Protein AF-A0A8K1FYH0-F1 (afdb_monomer)

InterPro domains:
  IPR000477 Reverse transcriptase domain [PF00078] (4-81)
  IPR000477 Reverse transcriptase domain [PS50878] (1-81)
  IPR010661 Reverse transcriptase thumb [PF06817] (89-152)
  IPR012337 Ribonuclease H-like superfamily [SSF53098] (295-375)
  IPR036397 Ribonuclease H superfamily [G3DSA:3.30.420.10] (295-384)
  IPR043128 Reverse transcriptase/Diguanylate cyclase domain [G3DSA:3.30.70.270] (1-76)
  IPR043128 Reverse transcriptase/Diguanylate cyclase domain [G3DSA:3.30.70.270] (77-166)
  IPR043502 DNA/RNA polymerase superfamily [SSF56672] (4-276)
  IPR060690 ERVK-8-like, RNaseH-like domain [PF27608] (182-283)

Nearest PDB structures (foldseek):
  7sr6-assembly1_A  TM=9.062E-01  e=6.387E-32  Homo sapiens
  6ik9-assembly1_A  TM=7.816E-01  e=8.731E-21  Human immunodeficiency virus 1
  6cgf-assembly1_A  TM=7.879E-01  e=1.950E-19  Human immunodeficiency virus type 1 BH10
  5vqy-assembly1_A  TM=7.579E-01  e=7.467E-20  Human immunodeficiency virus type 1 BH10
  1s1v-assembly1_A  TM=7.340E-01  e=3.630E-19  Human immunodeficiency virus 1

Structure (mmCIF, N/CA/C/O backbone):
data_AF-A0A8K1FYH0-F1
#
_entry.id   AF-A0A8K1FYH0-F1
#
loop_
_atom_site.group_PDB
_atom_site.id
_atom_site.type_symbol
_atom_site.label_atom_id
_atom_site.label_alt_id
_atom_site.label_comp_id
_atom_site.label_asym_id
_atom_site.label_entity_id
_atom_site.label_seq_id
_atom_site.pdbx_PDB_ins_code
_atom_site.Cartn_x
_atom_site.Cartn_y
_atom_site.Cartn_z
_atom_site.occupancy
_atom_site.B_iso_or_equiv
_atom_site.auth_seq_id
_atom_site.auth_comp_id
_atom_site.auth_asym_id
_atom_site.auth_atom_id
_atom_site.pdbx_PDB_model_num
ATOM 1 N N . MET A 1 1 ? -2.721 -29.015 22.883 1.00 50.81 1 MET A N 1
ATOM 2 C CA . MET A 1 1 ? -4.061 -28.393 22.799 1.00 50.81 1 MET A CA 1
ATOM 3 C C . MET A 1 1 ? -4.038 -27.365 21.677 1.00 50.81 1 MET A C 1
ATOM 5 O O . MET A 1 1 ? -3.586 -26.254 21.910 1.00 50.81 1 MET A O 1
ATOM 9 N N . GLN A 1 2 ? -4.418 -27.746 20.454 1.00 56.38 2 GLN A N 1
ATOM 10 C CA . GLN A 1 2 ? -4.421 -26.832 19.297 1.00 56.38 2 GLN A CA 1
ATOM 11 C C . GLN A 1 2 ? -5.674 -25.933 19.253 1.00 56.38 2 GLN A C 1
ATOM 13 O O . GLN A 1 2 ? -5.608 -24.842 18.701 1.00 56.38 2 GLN A O 1
ATOM 18 N N . ASP A 1 3 ? -6.757 -26.310 19.942 1.00 71.69 3 ASP A N 1
ATOM 19 C CA . ASP A 1 3 ? -8.051 -25.604 19.869 1.00 71.69 3 ASP A CA 1
ATOM 20 C C . ASP A 1 3 ? -8.286 -24.561 20.974 1.00 71.69 3 ASP A C 1
ATOM 22 O O . ASP A 1 3 ? -9.357 -23.963 21.051 1.00 71.69 3 ASP A O 1
ATOM 26 N N . SER A 1 4 ? -7.298 -24.324 21.844 1.00 75.12 4 SER A N 1
ATOM 27 C CA . SER A 1 4 ? -7.460 -23.472 23.035 1.00 75.12 4 SER A CA 1
ATOM 28 C C . SER A 1 4 ? -7.919 -22.046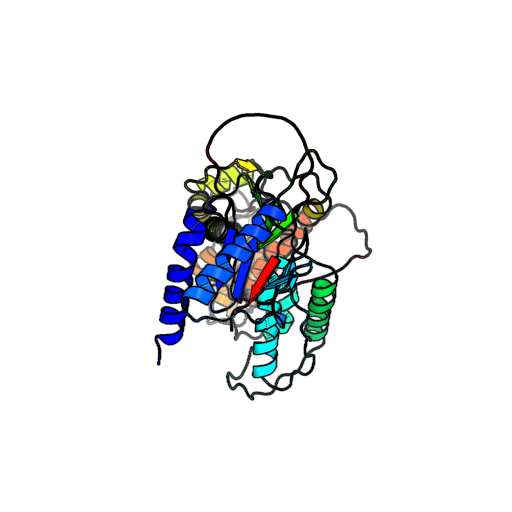 22.689 1.00 75.12 4 SER A C 1
ATOM 30 O O . SER A 1 4 ? -8.846 -21.519 23.302 1.00 75.12 4 SER A O 1
ATOM 32 N N . ALA A 1 5 ? -7.327 -21.442 21.653 1.00 78.69 5 ALA A N 1
ATOM 33 C CA . ALA A 1 5 ? -7.678 -20.089 21.220 1.00 78.69 5 ALA A CA 1
ATOM 34 C C . ALA A 1 5 ? -9.105 -20.009 20.649 1.00 78.69 5 ALA A C 1
ATOM 36 O O . ALA A 1 5 ? -9.850 -19.086 20.973 1.00 78.69 5 ALA A O 1
ATOM 37 N N . THR A 1 6 ? -9.505 -20.999 19.847 1.00 83.06 6 THR A N 1
ATOM 38 C CA . THR A 1 6 ? -10.849 -21.080 19.257 1.00 83.06 6 THR A CA 1
ATOM 39 C C . THR A 1 6 ? -11.914 -21.248 20.337 1.00 83.06 6 THR A C 1
ATOM 41 O O . THR A 1 6 ? -12.937 -20.565 20.308 1.00 83.06 6 THR A O 1
ATOM 44 N N . ILE A 1 7 ? -11.655 -22.113 21.322 1.00 82.88 7 ILE A N 1
ATOM 45 C CA . ILE A 1 7 ? -12.557 -22.344 22.454 1.00 82.88 7 ILE A CA 1
ATOM 46 C C . ILE A 1 7 ? -12.684 -21.075 23.302 1.00 82.88 7 ILE A C 1
ATOM 48 O O . ILE A 1 7 ? -13.801 -20.682 23.629 1.00 82.88 7 ILE A O 1
ATOM 52 N N . CYS A 1 8 ? -11.567 -20.407 23.606 1.00 79.69 8 CYS A N 1
ATOM 53 C CA . CYS A 1 8 ? -11.567 -19.151 24.356 1.00 79.69 8 CYS A CA 1
ATOM 54 C C . CYS A 1 8 ? -12.404 -18.076 23.648 1.00 79.69 8 CYS A C 1
ATOM 56 O O . CYS A 1 8 ? -13.326 -17.515 24.240 1.00 79.69 8 CYS A O 1
ATOM 58 N N . HIS A 1 9 ? -12.160 -17.855 22.353 1.00 81.25 9 HIS A N 1
ATOM 59 C CA . HIS A 1 9 ? -12.895 -16.853 21.585 1.00 81.25 9 HIS A CA 1
ATOM 60 C C . HIS A 1 9 ? -14.397 -17.159 21.514 1.00 81.25 9 HIS A C 1
ATOM 62 O O . HIS A 1 9 ? -15.218 -16.270 21.735 1.00 81.25 9 HIS A O 1
ATOM 68 N N . TRP A 1 10 ? -14.768 -18.420 21.264 1.00 86.44 10 TRP A N 1
ATOM 69 C CA . TRP A 1 10 ? -16.169 -18.845 21.242 1.00 86.44 10 TRP A CA 1
ATOM 70 C C . TRP A 1 10 ? -16.853 -18.651 22.598 1.00 86.44 10 TRP A C 1
ATOM 72 O O . TRP A 1 10 ? -17.994 -18.193 22.657 1.00 86.44 10 TRP A O 1
ATOM 82 N N . TYR A 1 11 ? -16.159 -18.969 23.692 1.00 85.81 11 TYR A N 1
ATOM 83 C CA . TYR A 1 11 ? -16.703 -18.851 25.041 1.00 85.81 11 TYR A CA 1
ATOM 84 C C . TYR A 1 11 ? -16.947 -17.389 25.436 1.00 85.81 11 TYR A C 1
ATOM 86 O O . TYR A 1 11 ? -18.031 -17.055 25.923 1.00 85.81 11 TYR A O 1
ATOM 94 N N . VAL A 1 12 ? -15.983 -16.502 25.163 1.00 85.75 12 VAL A N 1
ATOM 95 C CA . VAL A 1 12 ? -16.134 -15.052 25.371 1.00 85.75 12 VAL A CA 1
ATOM 96 C C . VAL A 1 12 ? -17.271 -14.506 24.503 1.00 85.75 12 VAL A C 1
ATOM 98 O O . VAL A 1 12 ? -18.172 -13.856 25.029 1.00 85.75 12 VAL A O 1
ATOM 101 N N . ALA A 1 13 ? -17.312 -14.843 23.209 1.00 87.81 13 ALA A N 1
ATOM 102 C CA . ALA A 1 13 ? -18.386 -14.422 22.305 1.00 87.81 13 ALA A CA 1
ATOM 103 C C . ALA A 1 13 ? -19.776 -14.838 22.815 1.00 87.81 13 ALA A C 1
ATOM 105 O O . ALA A 1 13 ? -20.690 -14.017 22.896 1.00 87.81 13 ALA A O 1
ATOM 106 N N . LYS A 1 14 ? -19.927 -16.104 23.224 1.00 90.00 14 LYS A N 1
ATOM 107 C CA . LYS A 1 14 ? -21.182 -16.642 23.767 1.00 90.00 14 LYS A CA 1
ATOM 108 C C . LYS A 1 14 ? -21.612 -15.931 25.051 1.00 90.00 14 LYS A C 1
ATOM 110 O O . LYS A 1 14 ? -22.801 -15.710 25.254 1.00 90.00 14 LYS A O 1
ATOM 115 N N . THR A 1 15 ? -20.656 -15.573 25.902 1.00 89.31 15 THR A N 1
ATOM 116 C CA . THR A 1 15 ? -20.914 -14.873 27.169 1.00 89.31 15 THR A CA 1
ATOM 117 C C . THR A 1 15 ? -21.375 -13.432 26.931 1.00 89.31 15 THR A C 1
ATOM 119 O O . THR A 1 15 ? -22.264 -12.944 27.626 1.00 89.31 15 THR A O 1
ATOM 122 N N . LEU A 1 16 ? -20.795 -12.748 25.939 1.00 90.62 16 LEU A N 1
ATOM 123 C CA . LEU A 1 16 ? -21.078 -11.339 25.652 1.00 90.62 16 LEU A CA 1
ATOM 124 C C . LEU A 1 16 ? -22.286 -11.123 24.726 1.00 90.62 16 LEU A C 1
ATOM 126 O O . LEU A 1 16 ? -22.879 -10.047 24.762 1.00 90.62 16 LEU A O 1
ATOM 130 N N . SER A 1 17 ? -22.681 -12.124 23.935 1.00 92.69 17 SER A N 1
ATOM 131 C CA . SER A 1 17 ? -23.791 -12.032 22.970 1.00 92.69 17 SER A CA 1
ATOM 132 C C . SER A 1 17 ? -25.098 -11.473 23.571 1.00 92.69 17 SER A C 1
ATOM 134 O O . SER A 1 17 ? -25.622 -10.509 23.011 1.00 92.69 17 SER A O 1
ATOM 136 N N . PRO A 1 18 ? -25.580 -11.917 24.751 1.00 94.00 18 PRO A N 1
ATOM 137 C CA . PRO A 1 18 ? -26.787 -11.343 25.360 1.00 94.00 18 PRO A CA 1
ATOM 138 C C . PRO A 1 18 ? -26.644 -9.878 25.802 1.00 94.00 18 PRO A C 1
ATOM 140 O O . PRO A 1 18 ? -27.639 -9.183 26.006 1.00 94.00 18 PRO A O 1
ATOM 143 N N . VAL A 1 19 ? -25.420 -9.399 26.048 1.00 92.88 19 VAL A N 1
ATOM 144 C CA . VAL A 1 19 ? -25.162 -7.982 26.362 1.00 92.88 19 VAL A CA 1
ATOM 145 C C . VAL A 1 19 ? -25.211 -7.157 25.078 1.00 92.88 19 VAL A C 1
ATOM 147 O O . VAL A 1 19 ? -25.871 -6.123 25.053 1.00 92.88 19 VAL A O 1
ATOM 150 N N . GLN A 1 20 ? -24.588 -7.653 24.008 1.00 91.75 20 GLN A N 1
ATOM 151 C CA . GLN A 1 20 ? -24.579 -7.006 22.693 1.00 91.75 20 GLN A CA 1
ATOM 152 C C . GLN A 1 20 ? -25.993 -6.837 22.132 1.00 91.75 20 GLN A C 1
ATOM 154 O O . GLN A 1 20 ? -26.345 -5.756 21.675 1.00 91.75 20 GLN A O 1
ATOM 159 N N . GLU A 1 21 ? -26.833 -7.869 22.237 1.00 93.81 21 GLU A N 1
ATOM 160 C CA . GLU A 1 21 ? -28.228 -7.818 21.776 1.00 93.81 21 GLU A CA 1
ATOM 161 C C . GLU A 1 21 ? -29.073 -6.774 22.522 1.00 93.81 21 GLU A C 1
ATOM 163 O O . GLU A 1 21 ? -29.989 -6.192 21.945 1.00 93.81 21 GLU A O 1
ATOM 168 N N . ARG A 1 22 ? -28.764 -6.510 23.798 1.00 94.56 22 ARG A N 1
ATOM 169 C CA . ARG A 1 22 ? -29.462 -5.501 24.611 1.00 94.56 22 ARG A CA 1
ATOM 170 C C . ARG A 1 22 ? -28.961 -4.078 24.377 1.00 94.56 22 ARG A C 1
ATOM 172 O O . ARG A 1 22 ? -29.654 -3.139 24.755 1.00 94.56 22 ARG A O 1
ATOM 179 N N . MET A 1 23 ? -27.772 -3.917 23.801 1.00 92.44 23 MET A N 1
ATOM 180 C CA . MET A 1 23 ? -27.089 -2.631 23.641 1.00 92.44 23 MET A CA 1
ATOM 181 C C . MET A 1 23 ? -26.587 -2.465 22.198 1.00 92.44 23 MET A C 1
ATOM 183 O O . MET A 1 23 ? -25.375 -2.437 21.974 1.00 92.44 23 MET A O 1
ATOM 187 N N . PRO A 1 24 ? -27.496 -2.354 21.208 1.00 89.81 24 PRO A N 1
ATOM 188 C CA . PRO A 1 24 ? -27.126 -2.309 19.791 1.00 89.81 24 PRO A CA 1
ATOM 189 C C . PRO A 1 24 ? -26.293 -1.074 19.413 1.00 89.81 24 PRO A C 1
ATOM 191 O O . PRO A 1 24 ? -25.539 -1.121 18.444 1.00 89.81 24 PRO A O 1
ATOM 194 N N . ASP A 1 25 ? -26.394 0.006 20.190 1.00 87.38 25 ASP A N 1
ATOM 195 C CA . ASP A 1 25 ? -25.679 1.267 19.955 1.00 87.38 25 ASP A CA 1
ATOM 196 C C . ASP A 1 25 ? -24.262 1.287 20.564 1.00 87.38 25 ASP A C 1
ATOM 198 O O . ASP A 1 25 ? -23.533 2.275 20.447 1.00 87.38 25 ASP A O 1
ATOM 202 N N . VAL A 1 26 ? -23.850 0.198 21.226 1.00 88.81 26 VAL A N 1
ATOM 203 C CA . VAL A 1 26 ? -22.522 0.050 21.831 1.00 88.81 26 VAL A CA 1
ATOM 204 C C . VAL A 1 26 ? -21.664 -0.877 20.978 1.00 88.81 26 VAL A C 1
ATOM 206 O O . VAL A 1 26 ? -22.039 -1.994 20.628 1.00 88.81 26 VAL A O 1
ATOM 209 N N . LEU A 1 27 ? -20.453 -0.425 20.674 1.00 88.56 27 LEU A N 1
ATOM 210 C CA . LEU A 1 27 ? -19.450 -1.201 19.969 1.00 88.56 27 LEU A CA 1
ATOM 211 C C . LEU A 1 27 ? -18.667 -2.072 20.948 1.00 88.56 27 LEU A C 1
ATOM 213 O O . LEU A 1 27 ? -18.035 -1.566 21.877 1.00 88.56 27 LEU A O 1
ATOM 217 N N . PHE A 1 28 ? -18.640 -3.374 20.671 1.00 89.69 28 PHE A N 1
ATOM 218 C CA . PHE A 1 28 ? -17.846 -4.357 21.398 1.00 89.69 28 PHE A CA 1
ATOM 219 C C . PHE A 1 28 ? -16.819 -4.988 20.457 1.00 89.69 28 PHE A C 1
ATOM 221 O O . PHE A 1 28 ? -17.181 -5.655 19.489 1.00 89.69 28 PHE A O 1
ATOM 228 N N . TYR A 1 29 ? -15.538 -4.815 20.766 1.00 87.75 29 TYR A N 1
ATOM 229 C CA . TYR A 1 29 ? -14.430 -5.485 20.089 1.00 87.75 29 TYR A CA 1
ATOM 230 C C . TYR A 1 29 ? -13.698 -6.352 21.088 1.00 87.75 29 TYR A C 1
ATOM 232 O O . TYR A 1 29 ? -13.206 -5.850 22.090 1.00 87.75 29 TYR A O 1
ATOM 240 N N . TYR A 1 30 ? -13.597 -7.644 20.818 1.00 84.38 30 TYR A N 1
ATOM 241 C CA . TYR A 1 30 ? -12.876 -8.553 21.692 1.00 84.38 30 TYR A CA 1
ATOM 242 C C . TYR A 1 30 ? -11.926 -9.424 20.887 1.00 84.38 30 TYR A C 1
ATOM 244 O O . TYR A 1 30 ? -12.257 -9.928 19.812 1.00 84.38 30 TYR A O 1
ATOM 252 N N . TYR A 1 31 ? -10.720 -9.572 21.418 1.00 83.62 31 TYR A N 1
ATOM 253 C CA . TYR A 1 31 ? -9.671 -10.391 20.841 1.00 83.62 31 TYR A CA 1
ATOM 254 C C . TYR A 1 31 ? -8.997 -11.148 21.965 1.00 83.62 31 TYR A C 1
ATOM 256 O O . TYR A 1 31 ? -8.365 -10.543 22.824 1.00 83.62 31 TYR A O 1
ATOM 264 N N . MET A 1 32 ? -9.156 -12.470 21.944 1.00 82.06 32 MET A N 1
ATOM 265 C CA . MET A 1 32 ? -8.763 -13.331 23.057 1.00 82.06 32 MET A CA 1
ATOM 266 C C . MET A 1 32 ? -9.369 -12.823 24.381 1.00 82.06 32 MET A C 1
ATOM 268 O O . MET A 1 32 ? -10.587 -12.885 24.534 1.00 82.06 32 MET A O 1
ATOM 272 N N . ASP A 1 33 ? -8.541 -12.329 25.297 1.00 79.88 33 ASP A N 1
ATOM 273 C CA . ASP A 1 33 ? -8.871 -11.846 26.641 1.00 79.88 33 ASP A CA 1
ATOM 274 C C . ASP A 1 33 ? -9.088 -10.321 26.740 1.00 79.88 33 ASP A C 1
ATOM 276 O O . ASP A 1 33 ? -9.591 -9.836 27.757 1.00 79.88 33 ASP A O 1
ATOM 280 N N . ASP A 1 34 ? -8.769 -9.559 25.688 1.00 84.88 34 ASP A N 1
ATOM 281 C CA . ASP A 1 34 ? -8.928 -8.102 25.662 1.00 84.88 34 ASP A CA 1
ATOM 282 C C . ASP A 1 34 ? -10.294 -7.685 25.095 1.00 84.88 34 ASP A C 1
ATOM 284 O O . ASP A 1 34 ? -10.642 -8.048 23.966 1.00 84.88 34 ASP A O 1
ATOM 288 N N . ILE A 1 35 ? -11.030 -6.836 25.827 1.00 88.25 35 ILE A N 1
ATOM 289 C CA . ILE A 1 35 ? -12.327 -6.280 25.411 1.00 88.25 35 ILE A CA 1
ATOM 290 C C . ILE A 1 35 ? -12.253 -4.745 25.347 1.00 88.25 35 ILE A C 1
ATOM 292 O O . ILE A 1 35 ? -12.004 -4.054 26.336 1.00 88.25 35 ILE A O 1
ATOM 296 N N . LEU A 1 36 ? -12.522 -4.201 24.165 1.00 89.94 36 LEU A N 1
ATOM 297 C CA . LEU A 1 36 ? -12.722 -2.786 23.880 1.00 89.94 36 LEU A CA 1
ATOM 298 C C . LEU A 1 36 ? -14.228 -2.503 23.779 1.00 89.94 36 LEU A C 1
ATOM 300 O O . LEU A 1 36 ? -14.926 -3.118 22.972 1.00 89.94 36 LEU A O 1
ATOM 304 N N . ILE A 1 37 ? -14.707 -1.541 24.571 1.00 90.38 37 ILE A N 1
ATOM 305 C CA . ILE A 1 37 ? -16.104 -1.091 24.588 1.00 90.38 37 ILE A CA 1
ATOM 306 C C . ILE A 1 37 ? -16.135 0.400 24.245 1.00 90.38 37 ILE A C 1
ATOM 308 O O . ILE A 1 37 ? -15.409 1.199 24.842 1.00 90.38 37 ILE A O 1
ATOM 312 N N . SER A 1 38 ? -16.963 0.786 23.277 1.00 88.88 38 SER A N 1
ATOM 313 C CA . SER A 1 38 ? -17.101 2.179 22.843 1.00 88.88 38 SER A CA 1
ATOM 314 C C . SER A 1 38 ? -18.555 2.521 22.547 1.00 88.88 38 SER A C 1
ATOM 316 O O . SER A 1 38 ? -19.270 1.719 21.961 1.00 88.88 38 SER A O 1
ATOM 318 N N . ALA A 1 39 ? -18.988 3.718 22.927 1.00 87.88 39 ALA A N 1
ATOM 319 C CA . ALA A 1 39 ? -20.316 4.239 22.631 1.00 87.88 39 ALA A CA 1
ATOM 320 C C . ALA A 1 39 ? -20.255 5.764 22.491 1.00 87.88 39 ALA A C 1
ATOM 322 O O . ALA A 1 39 ? -19.270 6.399 22.872 1.00 87.88 39 ALA A O 1
ATOM 323 N N . GLU A 1 40 ? -21.331 6.353 21.976 1.00 83.56 40 GLU A N 1
ATOM 324 C CA . GLU A 1 40 ? -21.438 7.797 21.740 1.00 83.56 40 GLU A CA 1
ATOM 325 C C . GLU A 1 40 ? -21.363 8.631 23.033 1.00 83.56 40 GLU A C 1
ATOM 327 O O . GLU A 1 40 ? -20.875 9.762 23.029 1.00 83.56 40 GLU A O 1
ATOM 332 N N . THR A 1 41 ? -21.794 8.067 24.166 1.00 83.06 41 THR A N 1
ATOM 333 C CA . THR A 1 41 ? -21.779 8.746 25.468 1.00 83.06 41 THR A CA 1
ATOM 334 C C . THR A 1 41 ? -21.090 7.905 26.536 1.00 83.06 41 THR A C 1
ATOM 336 O O . THR A 1 41 ? -21.135 6.676 26.512 1.00 83.06 41 THR A O 1
ATOM 339 N N . VAL A 1 42 ? -20.487 8.581 27.519 1.00 83.44 42 VAL A N 1
ATOM 340 C CA . VAL A 1 42 ? -19.825 7.918 28.657 1.00 83.44 42 VAL A CA 1
ATOM 341 C C . VAL A 1 42 ? -20.802 7.048 29.451 1.00 83.44 42 VAL A C 1
ATOM 343 O O . VAL A 1 42 ? -20.427 5.963 29.874 1.00 83.44 42 VAL A O 1
ATOM 346 N N . VAL A 1 43 ? -22.054 7.488 29.606 1.00 85.44 43 VAL A N 1
ATOM 347 C CA . VAL A 1 43 ? -23.079 6.757 30.370 1.00 85.44 43 VAL A CA 1
ATOM 348 C C . VAL A 1 43 ? -23.335 5.376 29.763 1.00 85.44 43 VAL A C 1
ATOM 350 O O . VAL A 1 43 ? -23.247 4.377 30.468 1.00 85.44 43 VAL A O 1
ATOM 353 N N . HIS A 1 44 ? -23.543 5.301 28.445 1.00 86.44 44 HIS A N 1
ATOM 354 C CA . HIS A 1 44 ? -23.760 4.024 27.758 1.00 86.44 44 HIS A CA 1
ATOM 355 C C . HIS A 1 44 ? -22.534 3.107 27.848 1.00 86.44 44 HIS A C 1
ATOM 357 O O . HIS A 1 44 ? -22.671 1.894 27.994 1.00 86.44 44 HIS A O 1
ATOM 363 N N . VAL A 1 45 ? -21.324 3.676 27.800 1.00 86.94 45 VAL A N 1
ATOM 364 C CA . VAL A 1 45 ? -20.096 2.903 28.019 1.00 86.94 45 VAL A CA 1
ATOM 365 C C . VAL A 1 45 ? -20.055 2.334 29.440 1.00 86.94 45 VAL A C 1
ATOM 367 O O . VAL A 1 45 ? -19.747 1.158 29.608 1.00 86.94 45 VAL A O 1
ATOM 370 N N . GLU A 1 46 ? -20.360 3.131 30.466 1.00 86.69 46 GLU A N 1
ATOM 371 C CA . GLU A 1 46 ? -20.359 2.676 31.861 1.00 86.69 46 GLU A CA 1
ATOM 372 C C . GLU A 1 46 ? -21.410 1.587 32.120 1.00 86.69 46 GLU A C 1
ATOM 374 O O . GLU A 1 46 ? -21.105 0.590 32.779 1.00 86.69 46 GLU A O 1
ATOM 379 N N . GLU A 1 47 ? -22.611 1.727 31.557 1.00 90.31 47 GLU A N 1
ATOM 380 C CA . GLU A 1 47 ? -23.662 0.705 31.614 1.00 90.31 47 GLU A CA 1
ATOM 381 C C . GLU A 1 47 ? -23.227 -0.594 30.925 1.00 90.31 47 GLU A C 1
ATOM 383 O O . GLU A 1 47 ? -23.368 -1.680 31.495 1.00 90.31 47 GLU A O 1
ATOM 388 N N . ALA A 1 48 ? -22.631 -0.497 29.734 1.00 90.38 48 ALA A N 1
ATOM 389 C CA . ALA A 1 48 ? -22.106 -1.650 29.011 1.00 90.38 48 ALA A CA 1
ATOM 390 C C . ALA A 1 48 ? -20.985 -2.352 29.782 1.00 90.38 48 ALA A C 1
ATOM 392 O O . ALA A 1 48 ? -20.994 -3.574 29.915 1.00 90.38 48 ALA A O 1
ATOM 393 N N . VAL A 1 49 ? -20.052 -1.590 30.353 1.00 89.56 49 VAL A N 1
ATOM 394 C CA . VAL A 1 49 ? -18.986 -2.093 31.228 1.00 89.56 49 VAL A CA 1
ATOM 395 C C . VAL A 1 49 ? -19.585 -2.868 32.406 1.00 89.56 49 VAL A C 1
ATOM 397 O O . VAL A 1 49 ? -19.170 -3.995 32.666 1.00 89.56 49 VAL A O 1
ATOM 400 N N . GLN A 1 50 ? -20.593 -2.325 33.093 1.00 90.69 50 GLN A N 1
ATOM 401 C CA . GLN A 1 50 ? -21.255 -3.025 34.201 1.00 90.69 50 GLN A CA 1
ATOM 402 C C . GLN A 1 50 ? -21.950 -4.316 33.747 1.00 90.69 50 GLN A C 1
ATOM 404 O O . GLN A 1 50 ? -21.791 -5.355 34.394 1.00 90.69 50 GLN A O 1
ATOM 409 N N . ALA A 1 51 ? -22.675 -4.276 32.627 1.00 92.62 51 ALA A N 1
ATOM 410 C CA . ALA A 1 51 ? -23.354 -5.443 32.071 1.00 92.62 51 ALA A CA 1
ATOM 411 C C . ALA A 1 51 ? -22.364 -6.547 31.664 1.00 92.62 51 ALA A C 1
ATOM 413 O O . ALA A 1 51 ? -22.605 -7.724 31.940 1.00 92.62 51 ALA A O 1
ATOM 414 N N . VAL A 1 52 ? -21.226 -6.174 31.068 1.00 91.31 52 VAL A N 1
ATOM 415 C CA . VAL A 1 52 ? -20.132 -7.097 30.738 1.00 91.31 52 VAL A CA 1
ATOM 416 C C . VAL A 1 52 ? -19.525 -7.695 32.005 1.00 91.31 52 VAL A C 1
ATOM 418 O O . VAL A 1 52 ? -19.404 -8.915 32.086 1.00 91.31 52 VAL A O 1
ATOM 421 N N . CYS A 1 53 ? -19.214 -6.884 33.024 1.00 89.44 53 CYS A N 1
ATOM 422 C CA . CYS A 1 53 ? -18.703 -7.379 34.306 1.00 89.44 53 CYS A CA 1
ATOM 423 C C . CYS A 1 53 ? -19.624 -8.434 34.926 1.00 89.44 53 CYS A C 1
ATOM 425 O O . CYS A 1 53 ? -19.154 -9.483 35.365 1.00 89.44 53 CYS A O 1
ATOM 427 N N . GLN A 1 54 ? -20.933 -8.178 34.946 1.00 91.25 54 GLN A N 1
ATOM 428 C CA . GLN A 1 54 ? -21.925 -9.114 35.477 1.00 91.25 54 GLN A CA 1
ATOM 429 C C . GLN A 1 54 ? -22.002 -10.400 34.648 1.00 91.25 54 GLN A C 1
ATOM 431 O O . GLN A 1 54 ? -21.988 -11.491 35.218 1.00 91.25 54 GLN A O 1
ATOM 436 N N . ALA A 1 55 ? -22.038 -10.286 33.315 1.00 90.88 55 ALA A N 1
ATOM 437 C CA . ALA A 1 55 ? -22.108 -11.438 32.419 1.00 90.88 55 ALA A CA 1
ATOM 438 C C . ALA A 1 55 ? -20.885 -12.352 32.591 1.00 90.88 55 ALA A C 1
ATOM 440 O O . ALA A 1 55 ? -21.036 -13.552 32.804 1.00 90.88 55 ALA A O 1
ATOM 441 N N . VAL A 1 56 ? -19.687 -11.768 32.611 1.00 88.38 56 VAL A N 1
ATOM 442 C CA . VAL A 1 56 ? -18.403 -12.460 32.795 1.00 88.38 56 VAL A CA 1
ATOM 443 C C . VAL A 1 56 ? -18.312 -13.112 34.181 1.00 88.38 56 VAL A C 1
ATOM 445 O O . VAL A 1 56 ? -17.974 -14.290 34.291 1.00 88.38 56 VAL A O 1
ATOM 448 N N . THR A 1 57 ? -18.697 -12.393 35.239 1.00 88.81 57 THR A N 1
ATOM 449 C CA . THR A 1 57 ? -18.658 -12.924 36.614 1.00 88.81 57 THR A CA 1
ATOM 450 C C . THR A 1 57 ? -19.646 -14.076 36.802 1.00 88.81 57 THR A C 1
ATOM 452 O O . THR A 1 57 ? -19.336 -15.050 37.485 1.00 88.81 57 THR A O 1
ATOM 455 N N . SER A 1 58 ? -20.824 -14.021 36.167 1.00 89.25 58 SER A N 1
ATOM 456 C CA . SER A 1 58 ? -21.835 -15.084 36.295 1.00 89.25 58 SER A CA 1
ATOM 457 C C . SER A 1 58 ? -21.390 -16.429 35.706 1.00 89.25 58 SER A C 1
ATOM 459 O O . SER A 1 58 ? -21.888 -17.472 36.125 1.00 89.25 58 SER A O 1
ATOM 461 N N . VAL A 1 59 ? -20.411 -16.416 34.795 1.00 87.69 59 VAL A N 1
ATOM 462 C CA . VAL A 1 59 ? -19.810 -17.617 34.195 1.00 87.69 59 VAL A CA 1
ATOM 463 C C . VAL A 1 59 ? -18.444 -17.985 34.793 1.00 87.69 59 VAL A C 1
ATOM 465 O O . VAL A 1 59 ? -17.741 -18.830 34.238 1.00 87.69 59 VAL A O 1
ATOM 468 N N . GLY A 1 60 ? -18.062 -17.366 35.917 1.00 86.50 60 GLY A N 1
ATOM 469 C CA . GLY A 1 60 ? -16.842 -17.684 36.667 1.00 86.50 60 GLY A CA 1
ATOM 470 C C . GLY A 1 60 ? -15.550 -17.049 36.140 1.00 86.50 60 GLY A C 1
ATOM 471 O O . GLY A 1 60 ? -14.473 -17.408 36.609 1.00 86.50 60 GLY A O 1
ATOM 472 N N . LEU A 1 61 ? -15.633 -16.116 35.187 1.00 85.12 61 LEU A N 1
ATOM 473 C CA . LEU A 1 61 ? -14.484 -15.336 34.716 1.00 85.12 61 LEU A CA 1
ATOM 474 C C . LEU A 1 61 ? -14.279 -14.098 35.605 1.00 85.12 61 LEU A C 1
ATOM 476 O O . LEU A 1 61 ? -15.240 -13.553 36.150 1.00 85.12 61 LEU A O 1
ATOM 480 N N . THR A 1 62 ? -13.035 -13.630 35.743 1.00 82.69 62 THR A N 1
ATOM 481 C CA . THR A 1 62 ? -12.703 -12.487 36.612 1.00 82.69 62 THR A CA 1
ATOM 482 C C . THR A 1 62 ? -12.111 -11.343 35.803 1.00 82.69 62 THR A C 1
ATOM 484 O O . THR A 1 62 ? -11.310 -11.553 34.903 1.00 82.69 62 THR A O 1
ATOM 487 N N . ILE A 1 63 ? -12.482 -10.103 36.121 1.00 82.62 63 ILE A N 1
ATOM 488 C CA . ILE A 1 63 ? -11.868 -8.912 35.525 1.00 82.62 63 ILE A CA 1
ATOM 489 C C . ILE A 1 63 ? -10.712 -8.447 36.401 1.00 82.62 63 ILE A C 1
ATOM 491 O O . ILE A 1 63 ? -10.916 -8.096 37.563 1.00 82.62 63 ILE A O 1
ATOM 495 N N . ALA A 1 64 ? -9.514 -8.391 35.824 1.00 82.38 64 ALA A N 1
ATOM 496 C CA . ALA A 1 64 ? -8.349 -7.781 36.445 1.00 82.38 64 ALA A CA 1
ATOM 497 C C . ALA A 1 64 ? -8.549 -6.268 36.520 1.00 82.38 64 ALA A C 1
ATOM 499 O O . ALA A 1 64 ? -8.319 -5.532 35.555 1.00 82.38 64 ALA A O 1
ATOM 500 N N . SER A 1 65 ? -9.006 -5.801 37.681 1.00 78.75 65 SER A N 1
ATOM 501 C CA . SER A 1 65 ? -9.323 -4.393 37.942 1.00 78.75 65 SER A CA 1
ATOM 502 C C . SER A 1 65 ? -8.169 -3.434 37.613 1.00 78.75 65 SER A C 1
ATOM 504 O O . SER A 1 65 ? -8.400 -2.316 37.162 1.00 78.75 65 SER A O 1
ATOM 506 N N . GLU A 1 66 ? -6.927 -3.888 37.769 1.00 79.50 66 GLU A N 1
ATOM 507 C CA . GLU A 1 66 ? -5.694 -3.156 37.491 1.00 79.50 66 GLU A CA 1
ATOM 508 C C . GLU A 1 66 ? -5.404 -2.977 35.995 1.00 79.50 66 GLU A C 1
ATOM 510 O O . GLU A 1 66 ? -4.676 -2.063 35.610 1.00 79.50 66 GLU A O 1
ATOM 515 N N . LYS A 1 67 ? -5.986 -3.824 35.141 1.00 80.50 67 LYS A N 1
ATOM 516 C CA . LYS A 1 67 ? -5.838 -3.757 33.682 1.00 80.50 67 LYS A CA 1
ATOM 517 C C . LYS A 1 67 ? -6.960 -2.946 33.006 1.00 80.50 67 LYS A C 1
ATOM 519 O O . LYS A 1 67 ? -6.897 -2.686 31.805 1.00 80.50 67 LYS A O 1
ATOM 524 N N . VAL A 1 68 ? -7.970 -2.509 33.764 1.00 84.12 68 VAL A N 1
ATOM 525 C CA . VAL A 1 68 ? -9.096 -1.681 33.296 1.00 84.12 68 VAL A CA 1
ATOM 526 C C . VAL A 1 68 ? -8.609 -0.268 32.948 1.00 84.12 68 VAL A C 1
ATOM 528 O O . VAL A 1 68 ? -8.148 0.476 33.813 1.00 84.12 68 VAL A O 1
ATOM 531 N N . GLN A 1 69 ? -8.754 0.151 31.688 1.00 86.56 69 GLN A N 1
ATOM 532 C CA . GLN A 1 69 ? -8.334 1.481 31.222 1.00 86.56 69 GLN A CA 1
ATOM 533 C C . GLN A 1 69 ? -9.553 2.383 30.994 1.00 86.56 69 GLN A C 1
ATOM 535 O O . GLN A 1 69 ? -10.279 2.237 30.020 1.00 86.56 69 GLN A O 1
ATOM 540 N N . LYS A 1 70 ? -9.788 3.356 31.878 1.00 83.69 70 LYS A N 1
ATOM 541 C CA . LYS A 1 70 ? -10.980 4.232 31.820 1.00 83.69 70 LYS A CA 1
ATOM 542 C C . LYS A 1 70 ? -10.767 5.561 31.089 1.00 83.69 70 LYS A C 1
ATOM 544 O O . LYS A 1 70 ? -11.707 6.320 30.896 1.00 83.69 70 LYS A O 1
ATOM 549 N N . LYS A 1 71 ? -9.520 5.902 30.758 1.00 85.06 71 LYS A N 1
ATOM 550 C CA . LYS A 1 71 ? -9.148 7.217 30.217 1.00 85.06 71 LYS A CA 1
ATOM 551 C C . LYS A 1 71 ? -8.149 7.070 29.075 1.00 85.06 71 LYS A C 1
ATOM 553 O O . LYS A 1 71 ? -7.279 6.206 29.125 1.00 85.06 71 LYS A O 1
ATOM 558 N N . SER A 1 72 ? -8.250 7.972 28.100 1.00 83.00 72 SER A N 1
ATOM 559 C CA . SER A 1 72 ? -7.286 8.112 27.004 1.00 83.00 72 SER A CA 1
ATOM 560 C C . SER A 1 72 ? -5.888 8.469 27.533 1.00 83.00 72 SER A C 1
ATOM 562 O O . SER A 1 72 ? -5.787 9.283 28.456 1.00 83.00 72 SER A O 1
ATOM 564 N 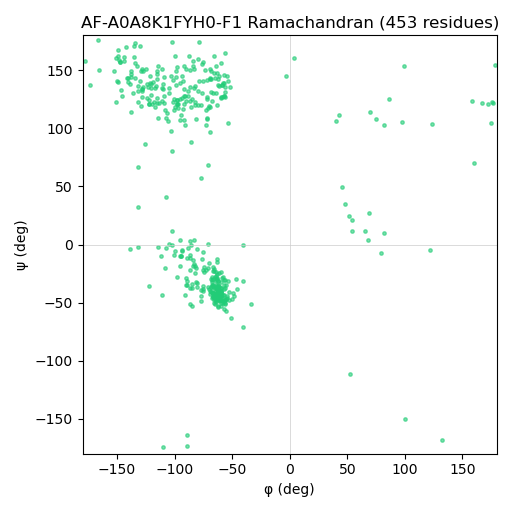N . PRO A 1 73 ? -4.803 7.983 26.900 1.00 89.12 73 PRO A N 1
ATOM 565 C CA . PRO A 1 73 ? -4.793 7.093 25.738 1.00 89.12 73 PRO A CA 1
ATOM 566 C C . PRO A 1 73 ? -4.972 5.629 26.140 1.00 89.12 73 PRO A C 1
ATOM 568 O O . PRO A 1 73 ? -4.308 5.149 27.057 1.00 89.12 73 PRO A O 1
ATOM 571 N N . TRP A 1 74 ? -5.806 4.909 25.400 1.00 89.56 74 TRP A N 1
ATOM 572 C CA . TRP A 1 74 ? -6.066 3.501 25.661 1.00 89.56 74 TRP A CA 1
ATOM 573 C C . TRP A 1 74 ? -5.146 2.596 24.861 1.00 89.56 74 TRP A C 1
ATOM 575 O O . TRP A 1 74 ? -4.862 2.855 23.692 1.00 89.56 74 TRP A O 1
ATOM 585 N N . LYS A 1 75 ? -4.682 1.521 25.484 1.00 91.12 75 LYS A N 1
ATOM 586 C CA . LYS A 1 75 ? -3.833 0.518 24.852 1.00 91.12 75 LYS A CA 1
ATOM 587 C C . LYS A 1 75 ? -4.671 -0.667 24.403 1.00 91.12 75 LYS A C 1
ATOM 589 O O . LYS A 1 75 ? -5.343 -1.266 25.237 1.00 91.12 75 LYS A O 1
ATOM 594 N N . TYR A 1 76 ? -4.592 -1.012 23.121 1.00 88.44 76 TYR A N 1
ATOM 595 C CA . TYR A 1 76 ? -5.303 -2.158 22.556 1.00 88.44 76 TYR A CA 1
ATOM 596 C C . TYR A 1 76 ? -4.539 -2.735 21.363 1.00 88.44 76 TYR A C 1
ATOM 598 O O . TYR A 1 76 ? -4.231 -2.001 20.425 1.00 88.44 76 TYR A O 1
ATOM 606 N N . LEU A 1 77 ? -4.191 -4.025 21.417 1.00 86.94 77 LEU A N 1
ATOM 607 C CA . LEU A 1 77 ? -3.434 -4.739 20.375 1.00 86.94 77 LEU A CA 1
ATOM 608 C C . LEU A 1 77 ? -2.210 -3.988 19.830 1.00 86.94 77 LEU A C 1
ATOM 610 O O . LEU A 1 77 ? -2.040 -3.813 18.624 1.00 86.94 77 LEU A O 1
ATOM 614 N N . GLY A 1 78 ? -1.374 -3.484 20.734 1.00 87.56 78 GLY A N 1
ATOM 615 C CA . GLY A 1 78 ? -0.183 -2.717 20.365 1.00 87.56 78 GLY A CA 1
ATOM 616 C C . GLY A 1 78 ? -0.459 -1.258 19.982 1.00 87.56 78 GLY A C 1
ATOM 617 O O . GLY A 1 78 ? 0.479 -0.478 19.882 1.00 87.56 78 GLY A O 1
ATOM 618 N N . TRP A 1 79 ? -1.706 -0.810 19.854 1.00 89.88 79 TRP A N 1
ATOM 619 C CA . TRP A 1 79 ? -2.025 0.591 19.554 1.00 89.88 79 TRP A CA 1
ATOM 620 C C . TRP A 1 79 ? -2.244 1.416 20.817 1.00 89.88 79 TRP A C 1
ATOM 622 O O . TRP A 1 79 ? -2.615 0.885 21.862 1.00 89.88 79 TRP A O 1
ATOM 632 N N . ARG A 1 80 ? -2.005 2.725 20.709 1.00 91.50 80 ARG A N 1
ATOM 633 C CA . ARG A 1 80 ? -2.451 3.781 21.619 1.00 91.50 80 ARG A CA 1
ATOM 634 C C . ARG A 1 80 ? -3.547 4.567 20.915 1.00 91.50 80 ARG A C 1
ATOM 636 O O . ARG A 1 80 ? -3.282 5.312 19.974 1.00 91.50 80 ARG A O 1
ATOM 643 N N . ILE A 1 81 ? -4.766 4.394 21.384 1.00 90.75 81 ILE A N 1
ATOM 644 C CA . ILE A 1 81 ? -5.958 5.046 20.866 1.00 90.75 81 ILE A CA 1
ATOM 645 C C . ILE A 1 81 ? -6.163 6.316 21.696 1.00 90.75 81 ILE A C 1
ATOM 647 O O . ILE A 1 81 ? -6.294 6.252 22.917 1.00 90.75 81 ILE A O 1
ATOM 651 N N . GLY A 1 82 ? -6.088 7.477 21.052 1.00 88.06 82 GLY A N 1
ATOM 652 C CA . GLY A 1 82 ? -6.429 8.773 21.640 1.00 88.06 82 GLY A CA 1
ATOM 653 C C . GLY A 1 82 ? -7.909 9.103 21.446 1.00 88.06 82 GLY A C 1
ATOM 654 O O . GLY A 1 82 ? -8.694 8.240 21.085 1.00 88.06 82 GLY A O 1
ATOM 655 N N . MET A 1 83 ? -8.299 10.364 21.629 1.00 83.19 83 MET A N 1
ATOM 656 C CA . MET A 1 83 ? -9.675 10.805 21.328 1.00 83.19 83 MET A CA 1
ATOM 657 C C . MET A 1 83 ? -9.933 10.957 19.824 1.00 83.19 83 MET A C 1
ATOM 659 O O . MET A 1 83 ? -11.024 10.676 19.348 1.00 83.19 83 MET A O 1
ATOM 663 N N . HIS A 1 84 ? -8.921 11.399 19.073 1.00 83.62 84 HIS A N 1
ATOM 664 C CA . HIS A 1 84 ? -9.040 11.679 17.634 1.00 83.62 84 HIS A CA 1
ATOM 665 C C . HIS A 1 84 ? -7.916 11.053 16.803 1.00 83.62 84 HIS A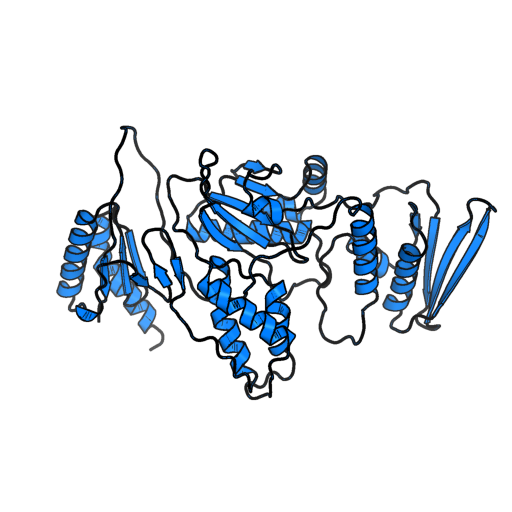 C 1
ATOM 667 O O . HIS A 1 84 ? -7.897 11.182 15.581 1.00 83.62 84 HIS A O 1
ATOM 673 N N . SER A 1 85 ? -6.964 10.378 17.451 1.00 88.19 85 SER A N 1
ATOM 674 C CA . SER A 1 85 ? -5.795 9.807 16.790 1.00 88.19 85 SER A CA 1
ATOM 675 C C . SER A 1 85 ? -5.492 8.390 17.252 1.00 88.19 85 SER A C 1
ATOM 677 O O . SER A 1 85 ? -5.965 7.935 18.296 1.00 88.19 85 SER A O 1
ATOM 679 N N . ILE A 1 86 ? -4.708 7.693 16.440 1.00 89.56 86 ILE A N 1
ATOM 680 C CA . ILE A 1 86 ? -4.183 6.358 16.682 1.00 89.56 86 ILE A CA 1
ATOM 681 C C . ILE A 1 86 ? -2.676 6.415 16.458 1.00 89.56 86 ILE A C 1
ATOM 683 O O . ILE A 1 86 ? -2.190 6.866 15.415 1.00 89.56 86 ILE A O 1
ATOM 687 N N . LEU A 1 87 ? -1.944 5.949 17.462 1.00 89.38 87 LEU A N 1
ATOM 688 C CA . LEU A 1 87 ? -0.490 5.885 17.496 1.00 89.38 87 LEU A CA 1
ATOM 689 C C . LEU A 1 87 ? -0.060 4.449 17.781 1.00 89.38 87 LEU A C 1
ATOM 691 O O . LEU A 1 87 ? -0.756 3.718 18.483 1.00 89.38 87 LEU A O 1
ATOM 695 N N . ALA A 1 88 ? 1.107 4.046 17.292 1.00 87.56 88 ALA A N 1
ATOM 696 C CA . ALA A 1 88 ? 1.725 2.809 17.754 1.00 87.56 88 ALA A CA 1
ATOM 697 C C . ALA A 1 88 ? 2.112 2.930 19.238 1.00 87.56 88 ALA A C 1
ATOM 699 O O . ALA A 1 88 ? 2.459 4.015 19.722 1.00 87.56 88 ALA A O 1
ATOM 700 N N . GLN A 1 89 ? 2.066 1.827 19.985 1.00 85.50 89 GLN A N 1
ATOM 701 C CA . GLN A 1 89 ? 2.737 1.783 21.280 1.00 85.50 89 GLN A CA 1
ATOM 702 C C . GLN A 1 89 ? 4.246 1.975 21.071 1.00 85.50 89 GLN A C 1
ATOM 704 O O . GLN A 1 89 ? 4.787 1.491 20.076 1.00 85.50 89 GLN A O 1
ATOM 709 N N . PRO A 1 90 ? 4.932 2.698 21.977 1.00 81.12 90 PRO A N 1
ATOM 710 C CA . PRO A 1 90 ? 6.367 2.897 21.862 1.00 81.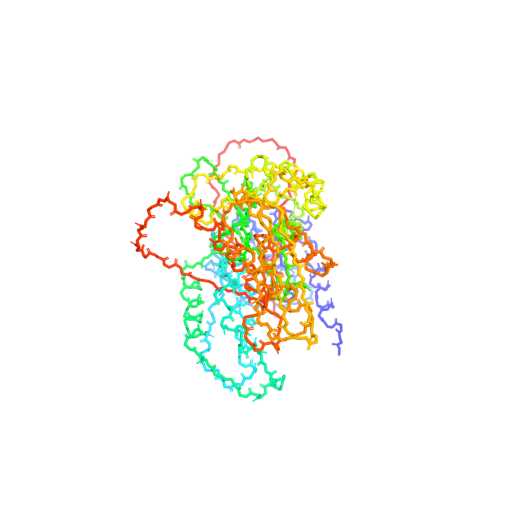12 90 PRO A CA 1
ATOM 711 C C . PRO A 1 90 ? 7.091 1.553 21.814 1.00 81.12 90 PRO A C 1
ATOM 713 O O . PRO A 1 90 ? 6.906 0.718 22.698 1.00 81.12 90 PRO A O 1
ATOM 716 N N . PHE A 1 91 ? 7.939 1.374 20.809 1.00 81.56 91 PHE A N 1
ATOM 717 C CA . PHE A 1 91 ? 8.897 0.280 20.745 1.00 81.56 91 PHE A CA 1
ATOM 718 C C . PHE A 1 91 ? 10.280 0.850 20.452 1.00 81.56 91 PHE A C 1
ATOM 720 O O . PHE A 1 91 ? 10.424 1.893 19.811 1.00 81.56 91 PHE A O 1
ATOM 727 N N . GLN A 1 92 ? 11.306 0.171 20.952 1.00 78.88 92 GLN A N 1
ATOM 728 C CA . GLN A 1 92 ? 12.681 0.574 20.717 1.00 78.88 92 GLN A CA 1
ATOM 729 C C . GLN A 1 92 ? 13.131 0.055 19.351 1.00 78.88 92 GLN A C 1
ATOM 731 O O . GLN A 1 92 ? 13.144 -1.151 19.107 1.00 78.88 92 GLN A O 1
ATOM 736 N N . ILE A 1 93 ? 13.519 0.969 18.464 1.00 81.00 93 ILE A N 1
ATOM 737 C CA . ILE A 1 93 ? 14.225 0.616 17.233 1.00 81.00 93 ILE A CA 1
ATOM 738 C C . ILE A 1 93 ? 15.634 0.185 17.635 1.00 81.00 93 ILE A C 1
ATOM 740 O O . ILE A 1 93 ? 16.438 1.013 18.063 1.00 81.00 93 ILE A O 1
ATOM 744 N N . SER A 1 94 ? 15.929 -1.111 17.526 1.00 80.00 94 SER A N 1
ATOM 745 C CA . SER A 1 94 ? 17.296 -1.598 17.710 1.00 80.00 94 SER A CA 1
ATOM 746 C C . SER A 1 94 ? 18.152 -1.176 16.520 1.00 80.00 94 SER A C 1
ATOM 748 O O . SER A 1 94 ? 17.824 -1.479 15.372 1.00 80.00 94 SER A O 1
ATOM 750 N N . THR A 1 95 ? 19.258 -0.494 16.799 1.00 83.69 95 THR A N 1
ATOM 751 C CA . THR A 1 95 ? 20.303 -0.178 15.816 1.00 83.69 95 THR A CA 1
ATOM 752 C C . THR A 1 95 ? 21.423 -1.220 15.813 1.00 83.69 95 THR A C 1
ATOM 754 O O . THR A 1 95 ? 22.317 -1.168 14.970 1.00 83.69 95 THR A O 1
ATOM 757 N N . GLU A 1 96 ? 21.379 -2.194 16.723 1.00 88.19 96 GLU A N 1
ATOM 758 C CA . GLU A 1 96 ? 22.350 -3.279 16.787 1.00 88.19 96 GLU A CA 1
ATOM 759 C C . GLU A 1 96 ? 21.934 -4.415 15.850 1.00 88.19 96 GLU A C 1
ATOM 761 O O . GLU A 1 96 ? 21.229 -5.340 16.246 1.00 88.19 96 GLU A O 1
ATOM 766 N N . ILE A 1 97 ? 22.372 -4.333 14.594 1.00 92.88 97 ILE A N 1
ATOM 767 C CA . ILE A 1 97 ? 22.227 -5.414 13.615 1.00 92.88 97 ILE A CA 1
ATOM 768 C C . ILE A 1 97 ? 23.523 -6.220 13.578 1.00 92.88 97 ILE A C 1
ATOM 770 O O . ILE A 1 97 ? 24.577 -5.671 13.242 1.00 92.88 97 ILE A O 1
ATOM 774 N N . ARG A 1 98 ? 23.441 -7.505 13.937 1.00 94.19 98 ARG A N 1
ATOM 775 C CA . ARG A 1 98 ? 24.580 -8.437 13.953 1.00 94.19 98 ARG A CA 1
ATOM 776 C C . ARG A 1 98 ? 24.338 -9.650 13.064 1.00 94.19 98 ARG A C 1
ATOM 778 O O . ARG A 1 98 ? 25.274 -10.137 12.438 1.00 94.19 98 ARG A O 1
ATOM 785 N N . THR A 1 99 ? 23.100 -10.126 13.003 1.00 96.25 99 THR A N 1
ATOM 786 C CA . THR A 1 99 ? 22.686 -11.348 12.303 1.00 96.25 99 THR A CA 1
ATOM 787 C C . THR A 1 99 ? 21.487 -11.080 11.394 1.00 96.25 99 THR A C 1
ATOM 789 O O . THR A 1 99 ? 20.894 -10.007 11.469 1.00 96.25 99 THR A O 1
ATOM 792 N N . LEU A 1 100 ? 21.099 -12.032 10.539 1.00 96.00 100 LEU A N 1
ATOM 793 C CA . LEU A 1 100 ? 19.895 -11.936 9.700 1.00 96.00 100 LEU A CA 1
ATOM 794 C C . LEU A 1 100 ? 18.596 -11.879 10.525 1.00 96.00 100 LEU A C 1
ATOM 796 O O . LEU A 1 100 ? 17.615 -11.276 10.084 1.00 96.00 100 LEU A O 1
ATOM 800 N N . HIS A 1 101 ? 18.580 -12.449 11.730 1.00 95.00 101 HIS A N 1
ATOM 801 C CA . HIS A 1 101 ? 17.417 -12.389 12.615 1.00 95.00 101 HIS A CA 1
ATOM 802 C C . HIS A 1 101 ? 17.052 -10.950 13.032 1.00 95.00 101 HIS A C 1
ATOM 804 O O . HIS A 1 101 ? 15.872 -10.592 13.096 1.00 95.00 101 HIS A O 1
ATOM 810 N N . ASP A 1 102 ? 18.055 -10.102 13.264 1.00 94.75 102 ASP A N 1
ATOM 811 C CA . ASP A 1 102 ? 17.857 -8.729 13.735 1.00 94.75 102 ASP A CA 1
ATOM 812 C C . ASP A 1 102 ? 17.052 -7.858 12.743 1.00 94.75 102 ASP A C 1
ATOM 814 O O . ASP A 1 102 ? 16.021 -7.303 13.144 1.00 94.75 102 ASP A O 1
ATOM 818 N N . PRO A 1 103 ? 17.421 -7.750 11.445 1.00 93.69 103 PRO A N 1
ATOM 819 C CA . PRO A 1 103 ? 16.650 -6.991 10.471 1.00 93.69 103 PRO A CA 1
ATOM 820 C C . PRO A 1 103 ? 15.292 -7.634 10.184 1.00 93.69 103 PRO A C 1
ATOM 822 O O . PRO A 1 103 ? 14.358 -6.901 9.884 1.00 93.69 103 PRO A O 1
ATOM 825 N N . GLN A 1 104 ? 15.128 -8.959 10.309 1.00 92.44 104 GLN A N 1
ATOM 826 C CA . GLN A 1 104 ? 13.815 -9.604 10.159 1.00 92.44 104 GLN A CA 1
ATOM 827 C C . GLN A 1 104 ? 12.826 -9.132 11.229 1.00 92.44 104 GLN A C 1
ATOM 829 O O . GLN A 1 104 ? 11.703 -8.746 10.900 1.00 92.44 104 GLN A O 1
ATOM 834 N N . LYS A 1 105 ? 13.248 -9.116 12.499 1.00 91.56 105 LYS A N 1
ATOM 835 C CA . LYS A 1 105 ? 12.422 -8.644 13.619 1.00 91.56 105 LYS A CA 1
ATOM 836 C C . LYS A 1 105 ? 12.161 -7.141 13.536 1.00 91.56 105 LYS A C 1
ATOM 838 O O . LYS A 1 105 ? 11.023 -6.694 13.697 1.00 91.56 105 LYS A O 1
ATOM 843 N N . LEU A 1 106 ? 13.218 -6.371 13.272 1.00 92.00 106 LEU A N 1
ATOM 844 C CA . LEU A 1 106 ? 13.152 -4.923 13.116 1.00 92.00 106 LEU A CA 1
ATOM 845 C C . LEU A 1 106 ? 12.176 -4.547 12.010 1.00 92.00 106 LEU A C 1
ATOM 847 O O . LEU A 1 106 ? 11.228 -3.808 12.276 1.00 92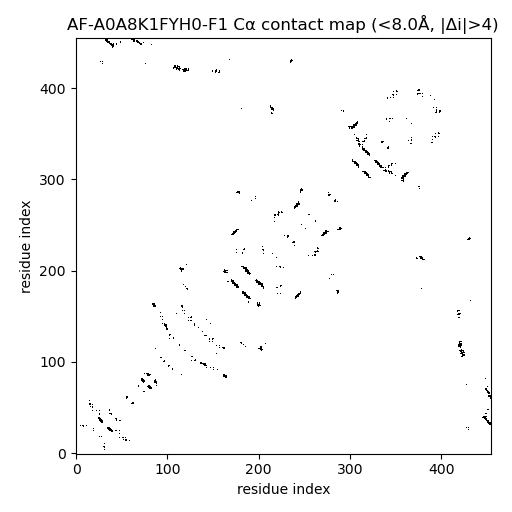.00 106 LEU A O 1
ATOM 851 N N . LEU A 1 107 ? 12.393 -5.084 10.801 1.00 91.88 107 LEU A N 1
ATOM 852 C CA . LEU A 1 107 ? 11.490 -4.860 9.691 1.00 91.88 107 LEU A CA 1
ATOM 853 C C . LEU A 1 107 ? 10.114 -5.283 10.147 1.00 91.88 107 LEU A C 1
ATOM 855 O O . LEU A 1 107 ? 9.312 -4.376 10.242 1.00 91.88 107 LEU A O 1
ATOM 859 N N . GLY A 1 108 ? 9.872 -6.522 10.600 1.00 90.69 108 GLY A N 1
ATOM 860 C CA . GLY A 1 108 ? 8.580 -7.010 11.125 1.00 90.69 108 GLY A CA 1
ATOM 861 C C . GLY A 1 108 ? 7.789 -6.039 12.021 1.00 90.69 108 GLY A C 1
ATOM 862 O O . GLY A 1 108 ? 6.566 -5.971 11.922 1.00 90.69 108 GLY A O 1
ATOM 863 N N . THR A 1 109 ? 8.471 -5.179 12.779 1.00 89.44 109 THR A N 1
ATOM 864 C CA . THR A 1 109 ? 7.838 -4.142 13.611 1.00 89.44 109 THR A CA 1
ATOM 865 C C . THR A 1 109 ? 7.526 -2.840 12.851 1.00 89.44 109 THR A C 1
ATOM 867 O O . THR A 1 109 ? 6.375 -2.406 12.826 1.00 89.44 109 THR A O 1
ATOM 870 N N . ILE A 1 110 ? 8.514 -2.237 12.168 1.00 91.25 110 ILE A N 1
ATOM 871 C CA . ILE A 1 110 ? 8.378 -1.075 11.232 1.00 91.25 110 ILE A CA 1
ATOM 872 C C . ILE A 1 110 ? 7.195 -1.290 10.280 1.00 91.25 110 ILE A C 1
ATOM 874 O O . ILE A 1 110 ? 6.347 -0.484 9.902 1.00 91.25 110 ILE A O 1
ATOM 878 N N . ASN A 1 111 ? 7.120 -2.530 9.915 1.00 89.81 111 ASN A N 1
ATOM 879 C CA . ASN A 1 111 ? 6.204 -3.101 9.019 1.00 89.81 111 ASN A CA 1
ATOM 880 C C . ASN A 1 111 ? 4.736 -3.038 9.373 1.00 89.81 111 ASN A C 1
ATOM 882 O O . ASN A 1 111 ? 3.882 -2.781 8.513 1.00 89.81 111 ASN A O 1
ATOM 886 N N . TRP A 1 112 ? 4.474 -3.334 10.623 1.00 88.38 112 TRP A N 1
ATOM 887 C CA . TRP A 1 112 ? 3.169 -3.314 11.221 1.00 88.38 112 TRP A CA 1
ATOM 888 C C . TRP A 1 112 ? 2.638 -1.879 11.336 1.00 88.38 112 TRP A C 1
ATOM 890 O O . TRP A 1 112 ? 1.470 -1.633 11.026 1.00 88.38 112 TRP A O 1
ATOM 900 N N . VAL A 1 113 ? 3.515 -0.913 11.628 1.00 90.00 113 VAL A N 1
ATOM 901 C CA . VAL A 1 113 ? 3.160 0.509 11.799 1.00 90.00 113 VAL A CA 1
ATOM 902 C C . VAL A 1 113 ? 3.032 1.304 10.495 1.00 90.00 113 VAL A C 1
ATOM 904 O O . VAL A 1 113 ? 2.211 2.227 10.416 1.00 90.00 113 VAL A O 1
ATOM 907 N N . ARG A 1 114 ? 3.699 0.852 9.424 1.00 91.38 114 ARG A N 1
ATOM 908 C CA . ARG A 1 114 ? 3.641 1.415 8.055 1.00 91.38 114 ARG A CA 1
ATOM 909 C C . ARG A 1 114 ? 2.346 2.009 7.588 1.00 91.38 114 ARG A C 1
ATOM 911 O O . ARG A 1 114 ? 2.360 3.106 7.022 1.00 91.38 114 ARG A O 1
ATOM 918 N N . PRO A 1 115 ? 1.218 1.293 7.713 1.00 90.75 115 PRO A N 1
ATOM 919 C CA . PRO A 1 115 ? 0.031 1.709 7.019 1.00 90.75 115 PRO A CA 1
ATOM 920 C C . PRO A 1 115 ? -0.588 2.903 7.725 1.00 90.75 115 PRO A C 1
ATOM 922 O O . PRO A 1 115 ? -1.337 3.623 7.093 1.00 90.75 115 PRO A O 1
ATOM 925 N N . LEU A 1 116 ? -0.307 3.126 9.007 1.00 89.81 116 LEU A N 1
ATOM 926 C CA . LEU A 1 116 ? -0.836 4.287 9.716 1.00 89.81 116 LEU A CA 1
ATOM 927 C C . LEU A 1 116 ? 0.043 5.506 9.510 1.00 89.81 116 LEU A C 1
ATOM 929 O O . LEU A 1 116 ? -0.452 6.624 9.414 1.00 89.81 116 LEU A O 1
ATOM 933 N N . LEU A 1 117 ? 1.344 5.281 9.395 1.00 89.75 117 LEU A N 1
ATOM 934 C CA . LEU A 1 117 ? 2.287 6.375 9.401 1.00 89.75 117 LEU A CA 1
ATOM 935 C C . LEU A 1 117 ? 2.661 6.852 7.994 1.00 89.75 117 LEU A C 1
ATOM 937 O O . LEU A 1 117 ? 3.290 7.894 7.859 1.00 89.75 117 LEU A O 1
ATOM 941 N N . GLY A 1 118 ? 2.284 6.140 6.929 1.00 90.62 118 GLY A N 1
ATOM 942 C CA . GLY A 1 118 ? 2.612 6.546 5.553 1.00 90.62 118 GLY A CA 1
ATOM 943 C C . GLY A 1 118 ? 4.084 6.442 5.253 1.00 90.62 118 GLY A C 1
ATOM 944 O O . GLY A 1 118 ? 4.655 7.204 4.467 1.00 90.62 118 GLY A O 1
ATOM 945 N N . ILE A 1 119 ? 4.717 5.533 5.972 1.00 90.69 119 ILE A N 1
ATOM 946 C CA . ILE A 1 119 ? 6.121 5.326 5.866 1.00 90.69 119 ILE A CA 1
ATOM 947 C C . ILE A 1 119 ? 6.162 4.418 4.520 1.00 90.69 119 ILE A C 1
ATOM 949 O O . ILE A 1 119 ? 5.455 3.418 4.442 1.00 90.69 119 ILE A O 1
ATOM 953 N N . LEU A 1 120 ? 6.845 4.837 3.408 1.00 89.69 120 LEU A N 1
ATOM 954 C CA . LEU A 1 120 ? 6.998 4.287 2.022 1.00 89.69 120 LEU A CA 1
ATOM 955 C C . LEU A 1 120 ? 8.082 3.195 1.782 1.00 89.69 120 LEU A C 1
ATOM 957 O O . LEU A 1 120 ? 9.116 3.160 2.440 1.00 89.69 120 LEU A O 1
ATOM 961 N N . ASN A 1 121 ? 7.908 2.409 0.700 1.00 86.75 121 ASN A N 1
ATOM 962 C CA . ASN A 1 121 ? 8.870 1.385 0.239 1.00 86.75 121 ASN A CA 1
ATOM 963 C C . ASN A 1 121 ? 10.260 1.944 -0.102 1.00 86.75 121 ASN A C 1
ATOM 965 O O . ASN A 1 121 ? 11.254 1.310 0.228 1.00 86.75 121 ASN A O 1
ATOM 969 N N . ALA A 1 122 ? 10.330 3.095 -0.781 1.00 83.94 122 ALA A N 1
ATOM 970 C CA . ALA A 1 122 ? 11.595 3.647 -1.273 1.00 83.94 122 ALA A CA 1
ATOM 971 C C . ALA A 1 122 ? 12.566 3.975 -0.131 1.00 83.94 122 ALA A C 1
ATOM 973 O O . ALA A 1 122 ? 13.772 3.804 -0.260 1.00 83.94 122 ALA A O 1
ATOM 974 N N . ASP A 1 123 ? 12.048 4.411 1.013 1.00 88.88 123 ASP A N 1
ATOM 975 C CA . ASP A 1 123 ? 12.904 4.733 2.148 1.00 88.88 123 ASP A CA 1
ATOM 976 C C . ASP A 1 123 ? 13.276 3.509 2.982 1.00 88.88 123 ASP A C 1
ATOM 978 O O . ASP A 1 123 ? 14.254 3.565 3.718 1.00 88.88 123 ASP A O 1
ATOM 982 N N . LEU A 1 124 ? 12.551 2.399 2.833 1.00 91.12 124 LEU A N 1
ATOM 983 C CA . LEU A 1 124 ? 12.921 1.112 3.414 1.00 91.12 124 LEU A CA 1
ATOM 984 C C . LEU A 1 124 ? 13.806 0.246 2.532 1.00 91.12 124 LEU A C 1
ATOM 986 O O . LEU A 1 124 ? 14.335 -0.751 3.018 1.00 91.12 124 LEU A O 1
ATOM 990 N N . GLU A 1 125 ? 13.966 0.592 1.260 1.00 88.50 125 GLU A N 1
ATOM 991 C CA . GLU A 1 125 ? 14.780 -0.165 0.310 1.00 88.50 125 GLU A CA 1
ATOM 992 C C . GLU A 1 125 ? 16.175 -0.516 0.869 1.00 88.50 125 GLU A C 1
ATOM 994 O O . GLU A 1 125 ? 16.536 -1.697 0.824 1.00 88.50 125 GLU A O 1
ATOM 999 N N . PRO A 1 126 ? 16.910 0.407 1.531 1.00 92.12 126 PRO A N 1
ATOM 1000 C CA . PRO A 1 126 ? 18.191 0.071 2.157 1.00 92.12 126 PRO A CA 1
ATOM 1001 C C . PRO A 1 126 ? 18.095 -0.953 3.295 1.00 92.12 126 PRO A C 1
ATOM 1003 O O . PRO A 1 126 ? 19.038 -1.704 3.530 1.00 92.12 126 PRO A O 1
ATOM 1006 N N . LEU A 1 127 ? 16.970 -0.999 4.013 1.00 93.00 127 LEU A N 1
ATOM 1007 C CA . LEU A 1 127 ? 16.751 -1.951 5.103 1.00 93.00 127 LEU A CA 1
ATOM 1008 C C . LEU A 1 127 ? 16.341 -3.324 4.579 1.00 93.00 127 LEU A C 1
ATOM 1010 O O . LEU A 1 127 ? 16.796 -4.336 5.107 1.00 93.00 127 LEU A O 1
ATOM 1014 N N . PHE A 1 128 ? 15.552 -3.383 3.504 1.00 90.75 128 PHE A N 1
ATOM 1015 C CA . PHE A 1 128 ? 15.250 -4.648 2.835 1.00 90.75 128 PHE A CA 1
ATOM 1016 C C . PHE A 1 128 ? 16.498 -5.323 2.267 1.00 90.75 128 PHE A C 1
ATOM 1018 O O . PHE A 1 128 ? 16.566 -6.551 2.281 1.00 90.75 128 PHE 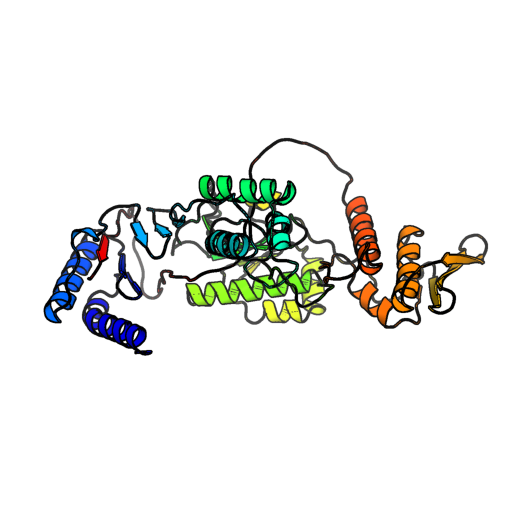A O 1
ATOM 1025 N N . ALA A 1 129 ? 17.498 -4.547 1.838 1.00 89.50 129 ALA A N 1
ATOM 1026 C CA . ALA A 1 129 ? 18.773 -5.080 1.363 1.00 89.50 129 ALA A CA 1
ATOM 1027 C C . ALA A 1 129 ? 19.518 -5.912 2.433 1.00 89.50 129 ALA A C 1
ATOM 1029 O O . ALA A 1 129 ? 20.287 -6.810 2.099 1.00 89.50 129 ALA A O 1
ATOM 1030 N N . LEU A 1 130 ? 19.252 -5.684 3.726 1.00 91.81 130 LEU A N 1
ATOM 1031 C CA . LEU A 1 130 ? 19.834 -6.477 4.819 1.00 91.81 130 LEU A CA 1
ATOM 1032 C C . LEU A 1 130 ? 19.263 -7.899 4.898 1.00 91.81 130 LEU A C 1
ATOM 1034 O O . LEU A 1 130 ? 19.887 -8.777 5.490 1.00 91.81 130 LEU A O 1
ATOM 1038 N N . LEU A 1 131 ? 18.088 -8.141 4.309 1.00 91.62 131 LEU A N 1
ATOM 1039 C CA . LEU A 1 131 ? 17.464 -9.466 4.252 1.00 91.62 131 LEU A CA 1
ATOM 1040 C C . LEU A 1 131 ? 18.049 -10.353 3.145 1.00 91.62 131 LEU A C 1
ATOM 1042 O O . LEU A 1 131 ? 17.635 -11.500 2.987 1.00 91.62 131 LEU A O 1
ATOM 1046 N N . GLU A 1 132 ? 18.967 -9.827 2.339 1.00 88.25 132 GLU A N 1
ATOM 1047 C CA . GLU A 1 132 ? 19.584 -10.557 1.236 1.00 88.25 132 GLU A CA 1
ATOM 1048 C C . GLU A 1 132 ? 20.810 -11.350 1.698 1.00 88.25 132 GLU A C 1
ATOM 1050 O O . GLU A 1 132 ? 21.358 -11.087 2.766 1.00 88.25 132 GLU A O 1
ATOM 1055 N N . GLY A 1 133 ? 21.242 -12.328 0.898 1.00 88.50 133 GLY A N 1
ATOM 1056 C CA . GLY A 1 133 ? 22.389 -13.188 1.204 1.00 88.50 133 GLY A CA 1
ATOM 1057 C C . GLY A 1 133 ? 21.986 -14.556 1.756 1.00 88.50 133 GLY A C 1
ATOM 1058 O O . GLY A 1 133 ? 20.935 -15.083 1.397 1.00 88.50 133 GLY A O 1
ATOM 1059 N N . GLU A 1 134 ? 22.850 -15.135 2.594 1.00 91.75 134 GLU A N 1
ATOM 1060 C CA . GLU A 1 134 ? 22.641 -16.459 3.197 1.00 91.75 134 GLU A CA 1
ATOM 1061 C C . GLU A 1 134 ? 21.343 -16.468 4.039 1.00 91.75 134 GLU A C 1
ATOM 1063 O O . GLU A 1 134 ? 21.210 -15.571 4.882 1.00 91.75 134 GLU A O 1
ATOM 1068 N N . PRO A 1 135 ? 20.393 -17.403 3.810 1.00 93.31 135 PRO A N 1
ATOM 1069 C CA . PRO A 1 135 ? 19.171 -17.566 4.609 1.00 93.31 135 PRO A CA 1
ATOM 1070 C C . PRO A 1 135 ? 19.353 -17.945 6.092 1.00 93.31 135 PRO A C 1
ATOM 1072 O O . PRO A 1 135 ? 18.370 -17.878 6.833 1.00 93.31 135 PRO A O 1
ATOM 1075 N N . ASP A 1 136 ? 20.539 -18.352 6.543 1.00 95.25 136 ASP A N 1
ATOM 1076 C CA . ASP A 1 136 ? 20.818 -18.671 7.941 1.00 95.25 136 ASP A CA 1
ATOM 1077 C C . ASP A 1 136 ? 20.554 -17.447 8.830 1.00 95.25 136 ASP A C 1
ATOM 1079 O O . ASP A 1 136 ? 21.089 -16.355 8.618 1.00 95.25 136 ASP A O 1
ATOM 1083 N N . LEU A 1 137 ? 19.732 -17.640 9.863 1.00 95.81 137 LEU A N 1
ATOM 1084 C CA . LEU A 1 137 ? 19.346 -16.602 10.816 1.00 95.81 137 LEU A CA 1
ATOM 1085 C C . LEU A 1 137 ? 20.549 -15.991 11.534 1.00 95.81 137 LEU A C 1
ATOM 1087 O O . LEU A 1 137 ? 20.491 -14.819 11.902 1.00 95.81 137 LEU A O 1
ATOM 1091 N N . LEU A 1 138 ? 21.627 -16.760 11.709 1.00 96.44 138 LEU A N 1
ATOM 1092 C CA . LEU A 1 138 ? 22.867 -16.312 12.344 1.00 96.44 138 LEU A CA 1
ATOM 1093 C C . LEU A 1 138 ? 23.858 -15.682 11.360 1.00 96.44 138 LEU A C 1
ATOM 1095 O O . LEU A 1 138 ? 24.904 -15.185 11.781 1.00 96.44 138 LEU A O 1
ATOM 1099 N N . SER A 1 139 ? 23.537 -15.669 10.065 1.00 96.25 139 SER A N 1
ATOM 1100 C CA . SER A 1 139 ? 24.392 -15.088 9.037 1.00 96.25 139 SER A CA 1
ATOM 1101 C C . SER A 1 139 ? 24.687 -13.613 9.354 1.00 96.25 139 SER A C 1
ATOM 1103 O O . SER A 1 139 ? 23.740 -12.848 9.568 1.00 96.25 139 SER A O 1
ATOM 1105 N N . PRO A 1 140 ? 25.965 -13.183 9.384 1.00 95.88 140 PRO A N 1
ATOM 1106 C CA . PRO A 1 140 ? 26.325 -11.824 9.768 1.00 95.88 140 PRO A CA 1
ATOM 1107 C C . PRO A 1 140 ? 25.673 -10.759 8.882 1.00 95.88 140 PRO A C 1
ATOM 1109 O O . PRO A 1 140 ? 25.633 -10.885 7.654 1.00 95.88 140 PRO A O 1
ATOM 1112 N N . ARG A 1 141 ? 25.176 -9.686 9.502 1.00 95.75 141 ARG A N 1
ATOM 1113 C CA . ARG A 1 141 ? 24.620 -8.500 8.831 1.00 95.75 141 ARG A CA 1
ATOM 1114 C C . ARG A 1 141 ? 25.101 -7.240 9.534 1.00 95.75 141 ARG A C 1
ATOM 1116 O O . ARG A 1 141 ? 25.297 -7.243 10.744 1.00 95.75 141 ARG A O 1
ATOM 1123 N N . HIS A 1 142 ? 25.241 -6.151 8.780 1.00 93.75 142 HIS A N 1
ATOM 1124 C CA . HIS A 1 142 ? 25.660 -4.855 9.310 1.00 93.75 142 HIS A CA 1
ATOM 1125 C C . HIS A 1 142 ? 24.874 -3.724 8.654 1.00 93.75 142 HIS A C 1
ATOM 1127 O O . HIS A 1 142 ? 24.589 -3.770 7.458 1.00 93.75 142 HIS A O 1
ATOM 1133 N N . LEU A 1 143 ? 24.554 -2.689 9.432 1.00 94.12 143 LEU A N 1
ATOM 1134 C CA . LEU A 1 143 ? 23.948 -1.473 8.902 1.00 94.12 143 LEU A CA 1
ATOM 1135 C C . LEU A 1 143 ? 24.977 -0.682 8.092 1.00 94.12 143 LEU A C 1
ATOM 1137 O O . LEU A 1 143 ? 25.957 -0.184 8.646 1.00 94.12 143 LEU A O 1
ATOM 1141 N N . ASN A 1 144 ? 24.718 -0.512 6.799 1.00 92.81 144 ASN A N 1
ATOM 1142 C CA . ASN A 1 144 ? 25.411 0.490 5.996 1.00 92.81 144 ASN A CA 1
ATOM 1143 C C . ASN A 1 144 ? 24.828 1.894 6.250 1.00 92.81 144 ASN A C 1
ATOM 1145 O O . ASN A 1 144 ? 23.833 2.070 6.962 1.00 92.81 144 ASN A O 1
ATOM 1149 N N . LYS A 1 145 ? 25.460 2.916 5.670 1.00 94.31 145 LYS A N 1
ATOM 1150 C CA . LYS A 1 145 ? 25.073 4.318 5.865 1.00 94.31 145 LYS A CA 1
ATOM 1151 C C . LYS A 1 145 ? 23.650 4.593 5.372 1.00 94.31 145 LYS A C 1
ATOM 1153 O O . LYS A 1 145 ? 22.904 5.319 6.024 1.00 94.31 145 LYS A O 1
ATOM 1158 N N . GLU A 1 146 ? 23.255 4.001 4.251 1.00 94.19 146 GLU A N 1
ATOM 1159 C CA . GLU A 1 146 ? 21.922 4.147 3.668 1.00 94.19 146 GLU A CA 1
ATOM 1160 C C . GLU A 1 146 ? 20.844 3.547 4.582 1.00 94.19 146 GLU A C 1
ATOM 1162 O O . GLU A 1 146 ? 19.815 4.180 4.813 1.00 94.19 146 GLU A O 1
ATOM 1167 N N . ALA A 1 147 ? 21.101 2.371 5.161 1.00 94.31 147 ALA A N 1
ATOM 1168 C CA . ALA A 1 147 ? 20.223 1.713 6.125 1.00 94.31 147 ALA A CA 1
ATOM 1169 C C . ALA A 1 147 ? 20.134 2.485 7.445 1.00 94.31 147 ALA A C 1
ATOM 1171 O O . ALA A 1 147 ? 19.057 2.564 8.027 1.00 94.31 147 ALA A O 1
ATOM 1172 N N . GLN A 1 148 ? 21.220 3.113 7.906 1.00 94.25 148 GLN A N 1
ATOM 1173 C CA . GLN A 1 148 ? 21.172 4.009 9.068 1.00 94.25 148 GLN A CA 1
ATOM 1174 C C . GLN A 1 148 ? 20.316 5.243 8.792 1.00 94.25 148 GLN A C 1
ATOM 1176 O O . GLN A 1 148 ? 19.511 5.627 9.635 1.00 94.25 148 GLN A O 1
ATOM 1181 N N . ILE A 1 149 ? 20.448 5.846 7.606 1.00 94.38 149 ILE A N 1
ATOM 1182 C CA . ILE A 1 149 ? 19.602 6.972 7.204 1.00 94.38 149 ILE A CA 1
ATOM 1183 C C . ILE A 1 149 ? 18.144 6.531 7.153 1.00 94.38 149 ILE A C 1
ATOM 1185 O O . ILE A 1 149 ? 17.325 7.258 7.697 1.00 94.38 149 ILE A O 1
ATOM 1189 N N . ALA A 1 150 ? 17.843 5.369 6.556 1.00 93.75 150 ALA A N 1
ATOM 1190 C CA . ALA A 1 150 ? 16.516 4.745 6.490 1.00 93.75 150 ALA A CA 1
ATOM 1191 C C . ALA A 1 150 ? 15.929 4.434 7.879 1.00 93.75 150 ALA A C 1
ATOM 1193 O O . ALA A 1 150 ? 14.750 4.670 8.122 1.00 93.75 150 ALA A O 1
ATOM 1194 N N . LEU A 1 151 ? 16.755 3.958 8.811 1.00 93.88 151 LEU A N 1
ATOM 1195 C CA . LEU A 1 151 ? 16.353 3.708 10.192 1.00 93.88 151 LEU A CA 1
ATOM 1196 C C . LEU A 1 151 ? 16.086 4.974 10.958 1.00 93.88 151 LEU A C 1
ATOM 1198 O O . LEU A 1 151 ? 15.099 4.995 11.697 1.00 93.88 151 LEU A O 1
ATOM 1202 N N . GLN A 1 152 ? 16.957 5.986 10.775 1.00 92.81 152 GLN A N 1
ATOM 1203 C CA . GLN A 1 152 ? 16.713 7.311 11.309 1.00 92.81 152 GLN A CA 1
ATOM 1204 C C . GLN A 1 152 ? 15.329 7.627 10.846 1.00 92.81 152 GLN A C 1
ATOM 1206 O O . GLN A 1 152 ? 14.518 7.578 11.741 1.00 92.81 152 GLN A O 1
ATOM 1211 N N . LYS A 1 153 ? 15.102 7.707 9.519 1.00 92.44 153 LYS A N 1
ATOM 1212 C CA . LYS A 1 153 ? 13.871 7.781 8.698 1.00 92.44 153 LYS A CA 1
ATOM 1213 C C . LYS A 1 153 ? 12.654 6.908 9.069 1.00 92.44 153 LYS A C 1
ATOM 1215 O O . LYS A 1 153 ? 11.605 7.081 8.450 1.00 92.44 153 LYS A O 1
ATOM 1220 N N . VAL A 1 154 ? 12.710 6.081 10.108 1.00 91.88 154 VAL A N 1
ATOM 1221 C CA . VAL A 1 154 ? 11.525 5.436 10.705 1.00 91.88 154 VAL A CA 1
ATOM 1222 C C . VAL A 1 154 ? 11.193 5.980 12.113 1.00 91.88 154 VAL A C 1
ATOM 1224 O O . VAL A 1 154 ? 10.048 6.356 12.371 1.00 91.88 154 VAL A O 1
ATOM 1227 N N . ALA A 1 155 ? 12.195 6.170 12.984 1.00 91.19 155 ALA A N 1
ATOM 1228 C CA . ALA A 1 155 ? 12.134 6.934 14.257 1.00 91.19 155 ALA A CA 1
ATOM 1229 C C . ALA A 1 155 ? 11.345 8.295 14.316 1.00 91.19 155 ALA A C 1
ATOM 1231 O O . ALA A 1 155 ? 10.309 8.371 14.973 1.00 91.19 155 ALA A O 1
ATOM 1232 N N . ASP A 1 156 ? 11.785 9.410 13.712 1.00 91.25 156 ASP A N 1
ATOM 1233 C CA . ASP A 1 156 ? 11.019 10.665 13.562 1.00 91.25 156 ASP A CA 1
ATOM 1234 C C . ASP A 1 156 ? 9.573 10.485 13.063 1.00 91.25 156 ASP A C 1
ATOM 1236 O O . ASP A 1 156 ? 8.743 11.288 13.445 1.00 91.25 156 ASP A O 1
ATOM 1240 N N . ALA A 1 157 ? 9.189 9.490 12.269 1.00 89.88 157 ALA A N 1
ATOM 1241 C CA . ALA A 1 157 ? 7.820 9.366 11.770 1.00 89.88 157 ALA A CA 1
ATOM 1242 C C . ALA A 1 157 ? 6.953 8.551 12.711 1.00 89.88 157 ALA A C 1
ATOM 1244 O O . ALA A 1 157 ? 5.787 8.895 12.870 1.00 89.88 157 ALA A O 1
ATOM 1245 N N . LEU A 1 158 ? 7.537 7.611 13.452 1.00 88.50 158 LEU A N 1
ATOM 1246 C CA . LEU A 1 158 ? 6.947 7.139 14.705 1.00 88.50 158 LEU A CA 1
ATOM 1247 C C . LEU A 1 158 ? 6.717 8.281 15.705 1.00 88.50 158 LEU A C 1
ATOM 1249 O O . LEU A 1 158 ? 5.777 8.223 16.492 1.00 88.50 158 LEU A O 1
ATOM 1253 N N . SER A 1 159 ? 7.550 9.325 15.667 1.00 87.75 159 SER A N 1
ATOM 1254 C CA . SER A 1 159 ? 7.468 10.460 16.596 1.00 87.75 159 SER A CA 1
ATOM 1255 C C . SER A 1 159 ? 6.561 11.603 16.117 1.00 87.75 159 SER A C 1
ATOM 1257 O O . SER A 1 159 ? 5.990 12.317 16.935 1.00 87.75 159 SER A O 1
ATOM 1259 N N . GLN A 1 160 ? 6.464 11.830 14.805 1.00 88.12 160 GLN A N 1
ATOM 1260 C CA . GLN A 1 160 ? 5.829 13.011 14.204 1.00 88.12 160 GLN A CA 1
ATOM 1261 C C . GLN A 1 160 ? 4.494 12.689 13.529 1.00 88.12 160 GLN A C 1
ATOM 1263 O O . GLN A 1 160 ? 3.720 13.609 13.268 1.00 88.12 160 GLN A O 1
ATOM 1268 N N . ARG A 1 161 ? 4.231 11.422 13.183 1.00 89.25 161 ARG A N 1
ATOM 1269 C CA . ARG A 1 161 ? 3.055 11.038 12.397 1.00 89.25 161 ARG A CA 1
ATOM 1270 C C . ARG A 1 161 ? 2.068 10.240 13.238 1.00 89.25 161 ARG A C 1
ATOM 1272 O O . ARG A 1 161 ? 2.432 9.529 14.168 1.00 89.25 161 ARG A O 1
ATOM 1279 N N . GLN A 1 162 ? 0.800 10.360 12.873 1.00 88.38 162 GLN A N 1
ATOM 1280 C CA . GLN A 1 162 ? -0.309 9.644 13.488 1.00 88.38 162 GLN A CA 1
ATOM 1281 C C . GLN A 1 162 ? -1.386 9.376 12.442 1.00 88.38 162 GLN A C 1
ATOM 1283 O O . GLN A 1 162 ? -1.463 10.079 11.432 1.00 88.38 162 GLN A O 1
ATOM 1288 N N . SER A 1 163 ? -2.233 8.390 12.712 1.00 90.81 163 SER A N 1
ATOM 1289 C CA . SER A 1 163 ? -3.459 8.173 11.950 1.00 90.81 163 SER A CA 1
ATOM 1290 C C . SER A 1 163 ? -4.643 8.781 12.696 1.00 90.81 163 SER A C 1
ATOM 1292 O O . SER A 1 163 ? -4.631 8.876 13.924 1.00 90.81 163 SER A O 1
ATOM 1294 N N . ALA A 1 164 ? -5.644 9.237 11.956 1.00 90.56 164 ALA A N 1
ATOM 1295 C CA . ALA A 1 164 ? -6.901 9.712 12.500 1.00 90.56 164 ALA A CA 1
ATOM 1296 C C . ALA A 1 164 ? -7.857 8.545 12.764 1.00 90.56 164 ALA A C 1
ATOM 1298 O O . ALA A 1 164 ? -7.803 7.505 12.104 1.00 90.56 164 ALA A O 1
ATOM 1299 N N . GLN A 1 165 ? -8.767 8.742 13.713 1.00 86.12 165 GLN A N 1
ATOM 1300 C CA . GLN A 1 165 ? -9.924 7.862 13.826 1.00 86.12 165 GLN A CA 1
ATOM 1301 C C . GLN A 1 165 ? -10.919 8.140 12.706 1.00 86.12 165 GLN A C 1
ATOM 1303 O O . GLN A 1 165 ? -11.019 9.259 12.203 1.00 86.12 165 GLN A O 1
ATOM 1308 N N . TRP A 1 166 ? -11.647 7.096 12.322 1.00 85.50 166 TRP A N 1
ATOM 1309 C CA . TRP A 1 166 ? -12.720 7.211 11.350 1.00 85.50 166 TRP A CA 1
ATOM 1310 C C . TRP A 1 166 ? -13.871 8.036 11.950 1.00 85.50 166 TRP A C 1
ATOM 1312 O O . TRP A 1 166 ? -14.408 7.681 12.994 1.00 85.50 166 TRP A O 1
ATOM 1322 N N . ALA A 1 167 ? -14.240 9.118 11.263 1.00 86.56 167 ALA A N 1
ATOM 1323 C CA . ALA A 1 167 ? -15.454 9.910 11.455 1.00 86.56 167 ALA A CA 1
ATOM 1324 C C . ALA A 1 167 ? -16.608 9.400 10.550 1.00 86.56 167 ALA A C 1
ATOM 1326 O O . ALA A 1 167 ? -16.529 9.584 9.331 1.00 86.56 167 ALA A O 1
ATOM 1327 N N . PRO A 1 168 ? -17.654 8.728 11.067 1.00 82.06 168 PRO A N 1
ATOM 1328 C CA . PRO A 1 168 ? -18.725 8.121 10.255 1.00 82.06 168 PRO A CA 1
ATOM 1329 C C . PRO A 1 168 ? -19.442 9.084 9.297 1.00 82.06 168 PRO A C 1
ATOM 1331 O O . PRO A 1 168 ? -19.815 8.705 8.189 1.00 82.06 168 PRO A O 1
ATOM 1334 N N . GLU A 1 169 ? -19.593 10.331 9.721 1.00 85.12 169 GLU A N 1
ATOM 1335 C CA . GLU A 1 169 ? -20.231 11.442 9.016 1.00 85.12 169 GLU A CA 1
ATOM 1336 C C . GLU A 1 169 ? -19.443 11.969 7.808 1.00 85.12 169 GLU A C 1
ATOM 1338 O O . GLU A 1 169 ? -20.011 12.675 6.975 1.00 85.12 169 GLU A O 1
ATOM 1343 N N . LEU A 1 170 ? -18.155 11.633 7.686 1.00 90.00 170 LEU A N 1
ATOM 1344 C CA . LEU A 1 170 ? -17.319 12.083 6.575 1.00 90.00 170 LEU A CA 1
ATOM 1345 C C . LEU A 1 170 ? -17.183 11.012 5.484 1.00 90.00 170 LEU A C 1
ATOM 1347 O O . LEU A 1 170 ? -17.049 9.818 5.784 1.00 90.00 170 LEU A O 1
ATOM 1351 N N . PRO A 1 171 ? -17.128 11.415 4.203 1.00 92.00 171 PRO A N 1
ATOM 1352 C CA . PRO A 1 171 ? -16.902 10.475 3.118 1.00 92.00 171 PRO A CA 1
ATOM 1353 C C . PRO A 1 171 ? -15.476 9.905 3.173 1.00 92.00 171 PRO A C 1
ATOM 1355 O O . PRO A 1 171 ? -14.533 10.558 3.626 1.00 92.00 171 PRO A O 1
ATOM 1358 N N . LEU A 1 172 ? -15.320 8.668 2.707 1.00 92.88 172 LEU A N 1
ATOM 1359 C CA . LEU A 1 172 ? -14.045 7.965 2.615 1.00 92.88 172 LEU A CA 1
ATOM 1360 C C . LEU A 1 172 ? -13.518 8.031 1.190 1.00 92.88 172 LEU A C 1
ATOM 1362 O O . LEU A 1 172 ? -14.124 7.507 0.252 1.00 92.88 172 LEU A O 1
ATOM 1366 N N . TRP A 1 173 ? -12.353 8.646 1.038 1.00 94.25 173 TRP A N 1
ATOM 1367 C CA . TRP A 1 173 ? -11.714 8.862 -0.248 1.00 94.25 173 TRP A CA 1
ATOM 1368 C C . TRP A 1 173 ? -10.407 8.093 -0.359 1.00 94.25 173 TRP A C 1
ATOM 1370 O O . TRP A 1 173 ? -9.717 7.807 0.623 1.00 94.25 173 TRP A O 1
ATOM 1380 N N . LEU A 1 174 ? -10.066 7.784 -1.602 1.00 95.56 174 LEU A N 1
ATOM 1381 C CA . LEU A 1 174 ? -8.811 7.174 -1.993 1.00 95.56 174 LEU A CA 1
ATOM 1382 C C . LEU A 1 174 ? -8.090 8.097 -2.962 1.00 95.56 174 LEU A C 1
ATOM 1384 O O . LEU A 1 174 ? -8.692 8.563 -3.921 1.00 95.56 174 LEU A O 1
ATOM 1388 N N . ILE A 1 175 ? -6.794 8.313 -2.764 1.00 94.56 175 ILE A N 1
ATOM 1389 C CA . ILE A 1 175 ? -5.943 9.017 -3.724 1.00 94.56 175 ILE A CA 1
ATOM 1390 C C . ILE A 1 175 ? -4.703 8.198 -4.045 1.00 94.56 175 ILE A C 1
ATOM 1392 O O . ILE A 1 175 ? -4.032 7.698 -3.141 1.00 94.56 175 ILE A O 1
ATOM 1396 N N . ILE A 1 176 ? -4.396 8.068 -5.337 1.00 94.06 176 ILE A N 1
ATOM 1397 C CA . ILE A 1 176 ? -3.121 7.517 -5.795 1.00 94.06 176 ILE A CA 1
ATOM 1398 C C . ILE A 1 176 ? -2.098 8.652 -5.870 1.00 94.06 176 ILE A C 1
ATOM 1400 O O . ILE A 1 176 ? -2.296 9.641 -6.571 1.00 94.06 176 ILE A O 1
ATOM 1404 N N . LEU A 1 177 ? -0.991 8.476 -5.158 1.00 90.56 177 LEU A N 1
ATOM 1405 C CA . LEU A 1 177 ? 0.142 9.388 -5.085 1.00 90.56 177 LEU A CA 1
ATOM 1406 C C . LEU A 1 177 ? 1.341 8.756 -5.798 1.00 90.56 177 LEU A C 1
ATOM 1408 O O . LEU A 1 177 ? 1.660 7.582 -5.597 1.00 90.56 177 LEU A O 1
ATOM 1412 N N . ASN A 1 178 ? 2.015 9.536 -6.635 1.00 84.38 178 ASN A N 1
ATOM 1413 C CA . ASN A 1 178 ? 3.122 9.097 -7.492 1.00 84.38 178 ASN A CA 1
ATOM 1414 C C . ASN A 1 178 ? 4.330 10.049 -7.403 1.00 84.38 178 ASN A C 1
ATOM 1416 O O . ASN A 1 178 ? 5.078 10.228 -8.362 1.00 84.38 178 ASN A O 1
ATOM 1420 N N . CYS A 1 179 ? 4.540 10.657 -6.236 1.00 72.62 179 CYS A N 1
ATOM 1421 C CA . CYS A 1 179 ? 5.716 11.478 -5.936 1.00 72.62 179 CYS A CA 1
ATOM 1422 C C . CYS A 1 179 ? 7.026 10.696 -5.772 1.00 72.62 179 CYS A C 1
ATOM 1424 O O . CYS A 1 179 ? 8.072 11.288 -5.523 1.00 72.62 179 CYS A O 1
ATOM 1426 N N . SER A 1 180 ? 6.992 9.374 -5.924 1.00 71.38 180 SER A N 1
ATOM 1427 C CA . SER A 1 180 ? 8.172 8.519 -5.938 1.00 71.38 180 SER A CA 1
ATOM 1428 C C . SER A 1 180 ? 8.073 7.498 -7.070 1.00 71.38 180 SER A C 1
ATOM 1430 O O . SER A 1 180 ? 7.030 7.343 -7.707 1.00 71.38 180 S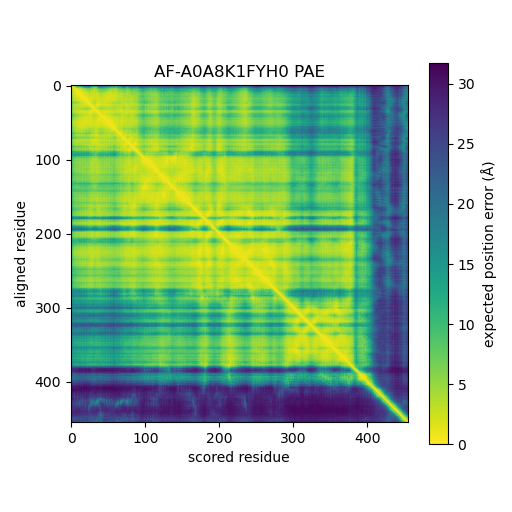ER A O 1
ATOM 1432 N N . ARG A 1 181 ? 9.170 6.773 -7.316 1.00 70.44 181 ARG A N 1
ATOM 1433 C CA . ARG A 1 181 ? 9.249 5.755 -8.375 1.00 70.44 181 ARG A CA 1
ATOM 1434 C C . ARG A 1 181 ? 8.164 4.677 -8.251 1.00 70.44 181 ARG A C 1
ATOM 1436 O O . ARG A 1 181 ? 7.747 4.116 -9.260 1.00 70.44 181 ARG A O 1
ATOM 1443 N N . GLN A 1 182 ? 7.722 4.381 -7.027 1.00 82.94 182 GLN A N 1
ATOM 1444 C CA . GLN A 1 182 ? 6.635 3.444 -6.757 1.00 82.94 182 GLN A CA 1
ATOM 1445 C C . GLN A 1 182 ? 5.390 4.208 -6.287 1.00 82.94 182 GLN A C 1
ATOM 1447 O O . GLN A 1 182 ? 5.417 4.795 -5.199 1.00 82.94 182 GLN A O 1
ATOM 1452 N N . PRO A 1 183 ? 4.278 4.174 -7.043 1.00 89.19 183 PRO A N 1
ATOM 1453 C CA . PRO A 1 183 ? 3.054 4.802 -6.588 1.00 89.19 183 PRO A CA 1
ATOM 1454 C C . PRO A 1 183 ? 2.531 4.117 -5.321 1.00 89.19 183 PRO A C 1
ATOM 1456 O O . PRO A 1 183 ? 2.771 2.933 -5.051 1.00 89.19 183 PRO A O 1
ATOM 1459 N N . HIS A 1 184 ? 1.795 4.882 -4.535 1.00 92.62 184 HIS A N 1
ATOM 1460 C CA . HIS A 1 184 ? 1.144 4.433 -3.316 1.00 92.62 184 HIS A CA 1
ATOM 1461 C C . HIS A 1 184 ? -0.221 5.103 -3.194 1.00 92.62 184 HIS A C 1
ATOM 1463 O O . HIS A 1 184 ? -0.577 5.986 -3.965 1.00 92.62 184 HIS A O 1
ATOM 1469 N N . VAL A 1 185 ? -1.017 4.634 -2.249 1.00 94.94 185 VAL A N 1
ATOM 1470 C CA . VAL A 1 185 ? -2.374 5.100 -2.010 1.00 94.94 185 VAL A CA 1
ATOM 1471 C C . VAL A 1 185 ? -2.482 5.646 -0.602 1.00 94.94 185 VAL A C 1
ATOM 1473 O O . VAL A 1 185 ? -1.998 5.031 0.348 1.00 94.94 185 VAL A O 1
ATOM 1476 N N . LEU A 1 186 ? -3.187 6.762 -0.479 1.00 93.88 186 LEU A N 1
ATOM 1477 C CA . LEU A 1 186 ? -3.682 7.280 0.782 1.00 93.88 186 LEU A CA 1
ATOM 1478 C C . LEU A 1 186 ? -5.207 7.122 0.822 1.00 93.88 186 LEU A C 1
ATOM 1480 O O . LEU A 1 186 ? -5.916 7.541 -0.090 1.00 93.88 186 LEU A O 1
ATOM 1484 N N . ILE A 1 187 ? -5.691 6.506 1.894 1.00 94.38 187 ILE A N 1
ATOM 1485 C CA . ILE A 1 187 ? -7.089 6.470 2.308 1.00 94.38 187 ILE A CA 1
ATOM 1486 C C . ILE A 1 187 ? -7.264 7.546 3.369 1.00 94.38 187 ILE A C 1
ATOM 1488 O O . ILE A 1 187 ? -6.559 7.549 4.385 1.00 94.38 187 ILE A O 1
ATOM 1492 N N . PHE A 1 188 ? -8.205 8.446 3.140 1.00 93.00 188 PHE A N 1
ATOM 1493 C CA . PHE A 1 188 ? -8.433 9.583 4.012 1.00 93.00 188 PHE A CA 1
ATOM 1494 C C . PHE A 1 188 ? -9.902 9.988 4.014 1.00 93.00 188 PHE A C 1
ATOM 1496 O O . PHE A 1 188 ? -10.666 9.615 3.124 1.00 93.00 188 PHE A O 1
ATOM 1503 N N . GLN A 1 189 ? -10.284 10.754 5.024 1.00 91.50 189 GLN A N 1
ATOM 1504 C CA . GLN A 1 189 ? -11.560 11.453 5.055 1.00 91.50 189 GLN A CA 1
ATOM 1505 C C . GLN A 1 189 ? -11.293 12.942 5.052 1.00 91.50 189 GLN A C 1
ATOM 1507 O O . GLN A 1 189 ? -10.331 13.408 5.666 1.00 91.50 189 GLN A O 1
ATOM 1512 N N . TRP A 1 190 ? -12.124 13.698 4.355 1.00 87.56 190 TRP A N 1
ATOM 1513 C CA . TRP A 1 190 ? -11.979 15.140 4.344 1.00 87.56 190 TRP A CA 1
ATOM 1514 C C . TRP A 1 190 ? -13.329 15.807 4.158 1.00 87.56 190 TRP A C 1
ATOM 1516 O O . TRP A 1 190 ? -14.173 15.339 3.396 1.00 87.56 190 TRP A O 1
ATOM 1526 N N . ASP A 1 191 ? -13.507 16.900 4.884 1.00 83.00 191 ASP A N 1
ATOM 1527 C CA . ASP A 1 191 ? -14.596 17.833 4.678 1.00 83.00 191 ASP A CA 1
ATOM 1528 C C . ASP A 1 191 ? -14.058 18.943 3.777 1.00 83.00 191 ASP A C 1
ATOM 1530 O O . ASP A 1 191 ? -13.230 19.744 4.208 1.00 83.00 191 ASP A O 1
ATOM 1534 N N . SER A 1 192 ? -14.483 18.958 2.513 1.00 71.88 192 SER A N 1
ATOM 1535 C CA . SER A 1 192 ? -13.995 19.924 1.521 1.00 71.88 192 SER A CA 1
ATOM 1536 C C . SER A 1 192 ? -14.335 21.375 1.862 1.00 71.88 192 SER A C 1
ATOM 1538 O O . SER A 1 192 ? -13.766 22.279 1.260 1.00 71.88 192 SER A O 1
ATOM 1540 N N . GLU A 1 193 ? -15.259 21.607 2.797 1.00 73.50 193 GLU A N 1
ATOM 1541 C CA . GLU A 1 193 ? -15.625 22.948 3.256 1.00 73.50 193 GLU A CA 1
ATOM 1542 C C . GLU A 1 193 ? -14.717 23.448 4.390 1.00 73.50 193 GLU A C 1
ATOM 1544 O O . GLU A 1 193 ? -14.739 24.633 4.728 1.00 73.50 193 GLU A O 1
ATOM 1549 N N . LYS A 1 194 ? -13.897 22.570 4.983 1.00 70.81 194 LYS A N 1
ATOM 1550 C CA . LYS A 1 194 ? -13.011 22.910 6.100 1.00 70.81 194 LYS A CA 1
ATOM 1551 C C . LYS A 1 194 ? -11.569 23.099 5.643 1.00 70.81 194 LYS A C 1
ATOM 1553 O O . LYS A 1 194 ? -11.025 22.341 4.848 1.00 70.81 194 LYS A O 1
ATOM 1558 N N . THR A 1 195 ? -10.910 24.086 6.246 1.00 64.19 195 THR A N 1
ATOM 1559 C CA . THR A 1 195 ? -9.469 24.351 6.083 1.00 64.19 195 THR A CA 1
ATOM 1560 C C . THR A 1 195 ? -8.580 23.371 6.850 1.00 64.19 195 THR A C 1
ATOM 1562 O O . THR A 1 195 ? -7.355 23.443 6.745 1.00 64.19 195 THR A O 1
ATOM 1565 N N . ASP A 1 196 ? -9.185 22.498 7.655 1.00 69.31 196 ASP A N 1
ATOM 1566 C CA . ASP A 1 196 ? -8.480 21.508 8.457 1.00 69.31 196 ASP A CA 1
ATOM 1567 C C . ASP A 1 196 ? -7.847 20.420 7.583 1.00 69.31 196 ASP A C 1
ATOM 1569 O O . ASP A 1 196 ? -8.362 20.099 6.503 1.00 69.31 196 ASP A O 1
ATOM 1573 N N . PRO A 1 197 ? -6.729 19.828 8.040 1.00 75.81 197 PRO A N 1
ATOM 1574 C CA . PRO A 1 197 ? -6.059 18.791 7.282 1.00 75.81 197 PRO A CA 1
ATOM 1575 C C . PRO A 1 197 ? -6.954 17.554 7.116 1.00 75.81 197 PRO A C 1
ATOM 1577 O O . PRO A 1 197 ? -7.722 17.216 8.021 1.00 75.81 197 PRO A O 1
ATOM 1580 N N . PRO A 1 198 ? -6.826 16.827 5.991 1.00 86.25 198 PRO A N 1
ATOM 1581 C CA . PRO A 1 198 ? -7.526 15.570 5.792 1.00 86.25 198 PRO A CA 1
ATOM 1582 C C . PRO A 1 198 ? -7.180 14.575 6.904 1.00 86.25 198 PRO A C 1
ATOM 1584 O O . PRO A 1 198 ? -6.020 14.431 7.303 1.00 86.25 198 PRO A O 1
ATOM 1587 N N . LEU A 1 199 ? -8.191 13.847 7.369 1.00 90.25 199 LEU A N 1
ATOM 1588 C CA . LEU A 1 199 ? -8.048 12.769 8.336 1.00 90.25 199 LEU A CA 1
ATOM 1589 C C . LEU A 1 199 ? -7.400 11.569 7.646 1.00 90.25 199 LEU A C 1
ATOM 1591 O O . LEU A 1 199 ? -8.036 10.843 6.882 1.00 90.25 199 LEU A O 1
ATOM 1595 N N . ILE A 1 200 ? -6.109 11.368 7.900 1.00 91.69 200 ILE A N 1
ATOM 1596 C CA . ILE A 1 200 ? -5.334 10.254 7.349 1.00 91.69 200 ILE A CA 1
ATOM 1597 C C . ILE A 1 200 ? -5.763 8.958 8.037 1.00 91.69 200 ILE A C 1
ATOM 1599 O O . ILE A 1 200 ? -5.414 8.706 9.191 1.00 91.69 200 ILE A O 1
ATOM 1603 N N . ILE A 1 201 ? -6.484 8.106 7.314 1.00 91.56 201 ILE A N 1
ATOM 1604 C CA . ILE A 1 201 ? -6.947 6.822 7.843 1.00 91.56 201 ILE A CA 1
ATOM 1605 C C . ILE A 1 201 ? -5.877 5.760 7.638 1.00 91.56 201 ILE A C 1
ATOM 1607 O O . ILE A 1 201 ? -5.519 5.038 8.566 1.00 91.56 201 ILE A O 1
ATOM 1611 N N . LYS A 1 202 ? -5.366 5.619 6.410 1.00 92.50 202 LYS A N 1
ATOM 1612 C CA . LYS A 1 202 ? -4.430 4.536 6.102 1.00 92.50 202 LYS A CA 1
ATOM 1613 C C . LYS A 1 202 ? -3.696 4.742 4.790 1.00 92.50 202 LYS A C 1
ATOM 1615 O O . LYS A 1 202 ? -4.252 5.221 3.817 1.00 92.50 202 LYS A O 1
ATOM 1620 N N . TRP A 1 203 ? -2.483 4.231 4.722 1.00 94.12 203 TRP A N 1
ATOM 1621 C CA . TRP A 1 203 ? -1.662 4.150 3.533 1.00 94.12 203 TRP A CA 1
ATOM 1622 C C . TRP A 1 203 ? -1.625 2.715 3.008 1.00 94.12 203 TRP A C 1
ATOM 1624 O O . TRP A 1 203 ? -1.446 1.739 3.749 1.00 94.12 203 TRP A O 1
ATOM 1634 N N . VAL A 1 204 ? -1.790 2.577 1.699 1.00 94.50 204 VAL A N 1
ATOM 1635 C CA . VAL A 1 204 ? -1.747 1.315 0.963 1.00 94.50 204 VAL A CA 1
ATOM 1636 C C . VAL A 1 204 ? -0.646 1.421 -0.074 1.00 94.50 204 VAL A C 1
ATOM 1638 O O . VAL A 1 204 ? -0.427 2.455 -0.681 1.00 94.50 204 VAL A O 1
ATOM 1641 N N . PHE A 1 205 ? 0.120 0.353 -0.250 1.00 92.62 205 PHE A N 1
ATOM 1642 C CA . PHE A 1 205 ? 1.283 0.423 -1.117 1.00 92.62 205 PHE A CA 1
ATOM 1643 C C . PHE A 1 205 ? 1.567 -0.938 -1.728 1.00 92.62 205 PHE A C 1
ATOM 1645 O O . PHE A 1 205 ? 1.131 -1.973 -1.189 1.00 92.62 205 PHE A O 1
ATOM 1652 N N . LEU A 1 206 ? 2.323 -0.908 -2.818 1.00 90.88 206 LEU A N 1
ATOM 1653 C CA . LEU A 1 206 ? 2.705 -2.071 -3.601 1.00 90.88 206 LEU A CA 1
ATOM 1654 C C . LEU A 1 206 ? 3.490 -3.101 -2.764 1.00 90.88 206 LEU A C 1
ATOM 1656 O O . LEU A 1 206 ? 4.042 -2.761 -1.704 1.00 90.88 206 LEU A O 1
ATOM 1660 N N . PRO A 1 207 ? 3.484 -4.382 -3.176 1.00 85.81 207 PRO A N 1
ATOM 1661 C CA . PRO A 1 207 ? 4.413 -5.377 -2.651 1.00 85.81 207 PRO A CA 1
ATOM 1662 C C . PRO A 1 207 ? 5.861 -4.906 -2.814 1.00 85.81 207 PRO A C 1
ATOM 1664 O O . PRO A 1 207 ? 6.181 -4.260 -3.806 1.00 85.81 207 PRO A O 1
ATOM 1667 N N . ASN A 1 208 ? 6.730 -5.241 -1.858 1.00 79.19 208 ASN A N 1
ATOM 1668 C CA . ASN A 1 208 ? 8.160 -4.966 -2.013 1.00 79.19 208 ASN A CA 1
ATOM 1669 C C . ASN A 1 208 ? 8.751 -5.817 -3.149 1.00 79.19 208 ASN A C 1
ATOM 1671 O O . ASN A 1 208 ? 9.431 -5.319 -4.038 1.00 79.19 208 ASN A O 1
ATOM 1675 N N . ASN A 1 209 ? 8.394 -7.103 -3.159 1.00 77.69 209 ASN A N 1
ATOM 1676 C CA . ASN A 1 209 ? 8.769 -8.027 -4.219 1.00 77.69 209 ASN A CA 1
ATOM 1677 C C . ASN A 1 209 ? 7.681 -8.020 -5.291 1.00 77.69 209 ASN A C 1
ATOM 1679 O O . ASN A 1 209 ? 6.610 -8.604 -5.107 1.00 77.69 209 ASN A O 1
ATOM 1683 N N . MET A 1 210 ? 7.947 -7.340 -6.402 1.00 81.19 210 MET A N 1
ATOM 1684 C CA . MET A 1 210 ? 7.018 -7.318 -7.525 1.00 81.19 210 MET A CA 1
ATOM 1685 C C . MET A 1 210 ? 7.057 -8.644 -8.294 1.00 81.19 210 MET A C 1
ATOM 1687 O O . MET A 1 210 ? 8.135 -9.198 -8.521 1.00 81.19 210 MET A O 1
ATOM 1691 N N . PRO A 1 211 ? 5.898 -9.148 -8.755 1.00 75.25 211 PRO A N 1
ATOM 1692 C CA . PRO A 1 211 ? 5.837 -10.408 -9.491 1.00 75.25 211 PRO A CA 1
ATOM 1693 C C . PRO A 1 211 ? 6.510 -10.302 -10.865 1.00 75.25 211 PRO A C 1
ATOM 1695 O O . PRO A 1 211 ? 7.077 -11.275 -11.359 1.00 75.25 211 PRO A O 1
ATOM 1698 N N . LYS A 1 212 ? 6.487 -9.116 -11.485 1.00 80.50 212 LYS A N 1
ATOM 1699 C CA . LYS A 1 212 ? 7.081 -8.842 -12.798 1.00 80.50 212 LYS A CA 1
ATOM 1700 C C . LYS A 1 212 ? 8.322 -7.961 -12.657 1.00 80.50 212 LYS A C 1
ATOM 1702 O O . LYS A 1 212 ? 8.340 -7.045 -11.843 1.00 80.50 212 LYS A O 1
ATOM 1707 N N . THR A 1 213 ? 9.324 -8.207 -13.502 1.00 75.62 213 THR A N 1
ATOM 1708 C CA . THR A 1 213 ? 10.515 -7.345 -13.624 1.00 75.62 213 THR A CA 1
ATOM 1709 C C . THR A 1 213 ? 10.155 -5.950 -14.133 1.00 75.62 213 THR A C 1
ATOM 1711 O O . THR A 1 213 ? 10.733 -4.968 -13.686 1.00 75.62 213 THR A O 1
ATOM 1714 N N . ILE A 1 214 ? 9.193 -5.868 -15.058 1.00 81.06 214 ILE A N 1
ATOM 1715 C CA . ILE A 1 214 ? 8.691 -4.623 -15.649 1.00 81.06 214 ILE A CA 1
ATOM 1716 C C . ILE A 1 214 ? 7.193 -4.564 -15.371 1.00 81.06 214 ILE A C 1
ATOM 1718 O O . ILE A 1 214 ? 6.472 -5.484 -15.762 1.00 81.06 214 ILE A O 1
ATOM 1722 N N . SER A 1 215 ? 6.748 -3.523 -14.674 1.00 86.12 215 SER A N 1
ATOM 1723 C CA . SER A 1 215 ? 5.332 -3.294 -14.365 1.00 86.12 215 SER A CA 1
ATOM 1724 C C . SER A 1 215 ? 4.910 -1.921 -14.875 1.00 86.12 215 SER A C 1
ATOM 1726 O O . SER A 1 215 ? 5.542 -0.922 -14.526 1.00 86.12 215 SER A O 1
ATOM 1728 N N . MET A 1 216 ? 3.851 -1.868 -15.681 1.00 86.50 216 MET A N 1
ATOM 1729 C CA . MET A 1 216 ? 3.347 -0.602 -16.221 1.00 86.50 216 MET A CA 1
ATOM 1730 C C . MET A 1 216 ? 2.569 0.200 -15.173 1.00 86.50 216 MET A C 1
ATOM 1732 O O . MET A 1 216 ? 2.024 -0.365 -14.228 1.00 86.50 216 MET A O 1
ATOM 1736 N N . GLN A 1 217 ? 2.491 1.523 -15.332 1.00 85.94 217 GLN A N 1
ATOM 1737 C CA . GLN A 1 217 ? 1.828 2.401 -14.353 1.00 85.94 217 GLN A CA 1
ATOM 1738 C C . GLN A 1 217 ? 0.350 2.076 -14.147 1.00 85.94 217 GLN A C 1
ATOM 1740 O O . GLN A 1 217 ? -0.128 2.099 -13.018 1.00 85.94 217 GLN A O 1
ATOM 1745 N N . ASP A 1 218 ? -0.373 1.752 -15.212 1.00 89.12 218 ASP A N 1
ATOM 1746 C CA . ASP A 1 218 ? -1.769 1.328 -15.151 1.00 89.12 218 ASP A CA 1
ATOM 1747 C C . ASP A 1 218 ? -1.934 0.009 -14.384 1.00 89.12 218 ASP A C 1
ATOM 1749 O O . ASP A 1 218 ? -2.822 -0.092 -13.540 1.00 89.12 218 ASP A O 1
ATOM 1753 N N . GLU A 1 219 ? -1.026 -0.958 -14.569 1.00 91.31 219 GLU A N 1
ATOM 1754 C CA . GLU A 1 219 ? -0.988 -2.184 -13.762 1.00 91.31 219 GLU A CA 1
ATOM 1755 C C . GLU A 1 219 ? -0.743 -1.875 -12.276 1.00 91.31 219 GLU A C 1
ATOM 1757 O O . GLU A 1 219 ? -1.402 -2.445 -11.402 1.00 91.31 219 GLU A O 1
ATOM 1762 N N . LEU A 1 220 ? 0.192 -0.967 -11.974 1.00 91.56 220 LEU A N 1
ATOM 1763 C CA . LEU A 1 220 ? 0.492 -0.549 -10.601 1.00 91.56 220 LEU A CA 1
ATOM 1764 C C . LEU A 1 220 ? -0.706 0.146 -9.945 1.00 91.56 220 LEU A C 1
ATOM 1766 O O . LEU A 1 220 ? -1.055 -0.181 -8.809 1.00 91.56 220 LEU A O 1
ATOM 1770 N N . MET A 1 221 ? -1.352 1.070 -10.660 1.00 93.12 221 MET A N 1
ATOM 1771 C CA . MET A 1 221 ? -2.566 1.748 -10.201 1.00 93.12 221 MET A CA 1
ATOM 1772 C C . MET A 1 221 ? -3.694 0.746 -9.960 1.00 93.12 221 MET A C 1
ATOM 1774 O O . MET A 1 221 ? -4.294 0.762 -8.888 1.00 93.12 221 MET A O 1
ATOM 1778 N N . ALA A 1 222 ? -3.936 -0.169 -10.900 1.00 95.44 222 ALA A N 1
ATOM 1779 C CA . ALA A 1 222 ? -4.947 -1.211 -10.767 1.00 95.44 222 ALA A CA 1
ATOM 1780 C C . ALA A 1 222 ? -4.719 -2.072 -9.514 1.00 95.44 222 ALA A C 1
ATOM 1782 O O . ALA A 1 222 ? -5.639 -2.275 -8.722 1.00 95.44 222 ALA A O 1
ATOM 1783 N N . MET A 1 223 ? -3.479 -2.516 -9.274 1.00 95.06 223 MET A N 1
ATOM 1784 C CA . MET A 1 223 ? -3.128 -3.274 -8.067 1.00 95.06 223 MET A CA 1
ATOM 1785 C C . MET A 1 223 ? -3.393 -2.488 -6.780 1.00 95.06 223 MET A C 1
ATOM 1787 O O . MET A 1 223 ? -3.881 -3.053 -5.800 1.00 95.06 223 MET A O 1
ATOM 1791 N N . LEU A 1 224 ? -3.064 -1.196 -6.761 1.00 96.12 224 LEU A N 1
ATOM 1792 C CA . LEU A 1 224 ? -3.301 -0.334 -5.607 1.00 96.12 224 LEU A CA 1
ATOM 1793 C C . LEU A 1 224 ? -4.794 -0.122 -5.345 1.00 96.12 224 LEU A C 1
ATOM 1795 O O . LEU A 1 224 ? -5.213 -0.248 -4.195 1.00 96.12 224 LEU A O 1
ATOM 1799 N N . ILE A 1 225 ? -5.581 0.143 -6.392 1.00 97.25 225 ILE A N 1
ATOM 1800 C CA . ILE A 1 225 ? -7.037 0.310 -6.311 1.00 97.25 225 ILE A CA 1
ATOM 1801 C C . ILE A 1 225 ? -7.670 -0.967 -5.761 1.00 97.25 225 ILE A C 1
ATOM 1803 O O . ILE A 1 225 ? -8.354 -0.905 -4.744 1.00 97.25 225 ILE A O 1
ATOM 1807 N N . ILE A 1 226 ? -7.378 -2.132 -6.352 1.00 96.50 226 ILE A N 1
ATOM 1808 C CA . ILE A 1 226 ? -7.920 -3.424 -5.898 1.00 96.50 226 ILE A CA 1
ATOM 1809 C C . ILE A 1 226 ? -7.581 -3.658 -4.426 1.00 96.50 226 ILE A C 1
ATOM 1811 O O . ILE A 1 226 ? -8.462 -3.938 -3.614 1.00 96.50 226 ILE A O 1
ATOM 1815 N N . LYS A 1 227 ? -6.307 -3.489 -4.058 1.00 95.50 227 LYS A N 1
ATOM 1816 C CA . LYS A 1 227 ? -5.841 -3.712 -2.688 1.00 95.50 227 LYS A CA 1
ATOM 1817 C C . LYS A 1 227 ? -6.509 -2.769 -1.694 1.00 95.50 227 LYS A C 1
ATOM 1819 O O . LYS A 1 227 ? -6.816 -3.179 -0.578 1.00 95.50 227 LYS A O 1
ATOM 1824 N N . ALA A 1 228 ? -6.703 -1.509 -2.065 1.00 96.12 228 ALA A N 1
ATOM 1825 C CA . ALA A 1 228 ? -7.325 -0.528 -1.197 1.00 96.12 228 ALA A CA 1
ATOM 1826 C C . ALA A 1 228 ? -8.843 -0.723 -1.087 1.00 96.12 228 ALA A C 1
ATOM 1828 O O . ALA A 1 228 ? -9.363 -0.614 0.019 1.00 96.12 228 ALA A O 1
ATOM 1829 N N . ARG A 1 229 ? -9.533 -1.082 -2.179 1.00 95.88 229 ARG A N 1
ATOM 1830 C CA . ARG A 1 229 ? -10.969 -1.415 -2.175 1.00 95.88 229 ARG A CA 1
ATOM 1831 C C . ARG A 1 229 ? -11.229 -2.632 -1.298 1.00 95.88 229 ARG A C 1
ATOM 1833 O O . ARG A 1 229 ? -11.945 -2.519 -0.312 1.00 95.88 229 ARG A O 1
ATOM 1840 N N . GLN A 1 230 ? -10.520 -3.740 -1.539 1.00 94.56 230 GLN A N 1
ATOM 1841 C CA . GLN A 1 230 ? -10.565 -4.934 -0.679 1.00 94.56 230 GLN A CA 1
ATOM 1842 C C . GLN A 1 230 ? -10.287 -4.586 0.784 1.00 94.56 230 GLN A C 1
ATOM 1844 O O . GLN A 1 230 ? -10.933 -5.096 1.702 1.00 94.56 230 GLN A O 1
ATOM 1849 N N . ARG A 1 231 ? -9.322 -3.686 1.012 1.00 90.06 231 ARG A N 1
ATOM 1850 C CA . ARG A 1 231 ? -8.991 -3.236 2.355 1.00 90.06 231 ARG A CA 1
ATOM 1851 C C . ARG A 1 231 ? -10.146 -2.483 3.000 1.00 90.06 231 ARG A C 1
ATOM 1853 O O . ARG A 1 231 ? -10.437 -2.772 4.158 1.00 90.06 231 ARG A O 1
ATOM 1860 N N . LEU A 1 232 ? -10.776 -1.547 2.300 1.00 91.38 232 LEU A N 1
ATOM 1861 C CA . LEU A 1 232 ? -11.905 -0.809 2.846 1.00 91.38 232 LEU A CA 1
ATOM 1862 C C . LEU A 1 232 ? -13.117 -1.721 3.059 1.00 91.38 232 LEU A C 1
ATOM 1864 O O . LEU A 1 232 ? -13.698 -1.682 4.135 1.00 91.38 232 LEU A O 1
ATOM 1868 N N . THR A 1 233 ? -13.420 -2.625 2.128 1.00 91.31 233 THR A N 1
ATOM 1869 C CA . THR A 1 233 ? -14.497 -3.611 2.299 1.00 91.31 233 THR A CA 1
ATOM 1870 C C . THR A 1 233 ? -14.273 -4.472 3.542 1.00 91.31 233 THR A C 1
ATOM 1872 O O . THR A 1 233 ? -15.190 -4.643 4.337 1.00 91.31 233 THR A O 1
ATOM 1875 N N . SER A 1 234 ? -13.040 -4.938 3.786 1.00 86.88 234 SER A N 1
ATOM 1876 C CA . SER A 1 234 ? -12.711 -5.691 5.010 1.00 86.88 234 SER A CA 1
ATOM 1877 C C . SER A 1 234 ? -12.849 -4.868 6.297 1.00 86.88 234 SER A C 1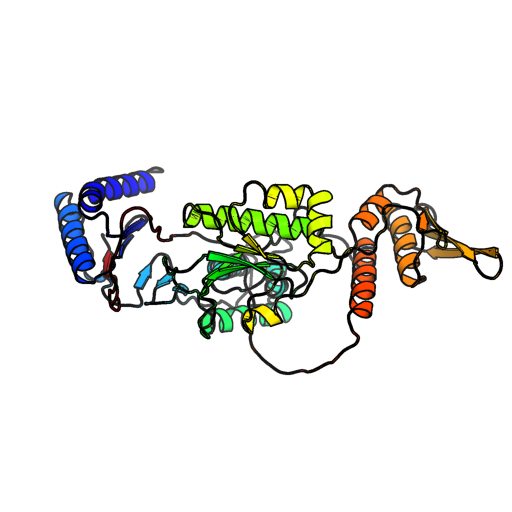
ATOM 1879 O O . SER A 1 234 ? -13.062 -5.427 7.367 1.00 86.88 234 SER A O 1
ATOM 1881 N N . LEU A 1 235 ? -12.675 -3.548 6.202 1.00 80.31 235 LEU A N 1
ATOM 1882 C CA . LEU A 1 235 ? -12.691 -2.631 7.340 1.00 80.31 235 LEU A CA 1
ATOM 1883 C C . LEU A 1 235 ? -14.088 -2.102 7.666 1.00 80.31 235 LEU A C 1
ATOM 1885 O O . LEU A 1 235 ? -14.361 -1.838 8.826 1.00 80.31 235 LEU A O 1
ATOM 1889 N N . ALA A 1 236 ? -14.917 -1.890 6.648 1.00 83.56 236 ALA A N 1
ATOM 1890 C CA . ALA A 1 236 ? -16.107 -1.051 6.727 1.00 83.56 236 ALA A CA 1
ATOM 1891 C C . ALA A 1 236 ? -17.324 -1.637 5.997 1.00 83.56 236 ALA A C 1
ATOM 1893 O O . ALA A 1 236 ? -18.376 -1.006 5.980 1.00 83.56 236 ALA A O 1
ATOM 1894 N N . GLY A 1 237 ? -17.173 -2.772 5.306 1.00 89.06 237 GLY A N 1
ATOM 1895 C CA . GLY A 1 237 ? -18.250 -3.381 4.520 1.00 89.06 237 GLY A CA 1
ATOM 1896 C C . GLY A 1 237 ? -18.721 -2.560 3.322 1.00 89.06 237 GLY A C 1
ATOM 1897 O O . GLY A 1 237 ? -19.755 -2.877 2.745 1.00 89.06 237 GLY A O 1
ATOM 1898 N N . LYS A 1 238 ? -17.989 -1.507 2.948 1.00 90.62 238 LYS A N 1
ATOM 1899 C CA . LYS A 1 238 ? -18.351 -0.582 1.868 1.00 90.62 238 LYS A CA 1
ATOM 1900 C C . LYS A 1 238 ? -17.170 -0.276 0.949 1.00 90.62 238 LYS A C 1
ATOM 1902 O O . LYS A 1 238 ? -16.042 -0.697 1.214 1.00 90.62 238 LYS A O 1
ATOM 1907 N N . ASP A 1 239 ? -17.449 0.449 -0.129 1.00 95.06 239 ASP A N 1
ATOM 1908 C CA . ASP A 1 239 ? -16.450 0.981 -1.061 1.00 95.06 239 ASP A CA 1
ATOM 1909 C C . ASP A 1 239 ? -16.206 2.484 -0.818 1.00 95.06 239 ASP A C 1
ATOM 1911 O O . ASP A 1 239 ? -16.866 3.103 0.020 1.00 95.06 239 ASP A O 1
ATOM 1915 N N . PHE A 1 240 ? -15.228 3.065 -1.515 1.00 96.06 240 PHE A N 1
ATOM 1916 C CA . PHE A 1 240 ? -14.898 4.486 -1.408 1.00 96.06 240 PHE A CA 1
ATOM 1917 C C . PHE A 1 240 ? -15.964 5.358 -2.065 1.00 96.06 240 PHE A C 1
ATOM 1919 O O . PHE A 1 240 ? -16.401 5.082 -3.180 1.00 96.06 240 PHE A O 1
ATOM 1926 N N . ASP A 1 241 ? -16.273 6.496 -1.453 1.00 95.19 241 ASP A N 1
ATOM 1927 C CA . ASP A 1 241 ? -17.152 7.500 -2.055 1.00 95.19 241 ASP A CA 1
ATOM 1928 C C . ASP A 1 241 ? -16.492 8.151 -3.284 1.00 95.19 241 ASP A C 1
ATOM 1930 O O . ASP A 1 241 ? -17.164 8.515 -4.252 1.00 95.19 241 ASP A O 1
ATOM 1934 N N . ARG A 1 242 ? -15.155 8.274 -3.265 1.00 95.19 242 ARG A N 1
ATOM 1935 C CA . ARG A 1 242 ? -14.380 8.848 -4.371 1.00 95.19 242 ARG A CA 1
ATOM 1936 C C . ARG A 1 242 ? -12.974 8.258 -4.504 1.00 95.19 242 ARG A C 1
ATOM 1938 O O . ARG A 1 242 ? -12.272 8.086 -3.506 1.00 95.19 242 ARG A O 1
ATOM 1945 N N . ILE A 1 243 ? -12.540 8.033 -5.745 1.00 96.38 243 ILE A N 1
ATOM 1946 C CA . ILE A 1 243 ? -11.177 7.630 -6.124 1.00 96.38 243 ILE A CA 1
ATOM 1947 C C . ILE A 1 243 ? -10.526 8.740 -6.957 1.00 96.38 243 ILE A C 1
ATOM 1949 O O . ILE A 1 243 ? -11.028 9.102 -8.019 1.00 96.38 243 ILE A O 1
ATOM 1953 N N . TYR A 1 244 ? -9.387 9.253 -6.497 1.00 94.75 244 TYR A N 1
ATOM 1954 C CA . TYR A 1 244 ? -8.571 10.251 -7.184 1.00 94.75 244 TYR A CA 1
ATOM 1955 C C . TYR A 1 244 ? -7.419 9.588 -7.946 1.00 94.75 244 TYR A C 1
ATOM 1957 O O . TYR A 1 244 ? -6.567 8.921 -7.345 1.00 94.75 244 TYR A O 1
ATOM 1965 N N . LEU A 1 245 ? -7.379 9.799 -9.264 1.00 94.12 245 LEU A N 1
ATOM 1966 C CA . LEU A 1 245 ? -6.368 9.240 -10.163 1.00 94.12 245 LEU A CA 1
ATOM 1967 C C . LEU A 1 245 ? -5.433 10.335 -10.713 1.00 94.12 245 LEU A C 1
ATOM 1969 O O . LEU A 1 245 ? -5.931 11.354 -11.192 1.00 94.12 245 LEU A O 1
ATOM 1973 N N . PRO A 1 246 ? -4.102 10.123 -10.726 1.00 91.38 246 PRO A N 1
ATOM 1974 C CA . PRO A 1 246 ? -3.100 11.055 -11.254 1.00 91.38 246 PRO A CA 1
ATOM 1975 C C . PRO A 1 246 ? -3.038 11.036 -12.783 1.00 91.38 246 PRO A C 1
ATOM 1977 O O . PRO A 1 246 ? -1.999 10.761 -13.379 1.00 91.38 246 PRO A O 1
ATOM 1980 N N . LEU A 1 247 ? -4.167 11.300 -13.436 1.00 90.44 247 LEU A N 1
ATOM 1981 C CA . LEU A 1 247 ? -4.337 11.188 -14.882 1.00 90.44 247 LEU A CA 1
ATOM 1982 C C . LEU A 1 247 ? -5.017 12.433 -15.446 1.00 90.44 247 LEU A C 1
ATOM 1984 O O . LEU A 1 247 ? -5.786 13.098 -14.765 1.00 90.44 247 LEU A O 1
ATOM 1988 N N . THR A 1 248 ? -4.778 12.734 -16.719 1.00 89.25 248 THR A N 1
ATOM 1989 C CA . THR A 1 248 ? -5.619 13.690 -17.454 1.00 89.25 248 THR A CA 1
ATOM 1990 C C . THR A 1 248 ? -6.910 13.008 -17.916 1.00 89.25 248 THR A C 1
ATOM 1992 O O . THR A 1 248 ? -6.939 11.784 -18.052 1.00 89.25 248 THR A O 1
ATOM 1995 N N . VAL A 1 249 ? -7.963 13.780 -18.228 1.00 89.62 249 VAL A N 1
ATOM 1996 C CA . VAL A 1 249 ? -9.231 13.230 -18.770 1.00 89.62 249 VAL A CA 1
ATOM 1997 C C . VAL A 1 249 ? -8.956 12.357 -19.991 1.00 89.62 249 VAL A C 1
ATOM 1999 O O . VAL A 1 249 ? -9.425 11.226 -20.089 1.00 89.62 249 VAL A O 1
ATOM 2002 N N . PHE A 1 250 ? -8.150 12.884 -20.915 1.00 87.69 250 PHE A N 1
ATOM 2003 C CA . PHE A 1 250 ? -7.791 12.191 -22.143 1.00 87.69 250 PHE A CA 1
ATOM 2004 C C . PHE A 1 250 ? -7.080 10.866 -21.851 1.00 87.69 250 PHE A C 1
ATOM 2006 O O . PHE A 1 250 ? -7.414 9.840 -22.442 1.00 87.69 250 PHE A O 1
ATOM 2013 N N . TYR A 1 251 ? -6.110 10.874 -20.931 1.00 89.25 251 TYR A N 1
ATOM 2014 C CA . TYR A 1 251 ? -5.338 9.674 -20.632 1.00 89.25 251 TYR A CA 1
ATOM 2015 C C . TYR A 1 251 ? -6.164 8.627 -19.876 1.00 89.25 251 TYR A C 1
ATOM 2017 O O . TYR A 1 251 ? -6.048 7.442 -20.178 1.00 89.25 251 TYR A O 1
ATOM 2025 N N . LEU A 1 252 ? -7.056 9.046 -18.973 1.00 92.06 252 LEU A N 1
ATOM 2026 C CA . LEU A 1 252 ? -8.005 8.148 -18.315 1.00 92.06 252 LEU A CA 1
ATOM 2027 C C . LEU A 1 252 ? -8.911 7.448 -19.335 1.00 92.06 252 LEU A C 1
ATOM 2029 O O . LEU A 1 252 ? -9.000 6.225 -19.317 1.00 92.06 252 LEU A O 1
ATOM 2033 N N . ASN A 1 253 ? -9.529 8.197 -20.253 1.00 91.31 253 ASN A N 1
ATOM 2034 C CA . ASN A 1 253 ? -10.395 7.617 -21.285 1.00 91.31 253 ASN A CA 1
ATOM 2035 C C . ASN A 1 253 ? -9.642 6.617 -22.169 1.00 91.31 253 ASN A C 1
ATOM 2037 O O . ASN A 1 253 ? -10.162 5.547 -22.476 1.00 91.31 253 ASN A O 1
ATOM 2041 N N . TRP A 1 254 ? -8.402 6.941 -22.537 1.00 89.62 254 TRP A N 1
ATOM 2042 C CA . TRP A 1 254 ? -7.548 6.030 -23.292 1.00 89.62 254 TRP A CA 1
ATOM 2043 C C . TRP A 1 254 ? -7.228 4.752 -22.495 1.00 89.62 254 TRP A C 1
ATOM 2045 O O . TRP A 1 254 ? -7.385 3.649 -23.014 1.00 89.62 254 TRP A O 1
ATOM 2055 N N . LEU A 1 255 ? -6.853 4.868 -21.215 1.00 91.12 255 LEU A N 1
ATOM 2056 C CA . LEU A 1 255 ? -6.577 3.707 -20.361 1.00 91.12 255 LEU A CA 1
ATOM 2057 C C . LEU A 1 255 ? -7.813 2.839 -20.125 1.00 91.12 255 LEU A C 1
ATOM 2059 O O . LEU A 1 255 ? -7.689 1.621 -20.098 1.00 91.12 255 LEU A O 1
ATOM 2063 N N . LEU A 1 256 ? -9.000 3.431 -19.987 1.00 91.69 256 LEU A N 1
ATOM 2064 C CA . LEU A 1 256 ? -10.240 2.668 -19.840 1.00 91.69 256 LEU A CA 1
ATOM 2065 C C . LEU A 1 256 ? -10.553 1.820 -21.075 1.00 91.69 256 LEU A C 1
ATOM 2067 O O . LEU A 1 256 ? -11.198 0.792 -20.934 1.00 91.69 256 LEU A O 1
ATOM 2071 N N . GLN A 1 257 ? -10.072 2.194 -22.262 1.00 90.56 257 GLN A N 1
ATOM 2072 C CA . GLN A 1 257 ? -10.227 1.382 -23.472 1.00 90.56 257 GLN A CA 1
ATOM 2073 C C . GLN A 1 257 ? -9.129 0.321 -23.603 1.00 90.56 257 GLN A C 1
ATOM 2075 O O . GLN A 1 257 ? -9.402 -0.790 -24.048 1.00 90.56 257 GLN A O 1
ATOM 2080 N N . MET A 1 258 ? -7.896 0.655 -23.216 1.00 87.94 258 MET A N 1
ATOM 2081 C CA . MET A 1 258 ? -6.714 -0.166 -23.510 1.00 87.94 258 MET A CA 1
ATOM 2082 C C . MET A 1 258 ? -6.281 -1.087 -22.361 1.00 87.94 258 MET A C 1
ATOM 2084 O O . MET A 1 258 ? -5.668 -2.126 -22.598 1.00 87.94 258 MET A O 1
ATOM 2088 N N . SER A 1 259 ? -6.561 -0.714 -21.110 1.00 92.00 259 SER A N 1
ATOM 2089 C CA . SER A 1 259 ? -6.070 -1.409 -19.917 1.00 92.00 259 SER A CA 1
ATOM 2090 C C . SER A 1 259 ? -7.156 -2.266 -19.274 1.00 92.00 259 SER A C 1
ATOM 2092 O O . SER A 1 259 ? -7.939 -1.801 -18.444 1.00 92.00 259 SER A O 1
ATOM 2094 N N . GLU A 1 260 ? -7.141 -3.562 -19.583 1.00 94.12 260 GLU A N 1
ATOM 2095 C CA . GLU A 1 260 ? -8.004 -4.559 -18.936 1.00 94.12 260 GLU A CA 1
ATOM 2096 C C . GLU A 1 260 ? -7.825 -4.554 -17.406 1.00 94.12 260 GLU A C 1
ATOM 2098 O O . GLU A 1 260 ? -8.783 -4.672 -16.647 1.00 94.12 260 GLU A O 1
ATOM 2103 N N . LYS A 1 261 ? -6.590 -4.363 -16.919 1.00 94.06 261 LYS A N 1
ATOM 2104 C CA . LYS A 1 261 ? -6.299 -4.348 -15.477 1.00 94.06 261 LYS A CA 1
ATOM 2105 C C . LYS A 1 261 ? -6.972 -3.181 -14.773 1.00 94.06 261 LYS A C 1
ATOM 2107 O O . LYS A 1 261 ? -7.526 -3.376 -13.691 1.00 94.06 261 LYS A O 1
ATOM 2112 N N . LEU A 1 262 ? -6.935 -1.991 -15.371 1.00 94.62 262 LEU A N 1
ATOM 2113 C CA . LEU A 1 262 ? -7.604 -0.827 -14.804 1.00 94.62 262 LEU A CA 1
ATOM 2114 C C . LEU A 1 262 ? -9.129 -0.975 -14.874 1.00 94.62 262 LEU A C 1
ATOM 2116 O O . LEU A 1 262 ? -9.798 -0.653 -13.894 1.00 94.62 262 LEU A O 1
ATOM 2120 N N . GLN A 1 263 ? -9.663 -1.519 -15.974 1.00 95.38 263 GLN A N 1
ATOM 2121 C CA . GLN A 1 263 ? -11.090 -1.833 -16.096 1.00 95.38 263 GLN A CA 1
ATOM 2122 C C . GLN A 1 263 ? -11.548 -2.779 -14.980 1.00 95.38 263 GLN A C 1
ATOM 2124 O O . GLN A 1 263 ? -12.502 -2.466 -14.280 1.00 95.38 263 GLN A O 1
ATOM 2129 N N . ILE A 1 264 ? -10.824 -3.878 -14.737 1.00 96.12 264 ILE A N 1
ATOM 2130 C CA . ILE A 1 264 ? -11.124 -4.822 -13.646 1.00 96.12 264 ILE A CA 1
ATOM 2131 C C . ILE A 1 264 ? -11.045 -4.130 -12.281 1.00 96.12 264 ILE A C 1
ATOM 2133 O O . ILE A 1 264 ? -11.898 -4.340 -11.423 1.00 96.12 264 ILE A O 1
ATOM 2137 N N . ALA A 1 265 ? -10.030 -3.293 -12.058 1.00 96.81 265 ALA A N 1
ATOM 2138 C CA . ALA A 1 265 ? -9.857 -2.602 -10.783 1.00 96.81 265 ALA A CA 1
ATOM 2139 C C . ALA A 1 265 ? -10.996 -1.622 -10.464 1.00 96.81 265 ALA A C 1
ATOM 2141 O O . ALA A 1 265 ? -11.296 -1.396 -9.288 1.00 96.81 265 ALA A O 1
ATOM 2142 N N . LEU A 1 266 ? -11.618 -1.051 -11.496 1.00 96.19 266 LEU A N 1
ATOM 2143 C CA . LEU A 1 266 ? -12.725 -0.098 -11.401 1.00 96.19 266 LEU A CA 1
ATOM 2144 C C . LEU A 1 266 ? -14.093 -0.733 -11.690 1.00 96.19 266 LEU A C 1
ATOM 2146 O O . LEU A 1 266 ? -15.106 -0.042 -11.606 1.00 96.19 266 LEU A O 1
ATOM 2150 N N . ALA A 1 267 ? -14.136 -2.032 -11.991 1.00 94.38 267 ALA A N 1
ATOM 2151 C CA . ALA A 1 267 ? -15.376 -2.749 -12.241 1.00 94.38 267 ALA A CA 1
ATOM 2152 C C . ALA A 1 267 ? -16.297 -2.654 -11.019 1.00 94.38 267 ALA A C 1
ATOM 2154 O O . ALA A 1 267 ? -15.841 -2.739 -9.867 1.00 94.38 267 ALA A O 1
ATOM 2155 N N . ASP A 1 268 ? -17.579 -2.413 -11.300 1.00 92.69 268 ASP A N 1
ATOM 2156 C CA . ASP A 1 268 ? -18.659 -2.254 -10.324 1.00 92.69 268 ASP A CA 1
ATOM 2157 C C . ASP A 1 268 ? -18.357 -1.239 -9.209 1.00 92.69 268 ASP A C 1
ATOM 2159 O O . ASP A 1 268 ? -18.899 -1.333 -8.110 1.00 92.69 268 ASP A O 1
ATOM 2163 N N . TYR A 1 269 ? -17.460 -0.277 -9.455 1.00 96.19 269 TYR A N 1
ATOM 2164 C CA . TYR A 1 269 ? -17.168 0.780 -8.496 1.00 96.19 269 TYR A CA 1
ATOM 2165 C C . TYR A 1 269 ? -18.347 1.768 -8.439 1.00 96.19 269 TYR A C 1
ATOM 2167 O O . TYR A 1 269 ? -18.615 2.436 -9.440 1.00 96.19 269 TYR A O 1
ATOM 2175 N N . PRO A 1 270 ? -19.056 1.892 -7.298 1.00 94.50 270 PRO A N 1
ATOM 2176 C CA . PRO A 1 270 ? -20.276 2.698 -7.222 1.00 94.50 270 PRO A CA 1
ATOM 2177 C C . PRO A 1 270 ? -20.007 4.190 -6.971 1.00 94.50 270 PRO A C 1
ATOM 2179 O O . PRO A 1 270 ? -20.925 5.002 -7.062 1.00 94.50 270 PRO A O 1
ATOM 2182 N N . GLY A 1 271 ? -18.777 4.547 -6.589 1.00 95.00 271 GLY A N 1
ATOM 2183 C CA . GLY A 1 271 ? -18.403 5.914 -6.241 1.00 95.00 271 GLY A CA 1
ATOM 2184 C C . GLY A 1 271 ? -17.923 6.739 -7.434 1.00 95.00 271 GLY A C 1
ATOM 2185 O O . GLY A 1 271 ? -17.969 6.324 -8.592 1.00 95.00 271 GLY A O 1
ATOM 2186 N N . GLN A 1 272 ? -17.433 7.944 -7.149 1.00 95.12 272 GLN A N 1
ATOM 2187 C CA . GLN A 1 272 ? -16.979 8.868 -8.184 1.00 95.12 272 GLN A CA 1
ATOM 2188 C C . GLN A 1 272 ? -15.484 8.704 -8.482 1.00 95.12 272 GLN A C 1
ATOM 2190 O O . GLN A 1 272 ? -14.648 8.723 -7.582 1.00 95.12 272 GLN A O 1
ATOM 2195 N N . ILE A 1 273 ? -15.116 8.650 -9.761 1.00 95.06 273 ILE A N 1
ATOM 2196 C CA . ILE A 1 273 ? -13.720 8.815 -10.181 1.00 95.06 273 ILE A CA 1
ATOM 2197 C C . ILE A 1 273 ? -13.460 10.305 -10.403 1.00 95.06 273 ILE A C 1
ATOM 2199 O O . ILE A 1 273 ? -14.192 10.969 -11.136 1.00 95.06 273 ILE A O 1
ATOM 2203 N N . SER A 1 274 ? -12.413 10.832 -9.777 1.00 92.50 274 SER A N 1
ATOM 2204 C CA . SER A 1 274 ? -11.944 12.200 -9.981 1.00 92.50 274 SER A CA 1
ATOM 2205 C C . SER A 1 274 ? -10.497 12.202 -10.456 1.00 92.50 274 SER A C 1
ATOM 2207 O O . SER A 1 274 ? -9.673 11.400 -10.026 1.00 92.50 274 SER A O 1
ATOM 2209 N N . ILE A 1 275 ? -10.176 13.154 -11.319 1.00 88.81 275 ILE A N 1
ATOM 2210 C CA . ILE A 1 275 ? -8.799 13.495 -11.694 1.00 88.81 275 ILE A CA 1
ATOM 2211 C C . ILE A 1 275 ? -8.386 14.878 -11.173 1.00 88.81 275 ILE A C 1
ATOM 2213 O O . ILE A 1 275 ? -7.224 15.265 -11.256 1.00 88.81 275 ILE A O 1
ATOM 2217 N N . HIS A 1 276 ? -9.352 15.637 -10.651 1.00 84.31 276 HIS A N 1
ATOM 2218 C CA . HIS A 1 276 ? -9.121 16.944 -10.060 1.00 84.31 276 HIS A CA 1
ATOM 2219 C C . HIS A 1 276 ? -8.730 16.737 -8.609 1.00 84.31 276 HIS A C 1
ATOM 2221 O O . HIS A 1 276 ? -9.496 16.158 -7.837 1.00 84.31 276 HIS A O 1
ATOM 2227 N N . LEU A 1 277 ? -7.520 17.163 -8.266 1.00 78.00 277 LEU A N 1
ATOM 2228 C CA . LEU A 1 277 ? -6.977 17.001 -6.930 1.00 78.00 277 LEU A CA 1
ATOM 2229 C C . LEU A 1 277 ? -7.789 17.818 -5.908 1.00 78.00 277 LEU A C 1
ATOM 2231 O O . LEU A 1 277 ? -8.188 18.938 -6.225 1.00 78.00 277 LEU A O 1
ATOM 2235 N N . PRO A 1 278 ? -7.999 17.314 -4.679 1.00 74.50 278 PRO A N 1
ATOM 2236 C CA . PRO A 1 278 ? -8.517 18.146 -3.603 1.00 74.50 278 PRO A CA 1
ATOM 2237 C C . PRO A 1 278 ? -7.545 19.305 -3.311 1.00 74.50 278 PRO A C 1
ATOM 2239 O O . PRO A 1 278 ? -6.334 19.085 -3.245 1.00 74.50 278 PRO A O 1
ATOM 2242 N N . GLU A 1 279 ? -8.056 20.524 -3.123 1.00 73.00 279 GLU A N 1
ATOM 2243 C CA . GLU A 1 279 ? -7.257 21.737 -2.877 1.00 73.00 279 GLU A CA 1
ATOM 2244 C C . GLU A 1 279 ? -6.619 21.735 -1.474 1.00 73.00 279 GLU A C 1
ATOM 2246 O O . GLU A 1 279 ? -6.981 22.503 -0.587 1.00 73.00 279 GLU A O 1
ATOM 2251 N N . HIS A 1 280 ? -5.651 20.842 -1.252 1.00 76.00 280 HIS A N 1
ATOM 2252 C CA . HIS A 1 280 ? -4.964 20.700 0.025 1.00 76.00 280 HIS A CA 1
ATOM 2253 C C . HIS A 1 280 ? -3.448 20.541 -0.144 1.00 76.00 280 HIS A C 1
ATOM 2255 O O . HIS A 1 280 ? -2.968 19.663 -0.866 1.00 76.00 280 HIS A O 1
ATOM 2261 N N . LYS A 1 281 ? -2.676 21.341 0.607 1.00 71.12 281 LYS A N 1
ATOM 2262 C CA . LYS A 1 281 ? -1.206 21.448 0.486 1.00 71.12 281 LYS A CA 1
ATOM 2263 C C . LYS A 1 281 ? -0.459 20.122 0.670 1.00 71.12 281 LYS A C 1
ATOM 2265 O O . LYS A 1 281 ? 0.565 19.905 0.030 1.00 71.12 281 LYS A O 1
ATOM 2270 N N . LEU A 1 282 ? -0.956 19.237 1.542 1.00 70.19 282 LEU A N 1
ATOM 2271 C CA . LEU A 1 282 ? -0.343 17.914 1.765 1.00 70.19 282 LEU A CA 1
ATOM 2272 C C . LEU A 1 282 ? -0.488 16.981 0.555 1.00 70.19 282 LEU A C 1
ATOM 2274 O O . LEU A 1 282 ? 0.358 16.117 0.350 1.00 70.19 282 LEU A O 1
ATOM 2278 N N . LEU A 1 283 ? -1.560 17.137 -0.225 1.00 74.75 283 LEU A N 1
ATOM 2279 C CA . LEU A 1 283 ? -1.855 16.272 -1.366 1.00 74.75 283 LEU A CA 1
ATOM 2280 C C . LEU A 1 283 ? -1.220 16.822 -2.647 1.00 74.75 283 LEU A C 1
ATOM 2282 O O . LEU A 1 283 ? -0.728 16.048 -3.463 1.00 74.75 283 LEU A O 1
ATOM 2286 N N . SER A 1 284 ? -1.160 18.151 -2.793 1.00 69.62 284 SER A N 1
ATOM 2287 C CA . SER A 1 284 ? -0.633 18.820 -3.991 1.00 69.62 284 SER A CA 1
ATOM 2288 C C . SER A 1 284 ? 0.847 18.574 -4.243 1.00 69.62 284 SER A C 1
ATOM 2290 O O . SER A 1 284 ? 1.247 18.444 -5.392 1.00 69.62 284 SER A O 1
ATOM 2292 N N . SER A 1 285 ? 1.666 18.465 -3.197 1.00 65.50 285 SER A N 1
ATOM 2293 C CA . SER A 1 285 ? 3.100 18.178 -3.350 1.00 65.50 285 SER A CA 1
ATOM 2294 C C . SER A 1 285 ? 3.393 16.722 -3.724 1.00 65.50 285 SER A C 1
ATOM 2296 O O . SER A 1 285 ? 4.483 16.418 -4.204 1.00 65.50 285 SER A O 1
ATOM 2298 N N . SER A 1 286 ? 2.438 15.818 -3.487 1.00 70.88 286 SER A N 1
ATOM 2299 C CA . SER A 1 286 ? 2.630 14.370 -3.628 1.00 70.88 286 SER A CA 1
ATOM 2300 C C . SER A 1 286 ? 1.923 13.766 -4.849 1.00 70.88 286 SER A C 1
ATOM 2302 O O . SER A 1 286 ? 2.051 12.568 -5.117 1.00 70.88 286 SER A O 1
ATOM 2304 N N . PHE A 1 287 ? 1.182 14.589 -5.589 1.00 76.56 287 PHE A N 1
ATOM 2305 C CA . PHE A 1 287 ? 0.388 14.189 -6.741 1.00 76.56 287 PHE A CA 1
ATOM 2306 C C . PHE A 1 287 ? 0.949 14.820 -8.014 1.00 76.56 287 PHE A C 1
ATOM 2308 O O . PHE A 1 287 ? 0.808 16.018 -8.246 1.00 76.56 287 PHE A O 1
ATOM 2315 N N . ASN A 1 288 ? 1.562 13.995 -8.855 1.00 81.25 288 ASN A N 1
ATOM 2316 C CA . ASN A 1 288 ? 2.075 14.387 -10.160 1.00 81.25 288 ASN A CA 1
ATOM 2317 C C . ASN A 1 288 ? 1.205 13.750 -11.242 1.00 81.25 288 ASN A C 1
ATOM 2319 O O . ASN A 1 288 ? 0.853 12.580 -11.148 1.00 81.25 288 ASN A O 1
ATOM 2323 N N . LEU A 1 289 ? 0.861 14.465 -12.307 1.00 83.25 289 LEU A N 1
ATOM 2324 C CA . LEU A 1 289 ? 0.133 13.829 -13.407 1.00 83.25 289 LEU A CA 1
ATOM 2325 C C . LEU A 1 289 ? 1.039 12.823 -14.124 1.00 83.25 289 LEU A C 1
ATOM 2327 O O . LEU A 1 289 ? 2.173 13.139 -14.482 1.00 83.25 289 LEU A O 1
ATOM 2331 N N . LEU A 1 290 ? 0.537 11.608 -14.346 1.00 81.00 290 LEU A N 1
ATOM 2332 C CA . LEU A 1 290 ? 1.236 10.620 -15.155 1.00 81.00 290 LEU A CA 1
ATOM 2333 C C . LEU A 1 290 ? 1.168 11.037 -16.631 1.00 81.00 290 LEU A C 1
ATOM 2335 O O . LEU A 1 290 ? 0.068 11.260 -17.152 1.00 81.00 290 LEU A O 1
ATOM 2339 N N . PRO A 1 291 ? 2.314 11.123 -17.327 1.00 74.38 291 PRO A N 1
ATOM 2340 C CA . PRO A 1 291 ? 2.315 11.436 -18.744 1.00 74.38 291 PRO A CA 1
ATOM 2341 C C . PRO A 1 291 ? 1.721 10.274 -19.544 1.00 74.38 291 PRO A C 1
ATOM 2343 O O . PRO A 1 291 ? 1.951 9.097 -19.239 1.00 74.38 291 PRO A O 1
ATOM 2346 N N . LYS A 1 292 ? 0.984 10.611 -20.607 1.00 77.31 292 LYS A N 1
ATOM 2347 C CA . LYS A 1 292 ? 0.565 9.626 -21.606 1.00 77.31 292 LYS A CA 1
ATOM 2348 C C . LYS A 1 292 ? 1.820 9.025 -22.266 1.00 77.31 292 LYS A C 1
ATOM 2350 O O . LYS A 1 292 ? 2.720 9.795 -22.610 1.00 77.31 292 LYS A O 1
ATOM 2355 N N . PRO A 1 293 ? 1.870 7.700 -22.491 1.00 77.00 293 PRO A N 1
ATOM 2356 C CA . PRO A 1 293 ? 2.890 7.084 -23.326 1.00 77.00 293 PRO A CA 1
ATOM 2357 C C . PRO A 1 293 ? 2.985 7.767 -24.700 1.00 77.00 293 PRO A C 1
ATOM 2359 O O . PRO A 1 293 ? 1.962 8.049 -25.330 1.00 77.00 293 PRO A O 1
ATOM 2362 N N . LYS A 1 294 ? 4.208 8.034 -25.166 1.00 79.06 294 LYS A N 1
ATOM 2363 C CA . LYS A 1 294 ? 4.534 8.644 -26.466 1.00 79.06 294 LYS A CA 1
ATOM 2364 C C . LYS A 1 294 ? 4.564 7.633 -27.615 1.00 79.06 294 LYS A C 1
ATOM 2366 O O . LYS A 1 294 ? 4.882 7.989 -28.747 1.00 79.06 294 LYS A O 1
ATOM 2371 N N . ARG A 1 295 ? 4.225 6.374 -27.346 1.00 81.50 295 ARG A N 1
ATOM 2372 C CA . ARG A 1 295 ? 4.087 5.331 -28.363 1.00 81.50 295 ARG A CA 1
ATOM 2373 C C . ARG A 1 295 ? 2.874 5.565 -29.270 1.00 81.50 295 ARG A C 1
ATOM 2375 O O . ARG A 1 295 ? 1.795 5.928 -28.805 1.00 81.50 295 ARG A O 1
ATOM 2382 N N . SER A 1 296 ? 3.047 5.252 -30.552 1.00 81.25 296 SER A N 1
ATOM 2383 C CA . SER A 1 296 ? 1.970 5.173 -31.540 1.00 81.25 296 SER A CA 1
ATOM 2384 C C . SER A 1 296 ? 1.595 3.721 -31.848 1.00 81.25 296 SER A C 1
ATOM 2386 O O . SER A 1 296 ? 2.459 2.845 -31.858 1.00 81.25 296 SER A O 1
ATOM 2388 N N . GLU A 1 297 ? 0.310 3.469 -32.099 1.00 78.62 297 GLU A N 1
ATOM 2389 C CA . GLU A 1 297 ? -0.198 2.170 -32.578 1.00 78.62 297 GLU A CA 1
ATOM 2390 C C . GLU A 1 297 ? -0.083 2.025 -34.098 1.00 78.62 297 GLU A C 1
ATOM 2392 O O . GLU A 1 297 ? -0.102 0.917 -34.627 1.00 78.62 297 GLU A O 1
ATOM 2397 N N . THR A 1 298 ? 0.075 3.146 -34.803 1.00 84.38 298 THR A N 1
ATOM 2398 C CA . THR A 1 298 ? 0.277 3.188 -36.251 1.00 84.38 298 THR A CA 1
ATOM 2399 C C . THR A 1 298 ? 1.657 3.752 -36.585 1.00 84.38 298 THR A C 1
ATOM 2401 O O . THR A 1 298 ? 2.134 4.629 -35.856 1.00 84.38 298 THR A O 1
ATOM 2404 N N . PRO A 1 299 ? 2.280 3.331 -37.699 1.00 87.56 299 PRO A N 1
ATOM 2405 C CA . PRO A 1 299 ? 3.542 3.909 -38.157 1.00 87.56 299 PRO A CA 1
ATOM 2406 C C . PRO A 1 299 ? 3.473 5.437 -38.287 1.00 87.56 299 PRO A C 1
ATOM 2408 O O . PRO A 1 299 ? 2.462 5.989 -38.730 1.00 87.56 299 PRO A O 1
ATOM 2411 N N . LEU A 1 300 ? 4.548 6.121 -37.901 1.00 82.00 300 LEU A N 1
ATOM 2412 C CA . LEU A 1 300 ? 4.595 7.567 -37.688 1.00 82.00 300 LEU A CA 1
ATOM 2413 C C . LEU A 1 300 ? 4.900 8.390 -38.947 1.00 82.00 300 LEU A C 1
ATOM 2415 O O . LEU A 1 300 ? 5.000 9.612 -38.853 1.00 82.00 300 LEU A O 1
ATOM 2419 N N . ARG A 1 301 ? 5.030 7.766 -40.129 1.00 84.00 301 ARG A N 1
ATOM 2420 C CA . ARG A 1 301 ? 5.566 8.425 -41.345 1.00 84.00 301 ARG A CA 1
ATOM 2421 C C . ARG A 1 301 ? 6.865 9.188 -41.035 1.00 84.00 301 ARG A C 1
ATOM 2423 O O . ARG A 1 301 ? 7.108 10.263 -41.581 1.00 84.00 301 ARG A O 1
ATOM 2430 N N . ALA A 1 302 ? 7.659 8.644 -40.120 1.00 86.38 302 ALA A N 1
ATOM 2431 C CA . ALA A 1 302 ? 8.885 9.241 -39.628 1.00 86.38 302 ALA A CA 1
ATOM 2432 C C . ALA A 1 302 ? 10.090 8.437 -40.132 1.00 86.38 302 ALA A C 1
ATOM 2434 O O . ALA A 1 302 ? 9.952 7.516 -40.940 1.00 86.38 302 ALA A O 1
ATOM 2435 N N . MET A 1 303 ? 11.291 8.787 -39.674 1.00 89.44 303 MET A N 1
ATOM 2436 C CA . MET A 1 303 ? 12.486 8.011 -39.995 1.00 89.44 303 MET A CA 1
ATOM 2437 C C . MET A 1 303 ? 12.324 6.571 -39.503 1.00 89.44 303 MET A C 1
ATOM 2439 O O . MET A 1 303 ? 12.031 6.345 -38.331 1.00 89.44 303 MET A O 1
ATOM 2443 N N . THR A 1 304 ? 12.529 5.601 -40.390 1.00 91.62 304 THR A N 1
ATOM 2444 C CA . THR A 1 304 ? 12.502 4.180 -40.034 1.00 91.62 304 THR A CA 1
ATOM 2445 C C . THR A 1 304 ? 13.900 3.707 -39.660 1.00 91.62 304 THR A C 1
ATOM 2447 O O . THR A 1 304 ? 14.854 3.901 -40.417 1.00 91.62 304 THR A O 1
ATOM 2450 N N . ILE A 1 305 ? 14.010 3.076 -38.496 1.00 91.81 305 ILE A N 1
ATOM 2451 C CA . ILE A 1 305 ? 15.265 2.598 -37.925 1.00 91.81 305 ILE A CA 1
ATOM 2452 C C . ILE A 1 305 ? 15.143 1.098 -37.694 1.00 91.81 305 ILE A C 1
ATOM 2454 O O . ILE A 1 305 ? 14.285 0.640 -36.942 1.00 91.81 305 ILE A O 1
ATOM 2458 N N . PHE A 1 306 ? 16.026 0.339 -38.328 1.00 92.62 306 PHE A N 1
ATOM 2459 C CA . PHE A 1 306 ? 16.127 -1.108 -38.201 1.00 92.62 306 PHE A CA 1
ATOM 2460 C C . PHE A 1 306 ? 17.179 -1.458 -37.156 1.00 92.62 306 PHE A C 1
ATOM 2462 O O . PHE A 1 306 ? 18.242 -0.836 -37.100 1.00 92.62 306 PHE A O 1
ATOM 2469 N N . THR A 1 307 ? 16.889 -2.458 -36.334 1.00 92.12 307 THR A N 1
ATOM 2470 C CA . THR A 1 307 ? 17.786 -2.920 -35.271 1.00 92.12 307 THR A CA 1
ATOM 2471 C C . THR A 1 307 ? 17.957 -4.427 -35.329 1.00 92.12 307 THR A C 1
ATOM 2473 O O . THR A 1 307 ? 16.990 -5.138 -35.588 1.00 92.12 307 THR A O 1
ATOM 2476 N N . ASP A 1 308 ? 19.182 -4.884 -35.079 1.00 91.19 308 ASP A N 1
ATOM 2477 C CA . ASP A 1 308 ? 19.551 -6.300 -35.015 1.00 91.19 308 ASP A CA 1
ATOM 2478 C C . ASP A 1 308 ? 20.683 -6.501 -33.986 1.00 91.19 308 ASP A C 1
ATOM 2480 O O . ASP A 1 308 ? 21.425 -5.569 -33.643 1.00 91.19 308 ASP A O 1
ATOM 2484 N N . GLY A 1 309 ? 20.817 -7.715 -33.463 1.00 88.31 309 GLY A N 1
ATOM 2485 C CA . GLY A 1 309 ? 21.839 -8.098 -32.504 1.00 88.31 309 GLY A CA 1
ATOM 2486 C C . GLY A 1 309 ? 22.297 -9.539 -32.688 1.00 88.31 309 GLY A C 1
ATOM 2487 O O . GLY A 1 309 ? 21.516 -10.479 -32.643 1.00 88.31 309 GLY A O 1
ATOM 2488 N N . SER A 1 310 ? 23.609 -9.743 -32.804 1.00 86.44 310 SER A N 1
ATOM 2489 C CA . SER A 1 310 ? 24.185 -11.082 -32.916 1.00 86.44 310 SER A CA 1
ATOM 2490 C C . SER A 1 310 ? 24.884 -11.489 -31.627 1.00 86.44 310 SER A C 1
ATOM 2492 O O . SER A 1 310 ? 25.953 -10.978 -31.296 1.00 86.44 310 SER A O 1
ATOM 2494 N N . GLY A 1 311 ? 24.340 -12.491 -30.934 1.00 81.38 311 GLY A N 1
ATOM 2495 C CA . GLY A 1 311 ? 24.991 -13.059 -29.749 1.00 81.38 311 GLY A CA 1
ATOM 2496 C C . GLY A 1 311 ? 26.307 -13.792 -30.037 1.00 81.38 311 GLY A C 1
ATOM 2497 O O . GLY A 1 311 ? 27.108 -13.953 -29.129 1.00 81.38 311 GLY A O 1
ATOM 2498 N N . LYS A 1 312 ? 26.562 -14.211 -31.288 1.00 83.19 312 LYS A N 1
ATOM 2499 C CA . LYS A 1 312 ? 27.836 -14.847 -31.682 1.00 83.19 312 LYS A CA 1
ATOM 2500 C C . LYS A 1 312 ? 28.965 -13.837 -31.847 1.00 83.19 312 LYS A C 1
ATOM 2502 O O . LYS A 1 312 ? 30.107 -14.135 -31.529 1.00 83.19 312 LYS A O 1
ATOM 2507 N N . THR A 1 313 ? 28.656 -12.671 -32.411 1.00 85.88 313 THR A N 1
ATOM 2508 C CA . THR A 1 313 ? 29.663 -11.632 -32.680 1.00 85.88 313 THR A CA 1
ATOM 2509 C C . THR A 1 313 ? 29.670 -10.536 -31.621 1.00 85.88 313 THR A C 1
ATOM 2511 O O . THR A 1 313 ? 30.515 -9.647 -31.683 1.00 85.88 313 THR A O 1
ATOM 2514 N N . HIS A 1 314 ? 28.726 -10.581 -30.675 1.00 86.19 314 HIS A N 1
ATOM 2515 C CA . HIS A 1 314 ? 28.458 -9.532 -29.693 1.00 86.19 314 HIS A CA 1
ATOM 2516 C C . HIS A 1 314 ? 28.212 -8.156 -30.328 1.00 86.19 314 HIS A C 1
ATOM 2518 O O . HIS A 1 314 ? 28.354 -7.131 -29.672 1.00 86.19 314 HIS A O 1
ATOM 2524 N N . LYS A 1 315 ? 27.840 -8.101 -31.612 1.00 89.81 315 LYS A N 1
ATOM 2525 C CA . LYS A 1 315 ? 27.568 -6.847 -32.317 1.00 89.81 315 LYS A CA 1
ATOM 2526 C C . LYS A 1 315 ? 26.085 -6.547 -32.276 1.00 89.81 315 LYS A C 1
ATOM 2528 O O . LYS A 1 315 ? 25.268 -7.354 -32.711 1.00 89.81 315 LYS A O 1
ATOM 2533 N N . SER A 1 316 ? 25.765 -5.359 -31.791 1.00 90.56 316 SER A N 1
ATOM 2534 C CA . SER A 1 316 ? 24.456 -4.740 -31.958 1.00 90.56 316 SER A CA 1
ATOM 2535 C C . SER A 1 316 ? 24.545 -3.743 -33.099 1.00 90.56 316 SER A C 1
ATOM 2537 O O . SER A 1 316 ? 25.511 -2.977 -33.183 1.00 90.56 316 SER A O 1
ATOM 2539 N N . VAL A 1 317 ? 23.542 -3.728 -33.964 1.00 92.62 317 VAL A N 1
ATOM 2540 C CA . VAL A 1 317 ? 23.526 -2.964 -35.210 1.00 92.62 317 VAL A CA 1
ATOM 2541 C C . VAL A 1 317 ? 22.261 -2.120 -35.254 1.00 92.62 317 VAL A C 1
ATOM 2543 O O . VAL A 1 317 ? 21.176 -2.600 -34.933 1.00 92.62 317 VAL A O 1
ATOM 2546 N N . ILE A 1 318 ? 22.406 -0.856 -35.643 1.00 94.69 318 ILE A N 1
ATOM 2547 C CA . ILE A 1 318 ? 21.283 0.008 -36.011 1.00 94.69 318 ILE A CA 1
ATOM 2548 C C . ILE A 1 318 ? 21.515 0.530 -37.430 1.00 94.69 318 ILE A C 1
ATOM 2550 O O . ILE A 1 318 ? 22.633 0.925 -37.766 1.00 94.69 318 ILE A O 1
ATOM 2554 N N . VAL A 1 319 ? 20.480 0.511 -38.265 1.00 95.12 319 VAL A N 1
ATOM 2555 C CA . VAL A 1 319 ? 20.527 0.949 -39.666 1.00 95.12 319 VAL A CA 1
ATOM 2556 C C . VAL A 1 319 ? 19.347 1.869 -39.932 1.00 95.12 319 VAL A C 1
ATOM 2558 O O . VAL A 1 319 ? 18.216 1.548 -39.578 1.00 95.12 319 VAL A O 1
ATOM 2561 N N . TRP A 1 320 ? 19.589 3.012 -40.560 1.00 94.88 320 TRP A N 1
ATOM 2562 C CA . TRP A 1 320 ? 18.535 3.954 -40.927 1.00 94.88 320 TRP A CA 1
ATOM 2563 C C . TRP A 1 320 ? 18.860 4.618 -42.258 1.00 94.88 320 TRP A C 1
ATOM 2565 O O . TRP A 1 320 ? 20.003 4.605 -42.720 1.00 94.88 320 TRP A O 1
ATOM 2575 N N . LYS A 1 321 ? 17.838 5.191 -42.890 1.00 92.38 321 LYS A N 1
ATOM 2576 C CA . LYS A 1 321 ? 18.008 5.992 -44.099 1.00 92.38 321 LYS A CA 1
ATOM 2577 C C . LYS A 1 321 ? 18.026 7.462 -43.709 1.00 92.38 321 LYS A C 1
ATOM 2579 O O . LYS A 1 321 ? 17.071 7.947 -43.108 1.00 92.38 321 LYS A O 1
ATOM 2584 N N . ASP A 1 322 ? 19.115 8.142 -44.032 1.00 85.25 322 ASP A N 1
ATOM 2585 C CA . ASP A 1 322 ? 19.277 9.561 -43.746 1.00 85.25 322 ASP A CA 1
ATOM 2586 C C . ASP A 1 322 ? 18.290 10.391 -44.579 1.00 85.25 322 ASP A C 1
ATOM 2588 O O . ASP A 1 322 ? 18.149 10.183 -45.788 1.00 85.25 322 ASP A O 1
ATOM 2592 N N . SER A 1 323 ? 17.566 11.299 -43.926 1.00 79.81 323 SER A N 1
ATOM 2593 C CA . SER A 1 323 ? 16.493 12.067 -44.561 1.00 79.81 323 SER A CA 1
ATOM 2594 C C . SER A 1 323 ? 16.995 13.167 -45.495 1.00 79.81 323 SER A C 1
ATOM 2596 O O . SER A 1 323 ? 16.254 13.567 -46.388 1.00 79.81 323 SER A O 1
ATOM 2598 N N . GLU A 1 324 ? 18.224 13.654 -45.306 1.00 81.19 324 GLU A N 1
ATOM 2599 C CA . GLU A 1 324 ? 18.793 14.756 -46.090 1.00 81.19 324 GLU A CA 1
ATOM 2600 C C . GLU A 1 324 ? 19.546 14.237 -47.318 1.00 81.19 324 GLU A C 1
ATOM 2602 O O . GLU A 1 324 ? 19.391 14.744 -48.426 1.00 81.19 324 GLU A O 1
ATOM 2607 N N . THR A 1 325 ? 20.340 13.186 -47.131 1.00 85.38 325 THR A N 1
ATOM 2608 C CA . THR A 1 325 ? 21.203 12.603 -48.166 1.00 85.38 325 THR A CA 1
ATOM 2609 C C . THR A 1 325 ? 20.559 11.422 -48.888 1.00 85.38 325 THR A C 1
ATOM 2611 O O . THR A 1 325 ? 21.015 11.026 -49.961 1.00 85.38 325 THR A O 1
ATOM 2614 N N . GLY A 1 326 ? 19.521 10.812 -48.308 1.00 86.06 326 GLY A N 1
ATOM 2615 C CA . GLY A 1 326 ? 18.892 9.599 -48.830 1.00 86.06 326 GLY A CA 1
ATOM 2616 C C . GLY A 1 326 ? 19.776 8.347 -48.755 1.00 86.06 326 GLY A C 1
ATOM 2617 O O . GLY A 1 326 ? 19.360 7.289 -49.239 1.00 86.06 326 GLY A O 1
ATOM 2618 N N . ALA A 1 327 ? 20.971 8.443 -48.167 1.00 90.75 327 ALA A N 1
ATOM 2619 C CA . ALA A 1 327 ? 21.920 7.345 -48.039 1.00 90.75 327 ALA A CA 1
ATOM 2620 C C . ALA A 1 327 ? 21.596 6.453 -46.832 1.00 90.75 327 ALA A C 1
ATOM 2622 O O . ALA A 1 327 ? 21.055 6.902 -45.819 1.00 90.75 327 ALA A O 1
ATOM 2623 N N . TRP A 1 328 ? 21.954 5.174 -46.933 1.00 93.25 328 TRP A N 1
ATOM 2624 C CA . TRP A 1 328 ? 21.891 4.258 -45.799 1.00 93.25 328 TRP A CA 1
ATOM 2625 C C . TRP A 1 328 ? 23.048 4.522 -44.842 1.00 93.25 328 TRP A C 1
ATOM 2627 O O . TRP A 1 328 ? 24.206 4.572 -45.252 1.00 93.25 328 TRP A O 1
ATOM 2637 N N . GLN A 1 329 ? 22.716 4.659 -43.566 1.00 94.25 329 GLN A N 1
ATOM 2638 C CA . GLN A 1 329 ? 23.654 4.832 -42.469 1.00 94.25 329 GLN A CA 1
ATOM 2639 C C . GLN A 1 329 ? 23.564 3.626 -41.538 1.00 94.25 329 GLN A C 1
ATOM 2641 O O . GLN A 1 329 ? 22.491 3.050 -41.346 1.00 94.25 329 GLN A O 1
ATOM 2646 N N . SER A 1 330 ? 24.693 3.250 -40.945 1.00 93.31 330 SER A N 1
ATOM 2647 C CA . SER A 1 330 ? 24.759 2.160 -39.975 1.00 93.31 330 SER A CA 1
ATOM 2648 C C . SER A 1 330 ? 25.650 2.528 -38.804 1.00 93.31 330 SER A C 1
ATOM 2650 O O . SER A 1 330 ? 26.694 3.151 -38.987 1.00 93.31 330 SER A O 1
ATOM 2652 N N . ASP A 1 331 ? 25.271 2.083 -37.616 1.00 92.19 331 ASP A N 1
ATOM 2653 C CA . ASP A 1 331 ? 26.071 2.213 -36.406 1.00 92.19 331 ASP A CA 1
ATOM 2654 C C . ASP A 1 331 ? 26.127 0.855 -35.699 1.00 92.19 331 ASP A C 1
ATOM 2656 O O . ASP A 1 331 ? 25.107 0.219 -35.411 1.00 92.19 331 ASP A O 1
ATOM 2660 N N . ILE A 1 332 ? 27.355 0.383 -35.501 1.00 92.38 332 ILE A N 1
ATOM 2661 C CA . ILE A 1 332 ? 27.673 -0.941 -34.983 1.00 92.38 332 ILE A CA 1
ATOM 2662 C C . ILE A 1 332 ? 28.508 -0.740 -33.731 1.00 92.38 332 ILE A C 1
ATOM 2664 O O . ILE A 1 332 ? 29.590 -0.160 -33.791 1.00 92.38 332 ILE A O 1
ATOM 2668 N N . ALA A 1 333 ? 28.058 -1.304 -32.615 1.00 89.94 333 ALA A N 1
ATOM 2669 C CA . ALA A 1 333 ? 28.877 -1.368 -31.414 1.00 89.94 333 ALA A CA 1
ATOM 2670 C C . ALA A 1 333 ? 28.818 -2.753 -30.778 1.00 89.94 333 ALA A C 1
ATOM 2672 O O . ALA A 1 333 ? 27.871 -3.523 -30.972 1.00 89.94 333 ALA A O 1
ATOM 2673 N N . VAL A 1 334 ? 29.862 -3.056 -30.016 1.00 88.50 334 VAL A N 1
ATOM 2674 C CA . VAL A 1 334 ? 29.976 -4.301 -29.264 1.00 88.50 334 VAL A CA 1
ATOM 2675 C C . VAL A 1 334 ? 29.156 -4.180 -27.980 1.00 88.50 334 VAL A C 1
ATOM 2677 O O . VAL A 1 334 ? 29.236 -3.176 -27.275 1.00 88.50 334 VAL A O 1
ATOM 2680 N N . ALA A 1 335 ? 28.345 -5.193 -27.696 1.00 82.38 335 ALA A N 1
ATOM 2681 C CA . ALA A 1 335 ? 27.567 -5.340 -26.479 1.00 82.38 335 ALA A CA 1
ATOM 2682 C C . ALA A 1 335 ? 27.823 -6.736 -25.902 1.00 82.38 335 ALA A C 1
ATOM 2684 O O . ALA A 1 335 ? 27.550 -7.749 -26.544 1.00 82.38 335 ALA A O 1
ATOM 2685 N N . GLU A 1 336 ? 28.361 -6.793 -24.691 1.00 77.81 336 GLU A N 1
ATOM 2686 C CA . GLU A 1 336 ? 28.607 -8.056 -23.998 1.00 77.81 336 GLU A CA 1
ATOM 2687 C C . GLU A 1 336 ? 27.313 -8.599 -23.383 1.00 77.81 336 GLU A C 1
ATOM 2689 O O . GLU A 1 336 ? 26.506 -7.842 -22.841 1.00 77.81 336 GLU A O 1
ATOM 2694 N N . GLY A 1 337 ? 27.119 -9.917 -23.455 1.00 76.56 337 GLY A N 1
ATOM 2695 C CA . GLY A 1 337 ? 25.973 -10.605 -22.861 1.00 76.56 337 GLY A CA 1
ATOM 2696 C C . GLY A 1 337 ? 25.293 -11.597 -23.803 1.00 76.56 337 GLY A C 1
ATOM 2697 O O . GLY A 1 337 ? 25.822 -11.966 -24.852 1.00 76.56 337 GLY A O 1
ATOM 2698 N N . SER A 1 338 ? 24.107 -12.053 -23.398 1.00 80.44 338 SER A N 1
ATOM 2699 C CA . SER A 1 338 ? 23.267 -12.962 -24.183 1.00 80.44 338 SER A CA 1
ATOM 2700 C C . SER A 1 338 ? 22.762 -12.300 -25.479 1.00 80.44 338 SER A C 1
ATOM 2702 O O . SER A 1 338 ? 22.722 -11.072 -25.553 1.00 80.44 338 SER A O 1
ATOM 2704 N N . PRO A 1 339 ? 22.298 -13.071 -26.486 1.00 82.69 339 PRO A N 1
ATOM 2705 C CA . PRO A 1 339 ? 21.694 -12.503 -27.698 1.00 82.69 339 PRO A CA 1
ATOM 2706 C C . PRO A 1 339 ? 20.618 -11.441 -27.402 1.00 82.69 339 PRO A C 1
ATOM 2708 O O . PRO A 1 339 ? 20.648 -10.352 -27.962 1.00 82.69 339 PRO A O 1
ATOM 2711 N N . GLN A 1 340 ? 19.764 -11.699 -26.407 1.00 81.00 340 GLN A N 1
ATOM 2712 C CA . GLN A 1 340 ? 18.727 -10.772 -25.935 1.00 81.00 340 GLN A CA 1
ATOM 2713 C C . GLN A 1 340 ? 19.287 -9.438 -25.420 1.00 81.00 340 GLN A C 1
ATOM 2715 O O . GLN A 1 340 ? 18.680 -8.385 -25.610 1.00 81.00 340 GLN A O 1
ATOM 2720 N N . ILE A 1 341 ? 20.436 -9.474 -24.740 1.00 81.06 341 ILE A N 1
ATOM 2721 C CA . ILE A 1 341 ? 21.129 -8.279 -24.247 1.00 81.06 341 ILE A CA 1
ATOM 2722 C C . ILE A 1 341 ? 21.690 -7.468 -25.417 1.00 81.06 341 ILE A C 1
ATOM 2724 O O . ILE A 1 341 ? 21.570 -6.244 -25.410 1.00 81.06 341 ILE A O 1
ATOM 2728 N N . VAL A 1 342 ? 22.254 -8.139 -26.425 1.00 84.50 342 VAL A N 1
ATOM 2729 C CA . VAL A 1 342 ? 22.800 -7.494 -27.626 1.00 84.50 342 VAL A CA 1
ATOM 2730 C C . VAL A 1 342 ? 21.689 -6.804 -28.421 1.00 84.50 342 VAL A C 1
ATOM 2732 O O . VAL A 1 342 ? 21.803 -5.620 -28.730 1.00 84.50 342 VAL A O 1
ATOM 2735 N N . GLU A 1 343 ? 20.584 -7.497 -28.691 1.00 85.00 343 GLU A N 1
ATOM 2736 C CA . GLU A 1 343 ? 19.424 -6.926 -29.391 1.00 85.00 343 GLU A CA 1
ATOM 2737 C C . GLU A 1 343 ? 18.841 -5.722 -28.632 1.00 85.00 343 GLU A C 1
ATOM 2739 O O . GLU A 1 343 ? 18.577 -4.666 -29.209 1.00 85.00 343 GLU A O 1
ATOM 2744 N N . LEU A 1 344 ? 18.701 -5.831 -27.307 1.00 84.19 344 LEU A N 1
ATOM 2745 C CA . LEU A 1 344 ? 18.183 -4.740 -26.482 1.00 84.19 344 LEU A CA 1
ATOM 2746 C C . LEU A 1 344 ? 19.143 -3.542 -26.431 1.00 84.19 344 LEU A C 1
ATOM 2748 O O . LEU A 1 344 ? 18.695 -2.395 -26.419 1.00 84.19 344 LEU A O 1
ATOM 2752 N N . ALA A 1 345 ? 20.457 -3.785 -26.444 1.00 85.12 345 ALA A N 1
ATOM 2753 C CA . ALA A 1 345 ? 21.463 -2.731 -26.518 1.00 85.12 345 ALA A CA 1
ATOM 2754 C C . ALA A 1 345 ? 21.360 -1.925 -27.823 1.00 85.12 345 ALA A C 1
ATOM 2756 O O . ALA A 1 345 ? 21.531 -0.706 -27.784 1.00 85.12 345 ALA A O 1
ATOM 2757 N N . ALA A 1 346 ? 21.019 -2.566 -28.951 1.00 87.50 346 ALA A N 1
ATOM 2758 C CA . ALA A 1 346 ? 20.761 -1.863 -30.209 1.00 87.50 346 ALA A CA 1
ATOM 2759 C C . ALA A 1 346 ? 19.637 -0.830 -30.035 1.00 87.50 346 ALA A C 1
ATOM 2761 O O . ALA A 1 346 ? 19.822 0.344 -30.353 1.00 87.50 346 ALA A O 1
ATOM 2762 N N . VAL A 1 347 ? 18.513 -1.237 -29.438 1.00 86.75 347 VAL A N 1
ATOM 2763 C CA . VAL A 1 347 ? 17.357 -0.357 -29.202 1.00 86.75 347 VAL A CA 1
ATOM 2764 C C . VAL A 1 347 ? 17.655 0.757 -28.204 1.00 86.75 347 VAL A C 1
ATOM 2766 O O . VAL A 1 347 ? 17.288 1.903 -28.456 1.00 86.75 347 VAL A O 1
ATOM 2769 N N . VAL A 1 348 ? 18.365 0.471 -27.107 1.00 84.62 348 VAL A N 1
ATOM 2770 C CA . VAL A 1 348 ? 18.805 1.512 -26.157 1.00 84.62 348 VAL A CA 1
ATOM 2771 C C . VAL A 1 348 ? 19.582 2.609 -26.878 1.00 84.62 348 VAL A C 1
ATOM 2773 O O . VAL A 1 348 ? 19.321 3.790 -26.653 1.00 84.62 348 VAL A O 1
ATOM 2776 N N . ARG A 1 349 ? 20.495 2.237 -27.782 1.00 87.94 349 ARG A N 1
ATOM 2777 C CA . ARG A 1 349 ? 21.265 3.217 -28.553 1.00 87.94 349 ARG A CA 1
ATOM 2778 C C . ARG A 1 349 ? 20.411 4.022 -29.518 1.00 87.94 349 ARG A C 1
ATOM 2780 O O . ARG A 1 349 ? 20.689 5.203 -29.680 1.00 87.94 349 ARG A O 1
ATOM 2787 N N . VAL A 1 350 ? 19.375 3.435 -30.126 1.00 87.44 350 VAL A N 1
ATOM 2788 C CA . VAL A 1 350 ? 18.427 4.209 -30.947 1.00 87.44 350 VAL A CA 1
ATOM 2789 C C . VAL A 1 350 ? 17.832 5.347 -30.114 1.00 87.44 350 VAL A C 1
ATOM 2791 O O . VAL A 1 350 ? 17.940 6.506 -30.503 1.00 87.44 350 VAL A O 1
ATOM 2794 N N . PHE A 1 351 ? 17.302 5.045 -28.926 1.00 84.25 351 PHE A N 1
ATOM 2795 C CA . PHE A 1 351 ? 16.722 6.062 -28.039 1.00 84.25 351 PHE A CA 1
ATOM 2796 C C . PHE A 1 351 ? 17.742 7.069 -27.480 1.00 84.25 351 PHE A C 1
ATOM 2798 O O . PHE A 1 351 ? 17.356 8.163 -27.082 1.00 84.25 351 PHE A O 1
ATOM 2805 N N . GLN A 1 352 ? 19.031 6.721 -27.432 1.00 85.25 352 GLN A N 1
ATOM 2806 C CA . GLN A 1 352 ? 20.101 7.652 -27.056 1.00 85.25 352 GLN A CA 1
ATOM 2807 C C . GLN A 1 352 ? 20.531 8.557 -28.216 1.00 85.25 352 GLN A C 1
ATOM 2809 O O . GLN A 1 352 ? 20.933 9.694 -27.983 1.00 85.25 352 GLN A O 1
ATOM 2814 N N . LYS A 1 353 ? 20.477 8.048 -29.451 1.00 87.88 353 LYS A N 1
ATOM 2815 C CA . LYS A 1 353 ? 20.972 8.732 -30.649 1.00 87.88 353 LYS A CA 1
ATOM 2816 C C . LYS A 1 353 ? 19.934 9.658 -31.274 1.00 87.88 353 LYS A C 1
ATOM 2818 O O . LYS A 1 353 ? 20.295 10.722 -31.766 1.00 87.88 353 LYS A O 1
ATOM 2823 N N . PHE A 1 354 ? 18.665 9.262 -31.260 1.00 85.44 354 PHE A N 1
ATOM 2824 C CA . PHE A 1 354 ? 17.589 9.986 -31.927 1.00 85.44 354 PHE A CA 1
ATOM 2825 C C . PHE A 1 354 ? 16.640 10.608 -30.905 1.00 85.44 354 PHE A C 1
ATOM 2827 O O . PHE A 1 354 ? 16.070 9.920 -30.061 1.00 85.44 354 PHE A O 1
ATOM 2834 N N . ASN A 1 355 ? 16.463 11.925 -31.003 1.00 85.00 355 ASN A N 1
ATOM 2835 C CA . ASN A 1 355 ? 15.558 12.714 -30.164 1.00 85.00 355 ASN A CA 1
ATOM 2836 C C . ASN A 1 355 ? 14.267 13.135 -30.896 1.00 85.00 355 ASN A C 1
ATOM 2838 O O . ASN A 1 355 ? 13.422 13.811 -30.309 1.00 85.00 355 ASN A O 1
ATOM 2842 N N . THR A 1 356 ? 14.109 12.741 -32.160 1.00 84.50 356 THR A N 1
ATOM 2843 C CA . THR A 1 356 ? 12.921 12.976 -32.989 1.00 84.50 356 THR A CA 1
ATOM 2844 C C . THR A 1 356 ? 12.023 11.734 -33.032 1.00 84.50 356 THR A C 1
ATOM 2846 O O . THR A 1 356 ? 12.475 10.643 -32.689 1.00 84.50 356 THR A O 1
ATOM 2849 N N . PRO A 1 357 ? 10.743 11.856 -33.431 1.00 88.06 357 PRO A N 1
ATOM 2850 C CA . PRO A 1 357 ? 9.895 10.690 -33.675 1.00 88.06 357 PRO A CA 1
ATOM 2851 C C . PRO A 1 357 ? 10.504 9.763 -34.740 1.00 88.06 357 PRO A C 1
ATOM 2853 O O . PRO A 1 357 ? 11.014 10.241 -35.754 1.00 88.06 357 PRO A O 1
ATOM 2856 N N . PHE A 1 358 ? 10.426 8.447 -34.530 1.00 88.81 358 PHE A N 1
ATOM 2857 C CA . PHE A 1 358 ? 10.911 7.429 -35.467 1.00 88.81 358 PHE A CA 1
ATOM 2858 C C . PHE A 1 358 ? 10.054 6.159 -35.415 1.00 88.81 358 PHE A C 1
ATOM 2860 O O . PHE A 1 358 ? 9.412 5.867 -34.405 1.00 88.81 358 PHE A O 1
ATOM 2867 N N . ASP A 1 359 ? 10.087 5.391 -36.501 1.00 89.56 359 ASP A N 1
ATOM 2868 C CA . ASP A 1 359 ? 9.526 4.046 -36.594 1.00 89.56 359 ASP A CA 1
ATOM 2869 C C . ASP A 1 359 ? 10.631 3.022 -36.298 1.00 89.56 359 ASP A C 1
ATOM 2871 O O . ASP A 1 359 ? 11.583 2.883 -37.066 1.00 89.56 359 ASP A O 1
ATOM 2875 N N . LEU A 1 360 ? 10.531 2.316 -35.169 1.00 89.88 360 LEU A N 1
ATOM 2876 C CA . LEU A 1 360 ? 11.500 1.290 -34.774 1.00 89.88 360 LEU A CA 1
ATOM 2877 C C . LEU A 1 360 ? 11.087 -0.081 -35.310 1.00 89.88 360 LEU A C 1
ATOM 2879 O O . LEU A 1 360 ? 10.012 -0.579 -34.977 1.00 89.88 360 LEU A O 1
ATOM 2883 N N . VAL A 1 361 ? 11.975 -0.722 -36.067 1.00 90.62 361 VAL A N 1
ATOM 2884 C CA . VAL A 1 361 ? 11.780 -2.067 -36.613 1.00 90.62 361 VAL A CA 1
ATOM 2885 C C . VAL A 1 361 ? 12.811 -3.019 -36.009 1.00 90.62 361 VAL A C 1
ATOM 2887 O O . VAL A 1 361 ? 14.018 -2.776 -36.048 1.00 90.62 361 VAL A O 1
ATOM 2890 N N . THR A 1 362 ? 12.325 -4.116 -35.436 1.00 88.88 362 THR A N 1
ATOM 2891 C CA . THR A 1 362 ? 13.137 -5.200 -34.875 1.00 88.88 362 THR A CA 1
ATOM 2892 C C . THR A 1 362 ? 12.474 -6.532 -35.198 1.00 88.88 362 THR A C 1
ATOM 2894 O O . THR A 1 362 ? 1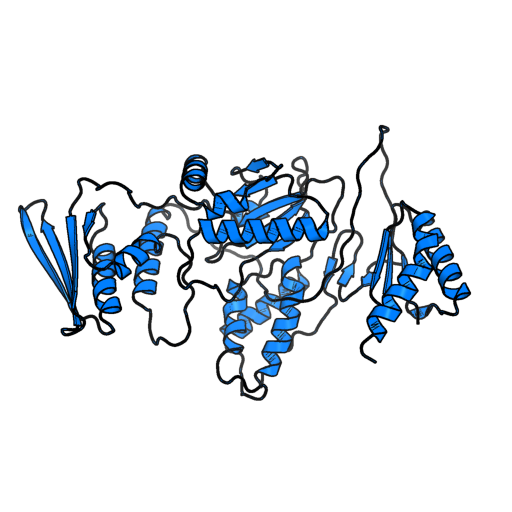1.246 -6.633 -35.197 1.00 88.88 362 THR A O 1
ATOM 2897 N N . ASP A 1 363 ? 13.278 -7.548 -35.476 1.00 86.88 363 ASP A N 1
ATOM 2898 C CA . ASP A 1 363 ? 12.852 -8.941 -35.626 1.00 86.88 363 ASP A CA 1
ATOM 2899 C C . ASP A 1 363 ? 12.805 -9.692 -34.279 1.00 86.88 363 ASP A C 1
ATOM 2901 O O . ASP A 1 363 ? 12.241 -10.785 -34.182 1.00 86.88 363 ASP A O 1
ATOM 2905 N N . SER A 1 364 ? 13.313 -9.081 -33.204 1.00 83.94 364 SER A N 1
ATOM 2906 C CA . SER A 1 364 ? 13.279 -9.643 -31.859 1.00 83.94 364 SER A CA 1
ATOM 2907 C C . SER A 1 364 ? 11.931 -9.425 -31.170 1.00 83.94 364 SER A C 1
ATOM 2909 O O . SER A 1 364 ? 11.598 -8.338 -30.680 1.00 83.94 364 SER A O 1
ATOM 2911 N N . ALA A 1 365 ? 11.166 -10.511 -31.026 1.00 81.94 365 ALA A N 1
ATOM 2912 C CA . ALA A 1 365 ? 9.932 -10.524 -30.236 1.00 81.94 365 ALA A CA 1
ATOM 2913 C C . ALA A 1 365 ? 10.174 -10.147 -28.760 1.00 81.94 365 ALA A C 1
ATOM 2915 O O . ALA A 1 365 ? 9.321 -9.525 -28.121 1.00 81.94 365 ALA A O 1
ATOM 2916 N N . PHE A 1 366 ? 11.349 -10.488 -28.217 1.00 79.81 366 PHE A N 1
ATOM 2917 C CA . PHE A 1 366 ? 11.742 -10.133 -26.855 1.00 79.81 366 PHE A CA 1
ATOM 2918 C C . PHE A 1 366 ? 11.886 -8.617 -26.693 1.00 79.81 366 PHE A C 1
ATOM 2920 O O . PHE A 1 366 ? 11.282 -8.029 -25.790 1.00 79.81 366 PHE A O 1
ATOM 2927 N N . VAL A 1 367 ? 12.641 -7.979 -27.589 1.00 81.75 367 VAL A N 1
ATOM 2928 C CA . VAL A 1 367 ? 12.850 -6.528 -27.578 1.00 81.75 367 VAL A CA 1
ATOM 2929 C C . VAL A 1 367 ? 11.546 -5.787 -27.832 1.00 81.75 367 VAL A C 1
ATOM 2931 O O . VAL A 1 367 ? 11.236 -4.861 -27.086 1.00 81.75 367 VAL A O 1
ATOM 2934 N N . SER A 1 368 ? 10.743 -6.232 -28.803 1.00 81.56 368 SER A N 1
ATOM 2935 C CA . SER A 1 368 ? 9.412 -5.673 -29.063 1.00 81.56 368 SER A CA 1
ATOM 2936 C C . SER A 1 368 ? 8.530 -5.707 -27.804 1.00 81.56 368 SER A C 1
ATOM 2938 O O . SER A 1 368 ? 7.974 -4.687 -27.386 1.00 81.56 368 SER A O 1
ATOM 2940 N N . GLY A 1 369 ? 8.497 -6.846 -27.100 1.00 80.69 369 GLY A N 1
ATOM 2941 C CA . GLY A 1 369 ? 7.751 -6.996 -25.850 1.00 80.69 369 GLY A CA 1
ATOM 2942 C C . GLY A 1 369 ? 8.280 -6.153 -24.681 1.00 80.69 369 GLY A C 1
ATOM 2943 O O . GLY A 1 369 ? 7.506 -5.774 -23.799 1.00 80.69 369 GLY A O 1
ATOM 2944 N N . ILE A 1 370 ? 9.582 -5.851 -24.626 1.00 79.81 370 ILE A N 1
ATOM 2945 C CA . ILE A 1 370 ? 10.148 -4.929 -23.628 1.00 79.81 370 ILE A CA 1
ATOM 2946 C C . ILE A 1 370 ? 9.858 -3.482 -24.006 1.00 79.81 370 ILE A C 1
ATOM 2948 O O . ILE A 1 370 ? 9.363 -2.748 -23.159 1.00 79.81 370 ILE A O 1
ATOM 2952 N N . ALA A 1 371 ? 10.107 -3.072 -25.249 1.00 78.56 371 ALA A N 1
ATOM 2953 C CA . ALA A 1 371 ? 9.853 -1.715 -25.724 1.00 78.56 371 ALA A CA 1
ATOM 2954 C C . ALA A 1 371 ? 8.379 -1.324 -25.534 1.00 78.56 371 ALA A C 1
ATOM 2956 O O . ALA A 1 371 ? 8.082 -0.222 -25.077 1.00 78.56 371 ALA A O 1
ATOM 2957 N N . HIS A 1 372 ? 7.456 -2.268 -25.752 1.00 78.44 372 HIS A N 1
ATOM 2958 C CA . HIS A 1 372 ? 6.034 -2.078 -25.473 1.00 78.44 372 HIS A CA 1
ATOM 2959 C C . HIS A 1 372 ? 5.728 -1.810 -23.984 1.00 78.44 372 HIS A C 1
ATOM 2961 O O . HIS A 1 372 ? 4.711 -1.209 -23.652 1.00 78.44 372 HIS A O 1
ATOM 2967 N N . ARG A 1 373 ? 6.580 -2.249 -23.059 1.00 79.06 373 ARG A N 1
ATOM 2968 C CA . ARG A 1 373 ? 6.354 -2.123 -21.610 1.00 79.06 373 ARG A CA 1
ATOM 2969 C C . ARG A 1 373 ? 7.345 -1.208 -20.916 1.00 79.06 373 ARG A C 1
ATOM 2971 O O . ARG A 1 373 ? 7.259 -1.067 -19.713 1.00 79.06 373 ARG A O 1
ATOM 2978 N N . ALA A 1 374 ? 8.324 -0.648 -21.611 1.00 75.50 374 ALA A N 1
ATOM 2979 C CA . ALA A 1 374 ? 9.418 0.050 -20.950 1.00 75.50 374 ALA A CA 1
ATOM 2980 C C . ALA A 1 374 ? 9.033 1.481 -20.552 1.00 75.50 374 ALA A C 1
ATOM 2982 O O . ALA A 1 374 ? 9.506 1.985 -19.531 1.00 75.50 374 ALA A O 1
ATOM 2983 N N . GLU A 1 375 ? 8.169 2.129 -21.338 1.00 74.50 375 GLU A N 1
ATOM 2984 C CA . GLU A 1 375 ? 7.790 3.522 -21.122 1.00 74.50 375 GLU A CA 1
ATOM 2985 C C . GLU A 1 375 ? 7.046 3.707 -19.792 1.00 74.50 375 GLU A C 1
ATOM 2987 O O . GLU A 1 375 ? 6.113 2.969 -19.470 1.00 74.50 375 GLU A O 1
ATOM 2992 N N . ASN A 1 376 ? 7.497 4.690 -19.004 1.00 72.81 376 ASN A N 1
ATOM 2993 C CA . ASN A 1 376 ? 6.973 5.067 -17.686 1.00 72.81 376 ASN A CA 1
ATOM 2994 C C . ASN A 1 376 ? 6.884 3.922 -16.661 1.00 72.81 376 ASN A C 1
ATOM 2996 O O . ASN A 1 376 ? 6.280 4.094 -15.608 1.00 72.81 376 ASN A O 1
ATOM 3000 N N . SER A 1 377 ? 7.485 2.765 -16.920 1.00 80.12 377 SER A N 1
ATOM 3001 C CA . SER A 1 377 ? 7.244 1.560 -16.129 1.00 80.12 377 SER A CA 1
ATOM 3002 C C . SER A 1 377 ? 8.195 1.419 -14.947 1.00 80.12 377 SER A C 1
ATOM 3004 O O . SER A 1 377 ? 9.343 1.869 -14.970 1.00 80.12 377 SER A O 1
ATOM 3006 N N . LEU A 1 378 ? 7.714 0.768 -13.890 1.00 78.81 378 LEU A N 1
ATOM 3007 C CA . LEU A 1 378 ? 8.543 0.399 -12.755 1.00 78.81 378 LEU A CA 1
ATOM 3008 C C . LEU A 1 378 ? 9.375 -0.823 -13.129 1.00 78.81 378 LEU A C 1
ATOM 3010 O O . LEU A 1 378 ? 8.838 -1.900 -13.403 1.00 78.81 378 LEU A O 1
ATOM 3014 N N . LEU A 1 379 ? 10.692 -0.652 -13.077 1.00 75.31 379 LEU A N 1
ATOM 3015 C CA . LEU A 1 379 ? 11.624 -1.763 -13.099 1.00 75.31 379 LEU A CA 1
ATOM 3016 C C . LEU A 1 379 ? 11.988 -2.184 -11.691 1.00 75.31 379 LEU A C 1
ATOM 3018 O O . LEU A 1 379 ? 12.492 -1.376 -10.909 1.00 75.31 379 LEU A O 1
ATOM 3022 N N . VAL A 1 380 ? 11.794 -3.467 -11.420 1.00 68.06 380 VAL A N 1
ATOM 3023 C CA . VAL A 1 380 ? 12.319 -4.119 -10.228 1.00 68.06 380 VAL A CA 1
ATOM 3024 C C . VAL A 1 380 ? 13.550 -4.908 -10.628 1.00 68.06 380 VAL A C 1
ATOM 3026 O O . VAL A 1 380 ? 13.485 -5.776 -11.502 1.00 68.06 380 VAL A O 1
ATOM 3029 N N . GLN A 1 381 ? 14.677 -4.598 -9.992 1.00 59.91 381 GLN A N 1
ATOM 3030 C CA . GLN A 1 381 ? 15.884 -5.395 -10.148 1.00 59.91 381 GLN A CA 1
ATOM 3031 C C . GLN A 1 381 ? 15.601 -6.805 -9.618 1.00 59.91 381 GLN A C 1
ATOM 3033 O O . GLN A 1 381 ? 15.227 -6.993 -8.461 1.00 59.91 381 GLN A O 1
ATOM 3038 N N . ARG A 1 382 ? 15.733 -7.813 -10.487 1.00 53.12 382 ARG A N 1
ATOM 3039 C CA . ARG A 1 382 ? 15.751 -9.214 -10.057 1.00 53.12 382 ARG A CA 1
ATOM 3040 C C . ARG A 1 382 ? 17.193 -9.593 -9.727 1.00 53.12 382 ARG A C 1
ATOM 3042 O O . ARG A 1 382 ? 18.104 -9.294 -10.493 1.00 53.12 382 ARG A O 1
ATOM 3049 N N . LYS A 1 383 ? 17.372 -10.226 -8.569 1.00 43.03 383 LYS A N 1
ATOM 3050 C CA . LYS A 1 383 ? 18.666 -10.555 -7.955 1.00 43.03 383 LYS A CA 1
ATOM 3051 C C . LYS A 1 383 ? 19.558 -11.387 -8.893 1.00 43.03 383 LYS A C 1
ATOM 3053 O O . LYS A 1 383 ? 19.071 -12.353 -9.477 1.00 43.03 383 LYS A O 1
ATOM 3058 N N . GLY A 1 384 ? 20.849 -11.033 -8.991 1.00 40.12 384 GLY A N 1
ATOM 3059 C CA . GLY A 1 384 ? 21.911 -11.872 -9.581 1.00 40.12 384 GLY A CA 1
ATOM 3060 C C . GLY A 1 384 ? 22.703 -11.309 -10.775 1.00 40.12 384 GLY A C 1
ATOM 3061 O O . GLY A 1 384 ? 23.651 -11.956 -11.207 1.00 40.12 384 GLY A O 1
ATOM 3062 N N . GLY A 1 385 ? 22.365 -10.135 -11.318 1.00 36.06 385 GLY A N 1
ATOM 3063 C CA . GLY A 1 385 ? 23.117 -9.521 -12.424 1.00 36.06 385 GLY A CA 1
ATOM 3064 C C . GLY A 1 385 ? 24.054 -8.416 -11.940 1.00 36.06 385 GLY A C 1
ATOM 3065 O O . GLY A 1 385 ? 23.583 -7.397 -11.444 1.00 36.06 385 GLY A O 1
ATOM 3066 N N . ALA A 1 386 ? 25.367 -8.594 -12.086 1.00 30.27 386 ALA A N 1
ATOM 3067 C CA . ALA A 1 386 ? 26.319 -7.503 -11.903 1.00 30.27 386 ALA A CA 1
ATOM 3068 C C . ALA A 1 386 ? 26.182 -6.498 -13.066 1.00 30.27 386 ALA A C 1
ATOM 3070 O O . ALA A 1 386 ? 26.386 -6.856 -14.225 1.00 30.27 386 ALA A O 1
ATOM 3071 N N . GLY A 1 387 ? 25.844 -5.247 -12.742 1.00 45.44 387 GLY A N 1
ATOM 3072 C CA . GLY A 1 387 ? 25.744 -4.122 -13.680 1.00 45.44 387 GLY A CA 1
ATOM 3073 C C . GLY A 1 387 ? 24.319 -3.790 -14.145 1.00 45.44 387 GLY A C 1
ATOM 3074 O O . GLY A 1 387 ? 23.444 -4.651 -14.177 1.00 45.44 387 GLY A O 1
ATOM 3075 N N . ASP A 1 388 ? 24.101 -2.523 -14.528 1.00 49.09 388 ASP A N 1
ATOM 3076 C CA . ASP A 1 388 ? 22.840 -2.034 -15.109 1.00 49.09 388 ASP A CA 1
ATOM 3077 C C . ASP A 1 388 ? 22.449 -2.900 -16.316 1.00 49.09 388 ASP A C 1
ATOM 3079 O O . ASP A 1 388 ? 23.034 -2.759 -17.401 1.00 49.09 388 ASP A O 1
ATOM 3083 N N . ALA A 1 389 ? 21.455 -3.776 -16.141 1.00 59.56 389 ALA A N 1
ATOM 3084 C CA . ALA A 1 389 ? 20.928 -4.610 -17.215 1.00 59.56 389 ALA A CA 1
ATOM 3085 C C . ALA A 1 389 ? 20.446 -3.716 -18.380 1.00 59.56 389 ALA A C 1
ATOM 3087 O O . ALA A 1 389 ? 19.914 -2.632 -18.143 1.00 59.56 389 ALA A O 1
ATOM 3088 N N . PRO A 1 390 ? 20.557 -4.120 -19.655 1.00 53.78 390 PRO A N 1
ATOM 3089 C CA . PRO A 1 390 ? 20.144 -3.269 -20.778 1.00 53.78 390 PRO A CA 1
ATOM 3090 C C . PRO A 1 390 ? 18.671 -2.829 -20.723 1.00 53.78 390 PRO A C 1
ATOM 3092 O O . PRO A 1 390 ? 18.344 -1.735 -21.170 1.00 53.78 390 PRO A O 1
ATOM 3095 N N . ALA A 1 391 ? 17.790 -3.621 -20.098 1.00 55.53 391 ALA A N 1
ATOM 3096 C CA . ALA A 1 391 ? 16.411 -3.219 -19.806 1.00 55.53 391 ALA A CA 1
ATOM 3097 C C . ALA A 1 391 ? 16.345 -2.041 -18.822 1.00 55.53 391 ALA A C 1
ATOM 3099 O O . ALA A 1 391 ? 15.546 -1.128 -19.002 1.00 55.53 391 ALA A O 1
ATOM 3100 N N . GLU A 1 392 ? 17.226 -2.028 -17.821 1.00 58.56 392 GLU A N 1
ATOM 3101 C CA . GLU A 1 392 ? 17.398 -0.908 -16.902 1.00 58.56 392 GLU A CA 1
ATOM 3102 C C . GLU A 1 392 ? 17.898 0.338 -17.617 1.00 58.56 392 GLU A C 1
ATOM 3104 O O . GLU A 1 392 ? 17.331 1.410 -17.420 1.00 58.56 392 GLU A O 1
ATOM 3109 N N . ARG A 1 393 ? 18.875 0.199 -18.516 1.00 57.91 393 ARG A N 1
ATOM 3110 C CA . ARG A 1 393 ? 19.338 1.315 -19.351 1.00 57.91 393 ARG A CA 1
ATOM 3111 C C . ARG A 1 393 ? 18.235 1.833 -20.270 1.00 57.91 393 ARG A C 1
ATOM 3113 O O . ARG A 1 393 ? 18.120 3.043 -20.419 1.00 57.91 393 ARG A O 1
ATOM 3120 N N . LEU A 1 394 ? 17.395 0.953 -20.821 1.00 56.97 394 LEU A N 1
ATOM 3121 C CA . LEU A 1 394 ? 16.256 1.345 -21.654 1.00 56.97 394 LEU A CA 1
ATOM 3122 C C . LEU A 1 394 ? 15.207 2.114 -20.851 1.00 56.97 394 LEU A C 1
ATOM 3124 O O . LEU A 1 394 ? 14.820 3.208 -21.248 1.00 56.97 394 LEU A O 1
ATOM 3128 N N . CYS A 1 395 ? 14.769 1.596 -19.703 1.00 57.06 395 CYS A N 1
ATOM 3129 C CA . CYS A 1 395 ? 13.806 2.319 -18.877 1.00 57.06 395 CYS A CA 1
ATOM 3130 C C . CYS A 1 395 ? 14.400 3.597 -18.285 1.00 57.06 395 CYS A C 1
ATOM 3132 O O . CYS A 1 395 ? 13.685 4.587 -18.218 1.00 57.06 395 CYS A O 1
ATOM 3134 N N . LYS A 1 396 ? 15.687 3.623 -17.901 1.00 57.97 396 LYS A N 1
ATOM 3135 C CA . LYS A 1 396 ? 16.377 4.856 -17.483 1.00 57.97 396 LYS A CA 1
ATOM 3136 C C . LYS A 1 396 ? 16.416 5.868 -18.631 1.00 57.97 396 LYS A C 1
ATOM 3138 O O . LYS A 1 396 ? 16.051 7.014 -18.412 1.00 57.97 396 LYS A O 1
ATOM 3143 N N . ALA A 1 397 ? 16.785 5.459 -19.846 1.00 52.91 397 ALA A N 1
ATOM 3144 C CA . ALA A 1 397 ? 16.826 6.337 -21.017 1.00 52.91 397 ALA A CA 1
ATOM 3145 C C . ALA A 1 397 ? 15.438 6.900 -21.368 1.00 52.91 397 ALA A C 1
ATOM 3147 O O . ALA A 1 397 ? 15.294 8.106 -21.562 1.00 52.91 397 ALA A O 1
ATOM 3148 N N . LEU A 1 398 ? 14.402 6.056 -21.374 1.00 54.41 398 LEU A N 1
ATOM 3149 C CA . LEU A 1 398 ? 13.020 6.473 -21.630 1.00 54.41 398 LEU A CA 1
ATOM 3150 C C . LEU A 1 398 ? 12.465 7.362 -20.508 1.00 54.41 398 LEU A C 1
ATOM 3152 O O . LEU A 1 398 ? 11.786 8.350 -20.781 1.00 54.41 398 LEU A O 1
ATOM 3156 N N . TYR A 1 399 ? 12.792 7.058 -19.249 1.00 51.41 399 TYR A N 1
ATOM 3157 C CA . TYR A 1 399 ? 12.412 7.875 -18.098 1.00 51.41 399 TYR A CA 1
ATOM 3158 C C . TYR A 1 399 ? 13.090 9.251 -18.133 1.00 51.41 399 TYR A C 1
ATOM 3160 O O . TYR A 1 399 ? 12.408 10.261 -17.993 1.00 51.41 399 TYR A O 1
ATOM 3168 N N . VAL A 1 400 ? 14.404 9.316 -18.381 1.00 45.34 400 VAL A N 1
ATOM 3169 C CA . VAL A 1 400 ? 15.168 10.574 -18.495 1.00 45.34 400 VAL A CA 1
ATOM 3170 C C . VAL A 1 400 ? 14.691 11.408 -19.686 1.00 45.34 400 VAL A C 1
ATOM 3172 O O . VAL A 1 400 ? 14.487 12.609 -19.534 1.00 45.34 400 VAL A O 1
ATOM 3175 N N . SER A 1 401 ? 14.436 10.790 -20.844 1.00 39.56 401 SER A N 1
ATOM 3176 C CA . SER A 1 401 ? 13.892 11.476 -22.028 1.00 39.56 401 SER A CA 1
ATOM 3177 C C . SER A 1 401 ? 12.509 12.093 -21.765 1.00 39.56 401 SER A C 1
ATOM 3179 O O . SER A 1 401 ? 12.210 13.201 -22.220 1.00 39.56 401 SER A O 1
ATOM 3181 N N . ASN A 1 402 ? 11.665 11.435 -20.965 1.00 46.84 402 ASN A N 1
ATOM 3182 C CA . ASN A 1 402 ? 10.391 12.007 -20.528 1.00 46.84 402 ASN A CA 1
ATOM 3183 C C . ASN A 1 402 ? 10.563 13.082 -19.444 1.00 46.84 402 ASN A C 1
ATOM 3185 O O . ASN A 1 402 ? 9.913 14.121 -19.530 1.00 46.84 402 ASN A O 1
ATOM 3189 N N . PHE A 1 403 ? 11.470 12.887 -18.485 1.00 34.03 403 PHE A N 1
ATOM 3190 C CA . PHE A 1 403 ? 11.743 13.844 -17.410 1.00 34.03 403 PHE A CA 1
ATOM 3191 C C . PHE A 1 403 ? 12.302 15.176 -17.936 1.00 34.03 403 PHE A C 1
ATOM 3193 O O . PHE A 1 403 ? 11.814 16.236 -17.554 1.00 34.03 403 PHE A O 1
ATOM 3200 N N . LEU A 1 404 ? 13.257 15.137 -18.874 1.00 30.70 404 LEU A N 1
ATOM 3201 C CA . LEU A 1 404 ? 13.837 16.332 -19.506 1.00 30.70 404 LEU A CA 1
ATOM 3202 C C . LEU A 1 404 ? 12.812 17.125 -20.333 1.00 30.70 404 LEU A C 1
ATOM 3204 O O . LEU A 1 404 ? 12.878 18.349 -20.382 1.00 30.70 404 LEU A O 1
ATOM 3208 N N . ASN A 1 405 ? 11.821 16.453 -20.924 1.00 34.25 405 ASN A N 1
ATOM 3209 C CA . ASN A 1 405 ? 10.712 17.113 -21.622 1.00 34.25 405 ASN A CA 1
ATOM 3210 C C . ASN A 1 405 ? 9.661 17.720 -20.670 1.00 34.25 405 ASN A C 1
ATOM 3212 O O . ASN A 1 405 ? 8.812 18.488 -21.114 1.00 34.25 405 ASN A O 1
ATOM 3216 N N . CYS A 1 406 ? 9.708 17.393 -19.376 1.00 31.48 406 CYS A N 1
ATOM 3217 C CA . CYS A 1 406 ? 8.839 17.964 -18.347 1.00 31.48 406 CYS A CA 1
ATOM 3218 C C . CYS A 1 406 ? 9.519 19.068 -17.512 1.00 31.48 406 CYS A C 1
ATOM 3220 O O . CYS A 1 406 ? 8.829 19.728 -16.741 1.00 31.48 406 CYS A O 1
ATOM 3222 N N . SER A 1 407 ? 10.837 19.299 -17.637 1.00 27.31 407 SER A N 1
ATOM 3223 C CA . SER A 1 407 ? 11.605 20.125 -16.687 1.00 27.31 407 SER A CA 1
ATOM 3224 C C . SER A 1 407 ? 12.054 21.510 -17.195 1.00 27.31 407 SER A C 1
ATOM 3226 O O . SER A 1 407 ? 13.164 21.945 -16.884 1.00 27.31 407 SER A O 1
ATOM 3228 N N . MET A 1 408 ? 11.218 22.257 -17.923 1.00 26.52 408 MET A N 1
ATOM 3229 C CA . MET A 1 408 ? 11.364 23.722 -17.993 1.00 26.52 408 MET A CA 1
ATOM 3230 C C . MET A 1 408 ? 10.322 24.385 -17.095 1.00 26.52 408 MET A C 1
ATOM 3232 O O . MET A 1 408 ? 9.282 24.793 -17.586 1.00 26.52 408 MET A O 1
ATOM 3236 N N . THR A 1 409 ? 10.604 24.443 -15.788 1.00 25.61 409 THR A N 1
ATOM 3237 C CA . THR A 1 409 ? 10.447 25.631 -14.920 1.00 25.61 409 THR A CA 1
ATOM 3238 C C . THR A 1 409 ? 10.781 25.284 -13.462 1.00 25.61 409 THR A C 1
ATOM 3240 O O . THR A 1 409 ? 10.117 24.463 -12.837 1.00 25.61 409 THR A O 1
ATOM 3243 N N . THR A 1 410 ? 11.765 26.019 -12.928 1.00 24.20 410 THR A N 1
ATOM 3244 C CA . THR A 1 410 ? 12.021 26.377 -11.513 1.00 24.20 410 THR A CA 1
ATOM 3245 C C . THR A 1 410 ? 12.477 25.324 -10.490 1.00 24.20 410 THR A C 1
ATOM 3247 O O . THR A 1 410 ? 11.722 24.477 -10.025 1.00 24.20 410 THR A O 1
ATOM 3250 N N . SER A 1 411 ? 13.719 25.528 -10.034 1.00 22.56 411 SER A N 1
ATOM 3251 C CA . SER A 1 411 ? 14.328 25.032 -8.794 1.00 22.56 411 SER A CA 1
ATOM 3252 C C . SER A 1 411 ? 13.968 25.923 -7.599 1.00 22.56 411 SER A C 1
ATOM 3254 O O . SER A 1 411 ? 14.173 27.128 -7.703 1.00 22.56 411 SER A O 1
ATOM 3256 N N . ILE A 1 412 ? 13.577 25.348 -6.451 1.00 21.47 412 ILE A N 1
ATOM 3257 C CA . ILE A 1 412 ? 13.782 25.923 -5.102 1.00 21.47 412 ILE A CA 1
ATOM 3258 C C . ILE A 1 412 ? 14.016 24.779 -4.100 1.00 21.47 412 ILE A C 1
ATOM 3260 O O . ILE A 1 412 ? 13.280 23.795 -4.076 1.00 21.47 412 ILE A O 1
ATOM 3264 N N . ALA A 1 413 ? 15.047 24.928 -3.265 1.00 20.83 413 ALA A N 1
ATOM 3265 C CA . ALA A 1 413 ? 15.345 24.092 -2.105 1.00 20.83 413 ALA A CA 1
ATOM 3266 C C . ALA A 1 413 ? 14.744 24.697 -0.821 1.00 20.83 413 ALA A C 1
ATOM 3268 O O . ALA A 1 413 ? 14.759 25.916 -0.677 1.00 20.83 413 ALA A O 1
ATOM 3269 N N . ILE A 1 414 ? 14.284 23.841 0.106 1.00 20.48 414 ILE A N 1
ATOM 3270 C CA . ILE A 1 414 ? 14.472 23.868 1.579 1.00 20.48 414 ILE A CA 1
ATOM 3271 C C . ILE A 1 414 ? 13.364 23.049 2.281 1.00 20.48 414 ILE A C 1
ATOM 3273 O O . ILE A 1 414 ? 12.179 23.322 2.142 1.00 20.48 414 ILE A O 1
ATOM 3277 N N . SER A 1 415 ? 13.826 22.071 3.076 1.00 21.80 415 SER A N 1
ATOM 3278 C CA . SER A 1 415 ? 13.275 21.533 4.335 1.00 21.80 415 SER A CA 1
ATOM 3279 C C . SER A 1 415 ? 11.767 21.270 4.457 1.00 21.80 415 SER A C 1
ATOM 3281 O O . SER A 1 415 ? 11.000 22.179 4.748 1.00 21.80 415 SER A O 1
ATOM 3283 N N . ALA A 1 416 ? 11.397 19.990 4.539 1.00 21.30 416 ALA A N 1
ATOM 3284 C CA . ALA A 1 416 ? 10.831 19.429 5.769 1.00 21.30 416 ALA A CA 1
ATOM 3285 C C . ALA A 1 416 ? 10.649 17.909 5.656 1.00 21.30 416 ALA A C 1
ATOM 3287 O O . ALA A 1 416 ? 10.213 17.377 4.641 1.00 21.30 416 ALA A O 1
ATOM 3288 N N . LYS A 1 417 ? 11.021 17.267 6.762 1.00 23.58 417 LYS A N 1
ATOM 3289 C CA . LYS A 1 417 ? 10.621 15.975 7.319 1.00 23.58 417 LYS A CA 1
ATOM 3290 C C . LYS A 1 417 ? 9.527 15.172 6.596 1.00 23.58 417 LYS A C 1
ATOM 3292 O O . LYS A 1 417 ? 8.481 15.698 6.260 1.00 23.58 417 LYS A O 1
ATOM 3297 N N . TRP A 1 418 ? 9.545 13.851 6.541 1.00 25.67 418 TRP A N 1
ATOM 3298 C CA . TRP A 1 418 ? 10.513 12.822 6.896 1.00 25.67 418 TRP A CA 1
ATOM 3299 C C . TRP A 1 418 ? 9.768 11.496 6.743 1.00 25.67 418 TRP A C 1
ATOM 3301 O O . TRP A 1 418 ? 8.724 11.388 7.371 1.00 25.67 418 TRP A O 1
ATOM 3311 N N . SER A 1 419 ? 10.265 10.608 5.875 1.00 30.33 419 SER A N 1
ATOM 3312 C CA . SER A 1 419 ? 10.142 9.140 5.686 1.00 30.33 419 SER A CA 1
ATOM 3313 C C . SER A 1 419 ? 9.215 8.259 6.548 1.00 30.33 419 SER A C 1
ATOM 3315 O O . SER A 1 419 ? 8.769 8.672 7.595 1.00 30.33 419 SER A O 1
ATOM 3317 N N . ALA A 1 420 ? 8.781 7.042 6.213 1.00 33.88 420 ALA A N 1
ATOM 3318 C CA . ALA A 1 420 ? 9.129 5.963 5.270 1.00 33.88 420 ALA A CA 1
ATOM 3319 C C . ALA A 1 420 ? 9.444 4.490 5.748 1.00 33.88 420 ALA A C 1
ATOM 3321 O O . ALA A 1 420 ? 10.425 4.326 6.448 1.00 33.88 420 ALA A O 1
ATOM 3322 N N . ASP A 1 421 ? 8.503 3.493 5.593 1.00 36.59 421 ASP A N 1
ATOM 3323 C CA . ASP A 1 421 ? 8.148 2.220 6.379 1.00 36.59 421 ASP A CA 1
ATOM 3324 C C . ASP A 1 421 ? 7.758 1.223 5.315 1.00 36.59 421 ASP A C 1
ATOM 3326 O O . ASP A 1 421 ? 7.341 1.644 4.249 1.00 36.59 421 ASP A O 1
ATOM 3330 N N . LYS A 1 422 ? 7.823 -0.081 5.611 1.00 33.81 422 LYS A N 1
ATOM 3331 C CA . LYS A 1 422 ? 6.954 -1.109 5.068 1.00 33.81 422 LYS A CA 1
ATOM 3332 C C . LYS A 1 422 ? 7.280 -2.566 5.482 1.00 33.81 422 LYS A C 1
ATOM 3334 O O . LYS A 1 422 ? 8.327 -3.005 5.084 1.00 33.81 422 LYS A O 1
ATOM 3339 N N . THR A 1 423 ? 6.388 -3.379 6.109 1.00 25.92 423 THR A N 1
ATOM 3340 C CA . THR A 1 423 ? 5.907 -4.804 5.897 1.00 25.92 423 THR A CA 1
ATOM 3341 C C . THR A 1 423 ? 5.206 -5.622 7.050 1.00 25.92 423 THR A C 1
ATOM 3343 O O . THR A 1 423 ? 5.706 -6.662 7.450 1.00 25.92 423 THR A O 1
ATOM 3346 N N . THR A 1 424 ? 3.973 -5.320 7.496 1.00 30.52 424 THR A N 1
ATOM 3347 C CA . THR A 1 424 ? 2.973 -6.291 8.069 1.00 30.52 424 THR A CA 1
ATOM 3348 C C . THR A 1 424 ? 2.958 -6.699 9.569 1.00 30.52 424 THR A C 1
ATOM 3350 O O . THR A 1 424 ? 3.909 -7.290 10.044 1.00 30.52 424 THR A O 1
ATOM 3353 N N . GLU A 1 425 ? 1.792 -6.526 10.231 1.00 22.56 425 GLU A N 1
ATOM 3354 C CA . GLU A 1 425 ? 1.151 -7.457 11.201 1.00 22.56 425 GLU A CA 1
ATOM 3355 C C . GLU A 1 425 ? -0.328 -7.045 11.485 1.00 22.56 425 GLU A C 1
ATOM 3357 O O . GLU A 1 425 ? -0.806 -6.053 10.925 1.00 22.56 425 GLU A O 1
ATOM 3362 N N . CYS A 1 426 ? -1.052 -7.852 12.275 1.00 21.17 426 CYS A N 1
ATOM 3363 C CA . CYS A 1 426 ? -2.512 -7.953 12.484 1.00 21.17 426 CYS A CA 1
ATOM 3364 C C . CYS A 1 426 ? -3.304 -6.695 12.929 1.00 21.17 426 CYS A C 1
ATOM 3366 O O . CYS A 1 426 ? -2.762 -5.677 13.352 1.00 21.17 426 CYS A O 1
ATOM 3368 N N . LEU A 1 427 ? -4.636 -6.781 12.779 1.00 24.11 427 LEU A N 1
ATOM 3369 C CA . LEU A 1 427 ? -5.599 -5.677 12.654 1.00 24.11 427 LEU A CA 1
ATOM 3370 C C . LEU A 1 427 ? -6.850 -5.856 13.521 1.00 24.11 427 LEU A C 1
ATOM 3372 O O . LEU A 1 427 ? -7.415 -6.944 13.512 1.00 24.11 427 LEU A O 1
ATOM 3376 N N . ILE A 1 428 ? -7.367 -4.755 14.086 1.00 22.02 428 ILE A N 1
ATOM 3377 C CA . ILE A 1 428 ? -8.769 -4.599 14.529 1.00 22.02 428 ILE A CA 1
ATOM 3378 C C . ILE A 1 428 ? -9.275 -3.202 14.163 1.00 22.02 428 ILE A C 1
ATOM 3380 O O . ILE A 1 428 ? -8.527 -2.244 14.335 1.00 22.02 428 ILE A O 1
ATOM 3384 N N . PHE A 1 429 ? -10.519 -3.089 13.668 1.00 26.56 429 PHE A N 1
ATOM 3385 C CA . PHE A 1 429 ? -11.236 -1.815 13.513 1.00 26.56 429 PHE A CA 1
ATOM 3386 C C . PHE A 1 429 ? -12.769 -1.942 13.566 1.00 26.56 429 PHE A C 1
ATOM 3388 O O . PHE A 1 429 ? -13.340 -2.933 13.115 1.00 26.56 429 PHE A O 1
ATOM 3395 N N . GLY A 1 430 ? -13.349 -0.845 14.077 1.00 22.38 430 GLY A N 1
ATOM 3396 C CA . GLY A 1 430 ? -14.748 -0.422 14.204 1.00 22.38 430 GLY A CA 1
ATOM 3397 C C . GLY A 1 430 ? -15.576 -0.352 12.921 1.00 22.38 430 GLY A C 1
ATOM 3398 O O . GLY A 1 430 ? -15.148 0.307 11.979 1.00 22.38 430 GLY A O 1
ATOM 3399 N N . TRP A 1 431 ? -16.776 -0.938 12.914 1.00 23.39 431 TRP A N 1
ATOM 3400 C CA . TRP A 1 431 ? -17.843 -0.728 11.924 1.00 23.39 431 TRP A CA 1
ATOM 3401 C C . TRP A 1 431 ? -18.895 0.281 12.418 1.00 23.39 431 TRP A C 1
ATOM 3403 O O . TRP A 1 431 ? -19.145 0.386 13.616 1.00 23.39 431 TRP A O 1
ATOM 3413 N N . SER A 1 432 ? -19.550 0.966 11.475 1.00 22.94 432 SER A N 1
ATOM 3414 C CA . SER A 1 432 ? -20.754 1.789 11.662 1.00 22.94 432 SER A CA 1
ATOM 3415 C C . SER A 1 432 ? -21.811 1.345 10.644 1.00 22.94 432 SER A C 1
ATOM 3417 O O . SER A 1 432 ? -21.491 1.146 9.469 1.00 22.94 432 SER A O 1
ATOM 3419 N N . LEU A 1 433 ? -23.055 1.161 11.097 1.00 24.95 433 LEU A N 1
ATOM 3420 C CA . LEU A 1 433 ? -24.204 0.758 10.285 1.00 24.95 433 LEU A CA 1
ATOM 3421 C C . LEU A 1 433 ? -25.162 1.947 10.140 1.00 24.95 433 LEU A C 1
ATOM 3423 O O . LEU A 1 433 ? -25.674 2.462 11.128 1.00 24.95 433 LEU A O 1
ATOM 3427 N N . ASN A 1 434 ? -25.434 2.353 8.898 1.00 25.06 434 ASN A N 1
ATOM 3428 C CA . ASN A 1 434 ? -26.513 3.279 8.562 1.00 25.06 434 ASN A CA 1
ATOM 3429 C C . ASN A 1 434 ? -27.735 2.486 8.085 1.00 25.06 434 ASN A C 1
ATOM 3431 O O . ASN A 1 434 ? -27.641 1.784 7.079 1.00 25.06 434 ASN A O 1
ATOM 3435 N N . ASN A 1 435 ? -28.871 2.644 8.776 1.00 24.36 435 ASN A N 1
ATOM 3436 C CA . ASN A 1 435 ? -30.191 2.940 8.192 1.00 24.36 435 ASN A CA 1
ATOM 3437 C C . ASN A 1 435 ? -31.293 2.932 9.272 1.00 24.36 435 ASN A C 1
ATOM 3439 O O . ASN A 1 435 ? -31.749 1.861 9.653 1.00 24.36 435 ASN A O 1
ATOM 3443 N N . LEU A 1 436 ? -31.786 4.114 9.685 1.00 22.95 436 LEU A N 1
ATOM 3444 C CA . LEU A 1 436 ? -33.201 4.539 9.571 1.00 22.95 436 LEU A CA 1
ATOM 3445 C C . LEU A 1 436 ? -33.525 5.804 10.405 1.00 22.95 436 LEU A C 1
ATOM 3447 O O . LEU A 1 436 ? -33.505 5.793 11.625 1.00 22.95 436 LEU A O 1
ATOM 3451 N N . LYS A 1 437 ? -34.006 6.821 9.670 1.00 24.78 437 LYS A N 1
ATOM 3452 C CA . LYS A 1 437 ? -34.965 7.895 10.028 1.00 24.78 437 LYS A CA 1
ATOM 3453 C C . LYS A 1 437 ? -34.500 9.158 10.785 1.00 24.78 437 LYS A C 1
ATOM 3455 O O . LYS A 1 437 ? -34.469 9.229 12.000 1.00 24.78 437 LYS A O 1
ATOM 3460 N N . LYS A 1 438 ? -34.384 10.217 9.966 1.00 28.92 438 LYS A N 1
ATOM 3461 C CA . LYS A 1 438 ? -34.919 11.591 10.111 1.00 28.92 438 LYS A CA 1
ATOM 3462 C C . LYS A 1 438 ? -34.886 12.249 11.505 1.00 28.92 438 LYS A C 1
ATOM 3464 O O . LYS A 1 438 ? -35.833 12.131 12.268 1.00 28.92 438 LYS A O 1
ATOM 3469 N N . GLY A 1 439 ? -33.959 13.203 11.617 1.00 26.17 439 GLY A N 1
ATOM 3470 C CA . GLY A 1 439 ? -34.281 14.595 11.946 1.00 26.17 439 GLY A CA 1
ATOM 3471 C C . GLY A 1 439 ? -34.119 15.007 13.405 1.00 26.17 439 GLY A C 1
ATOM 3472 O O . GLY A 1 439 ? -35.014 14.778 14.197 1.00 26.17 439 GLY A O 1
ATOM 3473 N N . GLN A 1 440 ? -33.058 15.758 13.707 1.00 25.25 440 GLN A N 1
ATOM 3474 C CA . GLN A 1 440 ? -33.104 17.128 14.245 1.00 25.25 440 GLN A CA 1
ATOM 3475 C C . GLN A 1 440 ? -31.676 17.642 14.493 1.00 25.25 440 GLN A C 1
ATOM 3477 O O . GLN A 1 440 ? -30.724 16.877 14.600 1.00 25.25 440 GLN A O 1
ATOM 3482 N N . LYS A 1 441 ? -31.536 18.969 14.463 1.00 28.95 441 LYS A N 1
ATOM 3483 C CA . LYS A 1 441 ? -30.286 19.730 14.565 1.00 28.95 441 LYS A CA 1
ATOM 3484 C C . LYS A 1 441 ? -29.656 19.633 15.961 1.00 28.95 441 LYS A C 1
ATOM 3486 O O . LYS A 1 441 ? -30.369 19.818 16.935 1.00 28.95 441 LYS A O 1
ATOM 3491 N N . GLY A 1 442 ? -28.321 19.562 15.975 1.00 28.25 442 GLY A N 1
ATOM 3492 C CA . GLY A 1 442 ? -27.432 20.210 16.948 1.00 28.25 442 GLY A CA 1
ATOM 3493 C C . GLY A 1 442 ? -27.346 19.591 18.343 1.00 28.25 442 GLY A C 1
ATOM 3494 O O . GLY A 1 442 ? -28.243 19.782 19.143 1.00 28.25 442 GLY A O 1
ATOM 3495 N N . ASP A 1 443 ? -26.219 18.952 18.668 1.00 25.53 443 ASP A N 1
ATOM 3496 C CA . ASP A 1 443 ? -25.257 19.472 19.652 1.00 25.53 443 ASP A CA 1
ATOM 3497 C C . ASP A 1 443 ? -24.024 18.557 19.785 1.00 25.53 443 ASP A C 1
ATOM 3499 O O . ASP A 1 443 ? -24.020 17.396 19.389 1.00 25.53 443 ASP A O 1
ATOM 3503 N N . LYS A 1 444 ? -22.928 19.143 20.277 1.00 31.52 444 LYS A N 1
ATOM 3504 C CA . LYS A 1 444 ? -21.566 18.588 20.366 1.00 31.52 444 LYS A CA 1
ATOM 3505 C C . LYS A 1 444 ? -21.491 17.260 21.141 1.00 31.52 444 LYS A C 1
ATOM 3507 O O . LYS A 1 444 ? -21.820 17.221 22.324 1.00 31.52 444 LYS A O 1
ATOM 3512 N N . LEU A 1 445 ? -20.903 16.229 20.530 1.00 25.84 445 LEU A N 1
ATOM 3513 C CA . LEU A 1 445 ? -20.628 14.942 21.176 1.00 25.84 445 LEU A CA 1
ATOM 3514 C C . LEU A 1 445 ? -19.335 14.968 22.008 1.00 25.84 445 LEU A C 1
ATOM 3516 O O . LEU A 1 445 ? -18.248 15.267 21.514 1.00 25.84 445 LEU A O 1
ATOM 3520 N N . LYS A 1 446 ? -19.486 14.651 23.299 1.00 34.53 446 LYS A N 1
ATOM 3521 C CA . LYS A 1 446 ? -18.438 14.411 24.304 1.00 34.53 446 LYS A CA 1
ATOM 3522 C C . LYS A 1 446 ? -18.691 13.031 24.932 1.00 34.53 446 LYS A C 1
ATOM 3524 O O . LYS A 1 446 ? -19.340 12.939 25.971 1.00 34.53 446 LYS A O 1
ATOM 3529 N N . GLY A 1 447 ? -18.182 11.964 24.325 1.00 29.31 447 GLY A N 1
ATOM 3530 C CA . GLY A 1 447 ? -18.193 10.608 24.888 1.00 29.31 447 GLY A CA 1
ATOM 3531 C C . GLY A 1 447 ? -16.794 9.997 24.864 1.00 29.31 447 GLY A C 1
ATOM 3532 O O . GLY A 1 447 ? -16.089 10.146 23.876 1.00 29.31 447 GLY A O 1
ATOM 3533 N N . SER A 1 448 ? -16.357 9.375 25.962 1.00 30.59 448 SER A N 1
ATOM 3534 C CA . SER A 1 448 ? -15.014 8.784 26.150 1.00 30.59 448 SER A CA 1
ATOM 3535 C C . SER A 1 448 ? -15.126 7.259 26.346 1.00 30.59 448 SER A C 1
ATOM 3537 O O . SER A 1 448 ? -15.980 6.865 27.138 1.00 30.59 448 SER A O 1
ATOM 3539 N N . PRO A 1 449 ? -14.288 6.399 25.727 1.00 30.14 449 PRO A N 1
ATOM 3540 C CA . PRO A 1 449 ? -14.319 4.951 25.986 1.00 30.14 449 PRO A CA 1
ATOM 3541 C C . PRO A 1 449 ? -13.694 4.493 27.321 1.00 30.14 449 PRO A C 1
ATOM 3543 O O . PRO A 1 449 ? -12.832 5.152 27.908 1.00 30.14 449 PRO A O 1
ATOM 3546 N N . PHE A 1 450 ? -14.127 3.311 27.777 1.00 30.39 450 PHE A N 1
ATOM 3547 C CA . PHE A 1 450 ? -13.634 2.561 28.941 1.00 30.39 450 PHE A CA 1
ATOM 3548 C C . PHE A 1 450 ? -13.285 1.128 28.508 1.00 30.39 450 PHE A C 1
ATOM 3550 O O . PHE A 1 450 ? -13.916 0.564 27.621 1.00 30.39 450 PHE A O 1
ATOM 3557 N N . PHE A 1 451 ? -12.300 0.522 29.167 1.00 38.50 451 PHE A N 1
ATOM 3558 C CA . PHE A 1 451 ? -11.790 -0.815 28.864 1.00 38.50 451 PHE A CA 1
ATOM 3559 C C . PHE A 1 451 ? -11.863 -1.688 30.097 1.00 38.50 451 PHE A C 1
ATOM 3561 O O . PHE A 1 451 ? -11.461 -1.245 31.171 1.00 38.50 451 PHE A O 1
ATOM 3568 N N . LEU A 1 452 ? -12.279 -2.935 29.918 1.00 27.55 452 LEU A N 1
ATOM 3569 C CA . LEU A 1 452 ? -12.200 -3.987 30.921 1.00 27.55 452 LEU A CA 1
ATOM 3570 C C . LEU A 1 452 ? -11.274 -5.077 30.393 1.00 27.55 452 LEU A C 1
ATOM 3572 O O . LEU A 1 452 ? -11.398 -5.482 29.242 1.00 27.55 452 LEU A O 1
ATOM 3576 N N . ALA A 1 453 ? -10.367 -5.557 31.232 1.00 26.69 453 ALA A N 1
ATOM 3577 C CA . ALA A 1 453 ? -9.519 -6.695 30.911 1.00 26.69 453 ALA A CA 1
ATOM 3578 C C . ALA A 1 453 ? -9.887 -7.854 31.833 1.00 26.69 453 ALA A C 1
ATOM 3580 O O . ALA A 1 453 ? -9.839 -7.719 33.057 1.00 26.69 453 ALA A O 1
ATOM 3581 N N . THR A 1 454 ? -10.279 -8.978 31.246 1.00 26.97 454 THR A N 1
ATOM 3582 C CA . THR A 1 454 ? -10.531 -10.225 31.970 1.00 26.97 454 THR A CA 1
ATOM 3583 C C . THR A 1 454 ? -9.249 -11.027 32.122 1.00 26.97 454 THR A C 1
ATOM 3585 O O . THR A 1 454 ? -8.473 -11.122 31.179 1.00 26.97 454 THR A O 1
ATOM 3588 N N . THR A 1 455 ? -9.015 -11.567 33.314 1.00 30.62 455 THR A N 1
ATOM 3589 C CA . THR A 1 455 ? -8.015 -12.607 33.603 1.00 30.62 455 THR A CA 1
ATOM 3590 C C . THR A 1 455 ? -8.654 -13.976 33.644 1.00 30.62 455 THR A C 1
ATOM 3592 O O . THR A 1 455 ? -9.774 -14.073 34.202 1.00 30.62 455 THR A O 1
#

Solvent-accessible surface area (backbone atoms only — not comparable to full-atom values): 26230 Å² total; per-residue (Å²): 128,91,57,57,66,60,52,48,40,51,52,52,49,63,54,44,44,71,54,47,74,74,35,78,78,48,48,78,48,72,56,80,58,45,39,46,40,38,32,74,36,42,65,60,28,53,53,49,52,52,52,48,53,51,43,41,44,76,74,74,45,44,66,40,73,90,63,40,42,68,54,77,67,36,77,56,96,65,29,30,38,48,94,63,36,39,37,72,51,93,73,85,81,79,85,80,45,56,24,36,48,44,53,52,54,51,42,40,50,48,8,43,51,12,34,43,49,60,19,36,61,80,44,28,47,51,50,57,59,57,76,56,79,73,86,51,51,75,36,76,35,72,77,50,74,62,25,48,51,26,50,50,31,36,53,62,25,72,71,74,42,59,12,34,59,90,58,88,92,47,55,44,34,36,38,48,31,46,70,49,89,67,55,33,33,43,34,30,31,57,60,91,90,49,93,66,81,64,38,42,50,36,37,44,66,69,70,88,77,62,96,48,54,64,37,40,57,59,53,52,49,17,54,49,46,40,53,46,43,55,47,39,32,76,48,55,75,44,76,51,54,30,41,38,44,46,40,50,75,69,50,45,57,51,40,61,75,70,32,64,54,40,41,62,42,54,54,91,59,87,45,46,81,37,57,74,75,72,99,41,77,83,52,56,79,33,48,49,74,55,78,72,77,90,76,71,98,59,86,69,90,45,53,54,36,40,40,44,39,37,49,90,76,24,37,13,31,37,37,34,55,41,87,88,78,68,44,82,46,76,51,77,48,79,33,86,63,53,39,71,43,8,35,34,44,21,52,37,47,48,67,72,73,47,92,66,80,60,33,82,43,64,87,47,66,68,47,52,59,43,64,76,39,33,63,78,29,43,74,47,87,70,90,88,67,92,66,85,49,48,68,52,51,34,30,48,51,47,42,48,60,53,49,66,76,69,64,88,75,87,89,85,91,81,89,80,87,70,51,14,18,64,59,56,64,92,87,88,76,79,74,81,87,91,88,87,83,84,88,81,85,86,80,89,84,78,42,57,50,42,32,55,24,51,95

Radius of gyration: 27.84 Å; Cα contacts (8 Å, |Δi|>4): 734; chains: 1; bounding box: 65×55×87 Å

Sequence (455 aa):
MQDSATICHWYVAKTLSPVQERMPDVLFYYYMDDILISAETVVHVEEAVQAVCQAVTSVGLTIASEKVQKKSPWKYLGWRIGMHSILAQPFQISTEIRTLHDPQKLLGTINWVRPLLGILNADLEPLFALLEGEPDLLSPRHLNKEAQIALQKVADALSQRQSAQWAPELPLWLIILNCSRQPHVLIFQWDSEKTDPPLIIKWVFLPNNMPKTISMQDELMAMLIIKARQRLTSLAGKDFDRIYLPLTVFYLNWLLQMSEKLQIALADYPGQISIHLPEHKLLSSSFNLLPKPKRSETPLRAMTIFTDGSGKTHKSVIVWKDSETGAWQSDIAVAEGSPQIVELAAVVRVFQKFNTPFDLVTDSAFVSGIAHRAENSLLVQRKGGAGDAPAERLCKALYVSNFLNCSMTTSIAISAKWSADKTTECLIFGWSLNNLKKGQKGDKLKGSPFFLATT

Secondary structure (DSSP, 8-state):
--SHHHHHHHHHHHHHHHHHHH-TTSEEEEETTEEEEE-SSHHHHHHHHHHHHHHHHHTT--B-GGG---SSSEEETTEEE-SSEEEEPP--------BTHHHHHHHHHHHHHHHHHT--HHHHHHHHGGG-S---TTSB----HHHHHHHHHHHHHHHH--EEPP-TTSPEEEEEE-SSSS-EEEEEE--TT--SPPEEEEEEE--SS-SSSEE-HHHHHHHHHHHHHHHHHHHHSS--SEEE-S--HHHHHHHHHH-HHHHHHHTT--SEEE-SPPS-HHHHTT--PPPPP---SS--SSEEEEEEEETTTTEEEEEEE-TTT--EEEEEEE--S-HHHHHHHHHHHHHHH--S-EEEEES-HHHHHHHHHHTTPEEPPPTT-SS--HHHHHHHHHHHHHHHHH--S----------------------------------------EEEEB-

pLDDT: mean 78.41, std 21.33, range [20.48, 97.25]

Foldseek 3Di:
DVCPQVVQVVVLCVLCVVLCVVQVQWDWDDHRQWIWIDHLAAVSQVVSVVVSCVSCVVVPFFFPPVQWFAAAQDDDPQWGRGPWWIAGNDDDQDQDAFWLLNLVVNQAVLAACCWFLVFALVLCVQSVVQNDDDVDRRHTGHRDPSNVQSSVQSVVSSVPGIATDDDPPFFWEKEWFPLDLFIKIWIWTDDLVDPDDTGGHTIGGDDSDDPDQKAAPLLSVLVRLQVVQVVCCVFAVDGGQEYEDLEDPVQVVVCCVVPPSNVVSCPPPPHYYDPDDRPHPVRVSGRHRDDRDPDDPDFPPAWEKEWAFDQVQQKTKIWTQDPPPRDIDMDIDGHDDGRLQRRLLNVLVVLVPDLDDYHYDYPDPSNVVLVVRLASIRGDDDPDDDDQRSSNSNSVSNVVSVVVVVPPDDDDDDDDDHHRGHDDDDDDHDYDDDDDDDDDDDDDGDHGIIIIGID

Mean predicted aligned error: 11.82 Å

Organism: NCBI:txid364589